Protein AF-A0A1Y3YL12-F1 (afdb_monomer)

Structure (mmCIF, N/CA/C/O backbone):
data_AF-A0A1Y3YL12-F1
#
_entry.id   AF-A0A1Y3YL12-F1
#
loop_
_atom_site.group_PDB
_atom_site.id
_atom_site.type_symbol
_atom_site.label_atom_id
_atom_site.label_alt_id
_atom_site.label_comp_id
_atom_site.label_asym_id
_atom_site.label_entity_id
_atom_site.label_seq_id
_atom_site.pdbx_PDB_ins_code
_atom_site.Cartn_x
_atom_site.Cartn_y
_atom_site.Cartn_z
_atom_site.occupancy
_atom_site.B_iso_or_equiv
_atom_site.auth_seq_id
_atom_site.auth_comp_id
_atom_site.auth_asym_id
_atom_site.auth_atom_id
_atom_site.pdbx_PDB_model_num
ATOM 1 N N . MET A 1 1 ? -38.832 -10.663 83.351 1.00 41.25 1 MET A N 1
ATOM 2 C CA . MET A 1 1 ? -38.809 -9.924 82.068 1.00 41.25 1 MET A CA 1
ATOM 3 C C . MET A 1 1 ? -38.221 -10.833 80.995 1.00 41.25 1 MET A C 1
ATOM 5 O O . MET A 1 1 ? -37.045 -11.156 81.072 1.00 41.25 1 MET A O 1
ATOM 9 N N . LYS A 1 2 ? -39.042 -11.338 80.061 1.00 46.06 2 LYS A N 1
ATOM 10 C CA . LYS A 1 2 ? -38.574 -12.144 78.918 1.00 46.06 2 LYS A CA 1
ATOM 11 C C . LYS A 1 2 ? -38.011 -11.189 77.861 1.00 46.06 2 LYS A C 1
ATOM 13 O O . LYS A 1 2 ? -38.738 -10.328 77.378 1.00 46.06 2 LYS A O 1
ATOM 18 N N . SER A 1 3 ? -36.722 -11.329 77.561 1.00 44.44 3 SER A N 1
ATOM 19 C CA . SER A 1 3 ? -35.994 -10.533 76.568 1.00 44.44 3 SER A CA 1
ATOM 20 C C . SER A 1 3 ? -36.576 -10.754 75.167 1.00 44.44 3 SER A C 1
ATOM 22 O O . SER A 1 3 ? -36.571 -11.869 74.650 1.00 44.44 3 SER A O 1
ATOM 24 N N . THR A 1 4 ? -37.101 -9.692 74.558 1.00 52.31 4 THR A N 1
ATOM 25 C CA . THR A 1 4 ? -37.701 -9.661 73.213 1.00 52.31 4 THR A CA 1
ATOM 26 C C . THR A 1 4 ? -36.676 -9.384 72.099 1.00 52.31 4 THR A C 1
ATOM 28 O O . THR A 1 4 ? -37.054 -9.079 70.968 1.00 52.31 4 THR A O 1
ATOM 31 N N . ASN A 1 5 ? -35.374 -9.547 72.362 1.00 52.38 5 ASN A N 1
ATOM 32 C CA . ASN A 1 5 ? -34.301 -9.136 71.443 1.00 52.38 5 ASN A CA 1
ATOM 33 C C . ASN A 1 5 ? -34.109 -9.997 70.176 1.00 52.38 5 ASN A C 1
ATOM 35 O O . ASN A 1 5 ? -33.304 -9.637 69.322 1.00 52.38 5 ASN A O 1
ATOM 39 N N . GLY A 1 6 ? -34.845 -11.099 69.996 1.00 54.81 6 GLY A N 1
ATOM 40 C CA . GLY A 1 6 ? -34.669 -11.982 68.830 1.00 54.81 6 GLY A CA 1
ATOM 41 C C . GLY A 1 6 ? -35.268 -11.452 67.519 1.00 54.81 6 GLY A C 1
ATOM 42 O O . GLY A 1 6 ? -34.711 -11.676 66.447 1.00 54.81 6 GLY A O 1
ATOM 43 N N . LYS A 1 7 ? -36.387 -10.715 67.581 1.00 54.78 7 LYS A N 1
ATOM 44 C CA . LYS A 1 7 ? -37.108 -10.279 66.367 1.00 54.78 7 LYS A CA 1
ATOM 45 C C . LYS A 1 7 ? -36.456 -9.075 65.679 1.00 54.78 7 LYS A C 1
ATOM 47 O O . LYS A 1 7 ? -36.420 -9.024 64.456 1.00 54.78 7 LYS A O 1
ATOM 52 N N . GLY A 1 8 ? -35.884 -8.142 66.444 1.00 56.47 8 GLY A N 1
ATOM 53 C CA . GLY A 1 8 ? -35.252 -6.935 65.892 1.00 56.47 8 GLY A CA 1
ATOM 54 C C . GLY A 1 8 ? -33.965 -7.211 65.106 1.00 56.47 8 GLY A C 1
ATOM 55 O O . GLY A 1 8 ? -33.687 -6.524 64.127 1.00 56.47 8 GLY A O 1
ATOM 56 N N . GLY A 1 9 ? -33.199 -8.237 65.494 1.00 66.75 9 GLY A N 1
ATOM 57 C CA . GLY A 1 9 ? -31.988 -8.646 64.775 1.00 66.75 9 GLY A CA 1
ATOM 58 C C . GLY A 1 9 ? -32.288 -9.321 63.436 1.00 66.75 9 GLY A C 1
ATOM 59 O O . GLY A 1 9 ? -31.606 -9.053 62.451 1.00 66.75 9 GLY A O 1
ATOM 60 N N . LEU A 1 10 ? -33.339 -10.146 63.379 1.00 67.69 10 LEU A N 1
ATOM 61 C CA . LEU A 1 10 ? -33.748 -10.832 62.152 1.00 67.69 10 LEU A CA 1
ATOM 62 C C . LEU A 1 10 ? -34.288 -9.849 61.102 1.00 67.69 10 LEU A C 1
ATOM 64 O O . LEU A 1 10 ? -33.910 -9.935 59.940 1.00 67.69 10 LEU A O 1
ATOM 68 N N . VAL A 1 11 ? -35.096 -8.867 61.520 1.00 69.00 11 VAL A N 1
ATOM 69 C CA . VAL A 1 11 ? -35.627 -7.825 60.621 1.00 69.00 11 VAL A CA 1
ATOM 70 C C . VAL A 1 11 ? -34.505 -6.946 60.057 1.00 69.00 11 VAL A C 1
ATOM 72 O O . VAL A 1 11 ? -34.508 -6.651 58.868 1.00 69.00 11 VAL A O 1
ATOM 75 N N . LYS A 1 12 ? -33.501 -6.585 60.868 1.00 65.31 12 LYS A N 1
ATOM 76 C CA . LYS A 1 12 ? -32.332 -5.819 60.398 1.00 65.31 12 LYS A CA 1
ATOM 77 C C . LYS A 1 12 ? -31.468 -6.606 59.408 1.00 65.31 12 LYS A C 1
ATOM 79 O O . LYS A 1 12 ? -30.993 -6.026 58.439 1.00 65.31 12 LYS A O 1
ATOM 84 N N . LYS A 1 13 ? -31.295 -7.916 59.624 1.00 66.75 13 LYS A N 1
ATOM 85 C CA . LYS A 1 13 ? -30.570 -8.795 58.691 1.00 66.75 13 LYS A CA 1
ATOM 86 C C . LYS A 1 13 ? -31.313 -8.953 57.362 1.00 66.75 13 LYS A C 1
ATOM 88 O O . LYS A 1 13 ? -30.692 -8.824 56.316 1.00 66.75 13 LYS A O 1
ATOM 93 N N . LEU A 1 14 ? -32.631 -9.162 57.399 1.00 71.62 14 LEU A N 1
ATOM 94 C CA . LEU A 1 14 ? -33.460 -9.264 56.192 1.00 71.62 14 LEU A CA 1
ATOM 95 C C . LEU A 1 14 ? -33.502 -7.945 55.405 1.00 71.62 14 LEU A C 1
ATOM 97 O O . LEU A 1 14 ? -33.431 -7.968 54.181 1.00 71.62 14 LEU A O 1
ATOM 101 N N . LEU A 1 15 ? -33.550 -6.802 56.098 1.00 70.88 15 LEU A N 1
ATOM 102 C CA . LEU A 1 15 ? -33.506 -5.485 55.462 1.00 70.88 15 LEU A CA 1
ATOM 103 C C . LEU A 1 15 ? -32.143 -5.209 54.807 1.00 70.88 15 LEU A C 1
ATOM 105 O O . LEU A 1 15 ? -32.101 -4.687 53.701 1.00 70.88 15 LEU A O 1
ATOM 109 N N . GLY A 1 16 ? -31.039 -5.607 55.451 1.00 67.56 16 GLY A N 1
ATOM 110 C CA . GLY A 1 16 ? -29.697 -5.499 54.871 1.00 67.56 16 GLY A CA 1
ATOM 111 C C . GLY A 1 16 ? -29.533 -6.329 53.596 1.00 67.56 16 GLY A C 1
ATOM 112 O O . GLY A 1 16 ? -29.056 -5.811 52.594 1.00 67.56 16 GLY A O 1
ATOM 113 N N . VAL A 1 17 ? -30.009 -7.581 53.598 1.00 75.88 17 VAL A N 1
ATOM 114 C CA . VAL A 1 17 ? -29.973 -8.457 52.412 1.00 75.88 17 VAL A CA 1
ATOM 115 C C . VAL A 1 17 ? -30.832 -7.897 51.275 1.00 75.88 17 VAL A C 1
ATOM 117 O O . VAL A 1 17 ? -30.396 -7.907 50.129 1.00 75.88 17 VAL A O 1
ATOM 120 N N . ALA A 1 18 ? -32.017 -7.358 51.577 1.00 73.50 18 ALA A N 1
ATOM 121 C CA . ALA A 1 18 ? -32.884 -6.750 50.568 1.00 73.50 18 ALA A CA 1
ATOM 122 C C . ALA A 1 18 ? -32.264 -5.489 49.939 1.00 73.50 18 ALA A C 1
ATOM 124 O O . ALA A 1 18 ? -32.365 -5.300 48.731 1.00 73.50 18 ALA A O 1
ATOM 125 N N . VAL A 1 19 ? -31.587 -4.652 50.734 1.00 76.00 19 VAL A N 1
ATOM 126 C CA . VAL A 1 19 ? -30.881 -3.460 50.233 1.00 76.00 19 VAL A CA 1
ATOM 127 C C . VAL A 1 19 ? -29.664 -3.851 49.392 1.00 76.00 19 VAL A C 1
ATOM 129 O O . VAL A 1 19 ? -29.474 -3.285 48.321 1.00 76.00 19 VAL A O 1
ATOM 132 N N . SER A 1 20 ? -28.879 -4.847 49.815 1.00 71.88 20 SER A N 1
ATOM 133 C CA . SER A 1 20 ? -27.756 -5.361 49.020 1.00 71.88 20 SER A CA 1
ATOM 134 C C . SER A 1 20 ? -28.213 -6.006 47.712 1.00 71.88 20 SER A C 1
ATOM 136 O O . SER A 1 20 ? -27.588 -5.763 46.689 1.00 71.88 20 SER A O 1
ATOM 138 N N . ALA A 1 21 ? -29.316 -6.761 47.715 1.00 73.56 21 ALA A N 1
ATOM 139 C CA . ALA A 1 21 ? -29.889 -7.344 46.502 1.00 73.56 21 ALA A CA 1
ATOM 140 C C . ALA A 1 21 ? -30.455 -6.275 45.555 1.00 73.56 21 ALA A C 1
ATOM 142 O O . ALA A 1 21 ? -30.289 -6.387 44.347 1.00 73.56 21 ALA A O 1
ATOM 143 N N . ALA A 1 22 ? -31.074 -5.217 46.088 1.00 73.81 22 ALA A N 1
ATOM 144 C CA . ALA A 1 22 ? -31.547 -4.088 45.289 1.00 73.81 22 ALA A CA 1
ATOM 145 C C . ALA A 1 22 ? -30.390 -3.263 44.703 1.00 73.81 22 ALA A C 1
ATOM 147 O O . ALA A 1 22 ? -30.476 -2.832 43.561 1.00 73.81 22 ALA A O 1
ATOM 148 N N . LEU A 1 23 ? -29.294 -3.079 45.449 1.00 71.81 23 LEU A N 1
ATOM 149 C CA . LEU A 1 23 ? -28.074 -2.437 44.947 1.00 71.81 23 LEU A CA 1
ATOM 150 C C . LEU A 1 23 ? -27.394 -3.286 43.870 1.00 71.81 23 LEU A C 1
ATOM 152 O O . LEU A 1 23 ? -27.015 -2.743 42.841 1.00 71.81 23 LEU A O 1
ATOM 156 N N . PHE A 1 24 ? -27.300 -4.604 44.067 1.00 69.31 24 PHE A N 1
ATOM 157 C CA . PHE A 1 24 ? -26.794 -5.527 43.048 1.00 69.31 24 PHE A CA 1
ATOM 158 C C . PHE A 1 24 ? -27.669 -5.516 41.794 1.00 69.31 24 PHE A C 1
ATOM 160 O O . PHE A 1 24 ? -27.149 -5.427 40.691 1.00 69.31 24 PHE A O 1
ATOM 167 N N . LEU A 1 25 ? -28.994 -5.535 41.952 1.00 69.75 25 LEU A N 1
ATOM 168 C CA . LEU A 1 25 ? -29.928 -5.463 40.832 1.00 69.75 25 LEU A CA 1
ATOM 169 C C . LEU A 1 25 ? -29.837 -4.114 40.105 1.00 69.75 25 LEU A C 1
ATOM 171 O O . LEU A 1 25 ? -29.835 -4.093 38.884 1.00 69.75 25 LEU A O 1
ATOM 175 N N . CYS A 1 26 ? -29.691 -2.999 40.826 1.00 63.62 26 CYS A N 1
ATOM 176 C CA . CYS A 1 26 ? -29.431 -1.697 40.210 1.00 63.62 26 CYS A CA 1
ATOM 177 C C . CYS A 1 26 ? -28.096 -1.671 39.455 1.00 63.62 26 CYS A C 1
ATOM 179 O O . CYS A 1 26 ? -28.040 -1.086 38.384 1.00 63.62 26 CYS A O 1
ATOM 181 N N . LEU A 1 27 ? -27.037 -2.299 39.970 1.00 63.25 27 LEU A N 1
ATOM 182 C CA . LEU A 1 27 ? -25.745 -2.380 39.277 1.00 63.25 27 LEU A CA 1
ATOM 183 C C . LEU A 1 27 ? -25.832 -3.230 38.000 1.00 63.25 27 LEU A C 1
ATOM 185 O O . LEU A 1 27 ? -25.285 -2.832 36.979 1.00 63.25 27 LEU A O 1
ATOM 189 N N . VAL A 1 28 ? -26.574 -4.343 38.032 1.00 61.97 28 VAL A N 1
ATOM 190 C CA . VAL A 1 28 ? -26.823 -5.190 36.851 1.00 61.97 28 VAL A CA 1
ATOM 191 C C . VAL A 1 28 ? -27.662 -4.446 35.803 1.00 61.97 28 VAL A C 1
ATOM 193 O O . VAL A 1 28 ? -27.302 -4.438 34.633 1.00 61.97 28 VAL A O 1
ATOM 196 N N . LEU A 1 29 ? -28.709 -3.724 36.219 1.00 55.69 29 LEU A N 1
ATOM 197 C CA . LEU A 1 29 ? -29.544 -2.919 35.315 1.00 55.69 29 LEU A CA 1
ATOM 198 C C . LEU A 1 29 ? -28.809 -1.692 34.738 1.00 55.69 29 LEU A C 1
ATOM 200 O O . LEU A 1 29 ? -29.163 -1.213 33.666 1.00 55.69 29 LEU A O 1
ATOM 204 N N . MET A 1 30 ? -27.798 -1.158 35.437 1.00 56.50 30 MET A N 1
ATOM 205 C CA . MET A 1 30 ? -26.940 -0.080 34.921 1.00 56.50 30 MET A CA 1
ATOM 206 C C . MET A 1 30 ? -25.875 -0.599 33.946 1.00 56.50 30 MET A C 1
ATOM 208 O O . MET A 1 30 ? -25.472 0.150 33.061 1.00 56.50 30 MET A O 1
ATOM 212 N N . ALA A 1 31 ? -25.454 -1.864 34.068 1.00 50.28 31 ALA A N 1
ATOM 213 C CA . ALA A 1 31 ? -24.561 -2.514 33.106 1.00 50.28 31 ALA A CA 1
ATOM 214 C C . ALA A 1 31 ? -25.270 -2.803 31.769 1.00 50.28 31 ALA A C 1
ATOM 216 O O . ALA A 1 31 ? -24.669 -2.668 30.711 1.00 50.28 31 ALA A O 1
ATOM 217 N N . GLU A 1 32 ? -26.570 -3.113 31.803 1.00 48.03 32 GLU A N 1
ATOM 218 C CA . GLU A 1 32 ? -27.402 -3.294 30.600 1.00 48.03 32 GLU A CA 1
ATOM 219 C C . GLU A 1 32 ? -27.786 -1.962 29.921 1.00 48.03 32 GLU A C 1
ATOM 221 O O . GLU A 1 32 ? -28.258 -1.958 28.787 1.00 48.03 32 GLU A O 1
ATOM 226 N N . ALA A 1 33 ? -27.572 -0.824 30.594 1.00 45.00 33 ALA A N 1
ATOM 227 C CA . ALA A 1 33 ? -27.845 0.517 30.072 1.00 45.00 33 ALA A CA 1
ATOM 228 C C . ALA A 1 33 ? -26.623 1.190 29.407 1.00 45.00 33 ALA A C 1
ATOM 230 O O . ALA A 1 33 ? -26.704 2.358 29.025 1.00 45.00 33 ALA A O 1
ATOM 231 N N . GLN A 1 34 ? -25.498 0.481 29.250 1.00 45.12 34 GLN A N 1
ATOM 232 C CA . GLN A 1 34 ? -24.350 0.948 28.467 1.00 45.12 34 GLN A CA 1
ATOM 233 C C . GLN A 1 34 ? -24.358 0.335 27.060 1.00 45.12 34 GLN A C 1
ATOM 235 O O . GLN A 1 34 ? -23.801 -0.732 26.836 1.00 45.12 34 GLN A O 1
ATOM 240 N N . SER A 1 35 ? -25.013 1.026 26.125 1.00 47.69 35 SER A N 1
ATOM 241 C CA . SER A 1 35 ? -24.438 1.530 24.863 1.00 47.69 35 SER A CA 1
ATOM 242 C C . SER A 1 35 ? -25.566 1.786 23.858 1.00 47.69 35 SER A C 1
ATOM 244 O O . SER A 1 35 ? -26.008 0.880 23.160 1.00 47.69 35 SER A O 1
ATOM 246 N N . GLU A 1 36 ? -26.061 3.026 23.782 1.00 53.28 36 GLU A N 1
ATOM 247 C CA . GLU A 1 36 ? -26.915 3.458 22.658 1.00 53.28 36 GLU A CA 1
ATOM 248 C C . GLU A 1 36 ? -26.094 3.889 21.425 1.00 53.28 36 GLU A C 1
ATOM 250 O O . GLU A 1 36 ? -26.675 4.194 20.388 1.00 53.28 36 GLU A O 1
ATOM 255 N N . ASN A 1 37 ? -24.757 3.866 21.498 1.00 61.91 37 ASN A N 1
ATOM 256 C CA . ASN A 1 37 ? -23.879 4.093 20.349 1.00 61.91 37 ASN A CA 1
ATOM 257 C C . ASN A 1 37 ? -23.247 2.759 19.917 1.00 61.91 37 ASN A C 1
ATOM 259 O O . ASN A 1 37 ? -22.750 2.010 20.758 1.00 61.91 37 ASN A O 1
ATOM 263 N N . GLY A 1 38 ? -23.301 2.438 18.621 1.00 82.94 38 GLY A N 1
ATOM 264 C CA . GLY A 1 38 ? -22.626 1.260 18.065 1.00 82.94 38 GLY A CA 1
ATOM 265 C C . GLY A 1 38 ? -21.105 1.327 18.252 1.00 82.94 38 GLY A C 1
ATOM 266 O O . GLY A 1 38 ? -20.556 2.402 18.489 1.00 82.94 38 GLY A O 1
ATOM 267 N N . THR A 1 39 ? -20.425 0.181 18.152 1.00 94.62 39 THR A N 1
ATOM 268 C CA . THR A 1 39 ? -18.957 0.105 18.216 1.00 94.62 39 THR A CA 1
ATOM 269 C C . THR A 1 39 ? -18.348 0.954 17.102 1.00 94.62 39 THR A C 1
ATOM 271 O O . THR A 1 39 ? -18.637 0.752 15.921 1.00 94.62 39 THR A O 1
ATOM 274 N N . SER A 1 40 ? -17.523 1.921 17.480 1.00 97.44 40 SER A N 1
ATOM 275 C CA . SER A 1 40 ? -16.929 2.901 16.579 1.00 97.44 40 SER A CA 1
ATOM 276 C C . SER A 1 40 ? -15.698 2.336 15.869 1.00 97.44 40 SER A C 1
ATOM 278 O O . SER A 1 40 ? -14.792 1.766 16.480 1.00 97.44 40 SER A O 1
ATOM 280 N N . TYR A 1 41 ? -15.651 2.507 14.550 1.00 98.44 41 TYR A N 1
ATOM 281 C CA . TYR A 1 41 ? -14.571 2.014 13.707 1.00 98.44 41 TYR A CA 1
ATOM 282 C C . TYR A 1 41 ? -13.998 3.151 12.864 1.00 98.44 41 TYR A C 1
ATOM 284 O O . TYR A 1 41 ? -14.703 3.760 12.063 1.00 98.44 41 TYR A O 1
ATOM 292 N N . VAL A 1 42 ? -12.705 3.430 13.010 1.00 98.75 42 VAL A N 1
ATOM 293 C CA . VAL A 1 42 ? -11.996 4.412 12.186 1.00 98.75 42 VAL A CA 1
ATOM 294 C C . VAL A 1 42 ? -11.085 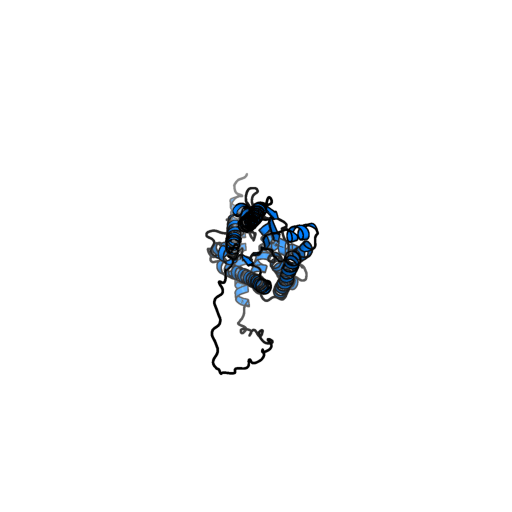3.703 11.185 1.00 98.75 42 VAL A C 1
ATOM 296 O O . VAL A 1 42 ? -10.204 2.926 11.554 1.00 98.75 42 VAL A O 1
ATOM 299 N N . ALA A 1 43 ? -11.258 4.009 9.900 1.00 98.75 43 ALA A N 1
ATOM 300 C CA . ALA A 1 43 ? -10.321 3.591 8.862 1.00 98.75 43 ALA A CA 1
ATOM 301 C C . ALA A 1 43 ? -9.361 4.743 8.544 1.00 98.75 43 ALA A C 1
ATOM 303 O O . ALA A 1 43 ? -9.776 5.786 8.034 1.00 98.75 43 ALA A O 1
ATOM 304 N N . LEU A 1 44 ? -8.082 4.551 8.859 1.00 98.81 44 LEU A N 1
ATOM 305 C CA . LEU A 1 44 ? -6.981 5.439 8.502 1.00 98.81 44 LEU A CA 1
ATOM 306 C C . LEU A 1 44 ? -6.202 4.826 7.342 1.00 98.81 44 LEU A C 1
ATOM 308 O O . LEU A 1 44 ? -6.020 3.609 7.285 1.00 98.81 44 LEU A O 1
ATOM 312 N N . GLY A 1 45 ? -5.689 5.659 6.442 1.00 97.94 45 GLY A N 1
ATOM 313 C CA . GLY A 1 45 ? -4.795 5.166 5.407 1.00 97.94 45 GLY A CA 1
ATOM 314 C C . GLY A 1 45 ? -4.991 5.776 4.037 1.00 97.94 45 GLY A C 1
ATOM 315 O O . GLY A 1 45 ? -5.365 6.936 3.887 1.00 97.94 45 GLY A O 1
ATOM 316 N N . ASP A 1 46 ? -4.708 4.948 3.048 1.00 98.50 46 ASP A N 1
ATOM 317 C CA . ASP A 1 46 ? -4.587 5.307 1.646 1.00 98.50 46 ASP A CA 1
ATOM 318 C C . ASP A 1 46 ? -5.821 4.915 0.803 1.00 98.50 46 ASP A C 1
ATOM 320 O O . ASP A 1 46 ? -6.924 4.668 1.307 1.00 98.50 46 ASP A O 1
ATOM 324 N N . SER A 1 47 ? -5.624 4.843 -0.514 1.00 98.25 47 SER A N 1
ATOM 325 C CA . SER A 1 47 ? -6.646 4.503 -1.504 1.00 98.25 47 SER A CA 1
ATOM 326 C C . SER A 1 47 ? -7.304 3.132 -1.291 1.00 98.25 47 SER A C 1
ATOM 328 O O . SER A 1 47 ? -8.420 2.892 -1.757 1.00 98.25 47 SER A O 1
ATOM 330 N N . ILE A 1 48 ? -6.654 2.225 -0.556 1.00 98.25 48 ILE A N 1
ATOM 331 C CA . ILE A 1 48 ? -7.211 0.905 -0.244 1.00 98.25 48 ILE A CA 1
ATOM 332 C C . ILE A 1 48 ? -8.370 1.040 0.744 1.00 98.25 48 ILE A C 1
ATOM 334 O O . ILE A 1 48 ? -9.406 0.390 0.601 1.00 98.25 48 ILE A O 1
ATOM 338 N N . SER A 1 49 ? -8.230 1.916 1.735 1.00 98.12 49 SER A N 1
ATOM 339 C CA . SER A 1 49 ? -9.283 2.180 2.718 1.00 98.12 49 SER A CA 1
ATOM 340 C C . SER A 1 49 ? -10.391 3.061 2.13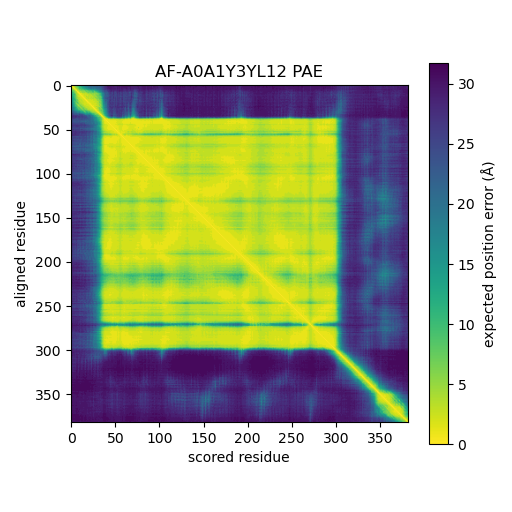8 1.00 98.12 49 SER A C 1
ATOM 342 O O . SER A 1 49 ? -11.567 2.842 2.445 1.00 98.12 49 SER A O 1
ATOM 344 N N . SER A 1 50 ? -10.054 4.004 1.248 1.00 97.38 50 SER A N 1
ATOM 345 C CA . SER A 1 50 ? -11.049 4.848 0.567 1.00 97.38 50 SER A CA 1
ATOM 346 C C . SER A 1 50 ? -11.932 4.058 -0.410 1.00 97.38 50 SER A C 1
ATOM 348 O O . SER A 1 50 ? -13.090 4.420 -0.608 1.00 97.38 50 SER A O 1
ATOM 350 N N . GLY A 1 51 ? -11.423 2.951 -0.967 1.00 97.25 51 GLY A N 1
ATOM 351 C CA . GLY A 1 51 ? -12.113 2.185 -2.008 1.00 97.25 51 GLY A CA 1
ATOM 352 C C . GLY A 1 51 ? -11.896 2.749 -3.411 1.00 97.25 51 GLY A C 1
ATOM 353 O O . GLY A 1 51 ? -12.782 2.640 -4.258 1.00 97.25 51 GLY A O 1
ATOM 354 N N . TYR A 1 52 ? -10.746 3.382 -3.658 1.00 96.06 52 TYR A N 1
ATOM 355 C CA . TYR A 1 52 ? -10.410 3.939 -4.964 1.00 96.06 52 TYR A CA 1
ATOM 356 C C . TYR A 1 52 ? -10.589 2.915 -6.091 1.00 96.06 52 TYR A C 1
ATOM 358 O O . TYR A 1 52 ? -10.122 1.779 -6.009 1.00 96.06 52 TYR A O 1
ATOM 366 N N . GLY A 1 53 ? -11.225 3.347 -7.180 1.00 91.31 53 GLY A N 1
ATOM 367 C CA . GLY A 1 53 ? -11.416 2.525 -8.376 1.00 91.31 53 GLY A CA 1
ATOM 368 C C . GLY A 1 53 ? -12.552 1.504 -8.279 1.00 91.31 53 GLY A C 1
ATOM 369 O O . GLY A 1 53 ? -12.772 0.771 -9.243 1.00 91.31 53 GLY A O 1
ATOM 370 N N . LEU A 1 54 ? -13.288 1.457 -7.164 1.00 95.81 54 LEU A N 1
ATOM 371 C CA . LEU A 1 54 ? -14.519 0.677 -7.058 1.00 95.81 54 LEU A CA 1
ATOM 372 C C . LEU A 1 54 ? -15.696 1.367 -7.761 1.00 95.81 54 LEU A C 1
ATOM 374 O O . LEU A 1 54 ? -15.787 2.593 -7.821 1.00 95.81 54 LEU A O 1
ATOM 378 N N . GLU A 1 55 ? -16.619 0.554 -8.271 1.00 94.38 55 GLU A N 1
ATOM 379 C CA . GLU A 1 55 ? -17.908 1.019 -8.791 1.00 94.38 55 GLU A CA 1
ATOM 380 C C . GLU A 1 55 ? -18.793 1.562 -7.653 1.00 94.38 55 GLU A C 1
ATOM 382 O O . GLU A 1 55 ? -18.674 1.108 -6.516 1.00 94.38 55 GLU A O 1
ATOM 387 N N . GLU A 1 56 ? -19.724 2.473 -7.964 1.00 86.88 56 GLU A N 1
ATOM 388 C CA . GLU A 1 56 ? -20.541 3.224 -6.984 1.00 86.88 56 GLU A CA 1
ATOM 389 C C . GLU A 1 56 ? -21.246 2.342 -5.932 1.00 86.88 56 GLU A C 1
ATOM 391 O O . GLU A 1 56 ? -21.279 2.688 -4.754 1.00 86.88 56 GLU A O 1
ATOM 396 N N . ASP A 1 57 ? -21.744 1.168 -6.333 1.00 90.81 57 ASP A N 1
ATOM 397 C CA . ASP A 1 57 ? -22.462 0.234 -5.452 1.00 90.81 57 ASP A CA 1
ATOM 398 C C . ASP A 1 57 ? -21.556 -0.837 -4.810 1.00 90.81 57 ASP A C 1
ATOM 400 O O . ASP A 1 57 ? -22.037 -1.790 -4.187 1.00 90.81 57 ASP A O 1
ATOM 404 N N . THR A 1 58 ? -20.235 -0.734 -4.977 1.00 95.88 58 THR A N 1
ATOM 405 C CA . THR A 1 58 ? -19.281 -1.704 -4.432 1.00 95.88 58 THR A CA 1
ATOM 406 C C . THR A 1 58 ? -18.636 -1.177 -3.162 1.00 95.88 58 THR A C 1
ATOM 408 O O . THR A 1 58 ? -17.906 -0.194 -3.171 1.00 95.88 58 THR A O 1
ATOM 411 N N . LEU A 1 59 ? -18.846 -1.901 -2.065 1.00 97.69 59 LEU A N 1
ATOM 412 C CA . LEU A 1 59 ? -18.262 -1.547 -0.778 1.00 97.69 59 LEU A CA 1
ATOM 413 C C . LEU A 1 59 ? -16.742 -1.757 -0.761 1.00 97.69 59 LEU A C 1
ATOM 415 O O . LEU A 1 59 ? -16.256 -2.839 -1.128 1.00 97.69 59 LEU A O 1
ATOM 419 N N . SER A 1 60 ? -16.019 -0.756 -0.253 1.00 98.50 60 SER A N 1
ATOM 420 C CA . SER A 1 60 ? -14.608 -0.872 0.125 1.00 98.50 60 SER A CA 1
ATOM 421 C C . SER A 1 60 ? -14.424 -1.885 1.256 1.00 98.50 60 SER A C 1
ATOM 423 O O . SER A 1 60 ? -15.389 -2.309 1.898 1.00 98.50 60 SER A O 1
ATOM 425 N N . PHE A 1 61 ? -13.181 -2.282 1.541 1.00 98.62 61 PHE A N 1
ATOM 426 C CA . PHE A 1 61 ? -12.948 -3.262 2.606 1.00 98.62 61 PHE A CA 1
ATOM 427 C C . PHE A 1 61 ? -13.385 -2.702 3.968 1.00 98.62 61 PHE A C 1
ATOM 429 O O . PHE A 1 61 ? -14.003 -3.423 4.742 1.00 98.62 61 PHE A O 1
ATOM 436 N N . ALA A 1 62 ? -13.131 -1.416 4.235 1.00 98.50 62 ALA A N 1
ATOM 437 C CA . ALA A 1 62 ? -13.533 -0.766 5.478 1.00 98.50 62 ALA A CA 1
ATOM 438 C C . ALA A 1 62 ? -15.064 -0.742 5.615 1.00 98.50 62 ALA A C 1
ATOM 440 O O . ALA A 1 62 ? -15.607 -1.072 6.666 1.00 98.50 62 ALA A O 1
ATOM 441 N N . GLN A 1 63 ? -15.785 -0.437 4.532 1.00 98.56 63 GLN A N 1
ATOM 442 C CA . GLN A 1 63 ? -17.250 -0.483 4.529 1.00 98.56 63 GLN A CA 1
ATOM 443 C C . GLN A 1 63 ? -17.790 -1.902 4.745 1.00 98.56 63 GLN A C 1
ATOM 445 O O . GLN A 1 63 ? -18.779 -2.068 5.455 1.00 98.56 63 GLN A O 1
ATOM 450 N N . ARG A 1 64 ? -17.139 -2.924 4.173 1.00 98.44 64 ARG A N 1
ATOM 451 C CA . ARG A 1 64 ? -17.496 -4.337 4.384 1.00 98.44 64 ARG A CA 1
ATOM 452 C C . ARG A 1 64 ? -17.274 -4.765 5.827 1.00 98.44 64 ARG A C 1
ATOM 454 O O . ARG A 1 64 ? -18.201 -5.266 6.441 1.00 98.44 64 ARG A O 1
ATOM 461 N N . VAL A 1 65 ? -16.100 -4.479 6.395 1.00 98.38 65 VAL A N 1
ATOM 462 C CA . VAL A 1 65 ? -15.801 -4.757 7.811 1.00 98.38 65 VAL A CA 1
ATOM 463 C C . VAL A 1 65 ? -16.844 -4.105 8.715 1.00 98.38 65 VAL A C 1
ATOM 465 O O . VAL A 1 65 ? -17.363 -4.758 9.617 1.00 98.38 65 VAL A O 1
ATOM 468 N N . ALA A 1 66 ? -17.201 -2.847 8.448 1.00 98.00 66 ALA A N 1
ATOM 469 C CA . ALA A 1 66 ? -18.221 -2.147 9.215 1.00 98.00 66 ALA A CA 1
ATOM 470 C C . ALA A 1 66 ? -19.602 -2.803 9.093 1.00 98.00 66 ALA A C 1
ATOM 472 O O . ALA A 1 66 ? -20.245 -3.078 10.103 1.00 98.00 66 ALA A O 1
ATOM 473 N N . GLN A 1 67 ? -20.040 -3.104 7.869 1.00 96.75 67 GLN A N 1
ATOM 474 C CA . GLN A 1 67 ? -21.327 -3.747 7.611 1.00 96.75 67 GLN A CA 1
ATOM 475 C C . GLN A 1 67 ? -21.418 -5.140 8.249 1.00 96.75 67 GLN A C 1
ATOM 477 O O . GLN A 1 67 ? -22.404 -5.436 8.922 1.00 96.75 67 GLN A O 1
ATOM 482 N N . ASP A 1 68 ? -20.396 -5.974 8.060 1.00 94.69 68 ASP A N 1
ATOM 483 C CA . ASP A 1 68 ? -20.392 -7.380 8.473 1.00 94.69 68 ASP A CA 1
ATOM 484 C C . ASP A 1 68 ? -20.313 -7.538 9.999 1.00 94.69 68 ASP A C 1
ATOM 486 O O . ASP A 1 68 ? -20.799 -8.529 10.546 1.00 94.69 68 ASP A O 1
ATOM 490 N N . ASN A 1 69 ? -19.750 -6.545 10.696 1.00 94.62 69 ASN A N 1
ATOM 491 C CA . ASN A 1 69 ? -19.580 -6.556 12.150 1.00 94.62 69 ASN A CA 1
ATOM 492 C C . ASN A 1 69 ? -20.512 -5.571 12.886 1.00 94.62 69 ASN A C 1
ATOM 494 O O . ASN A 1 69 ? -20.441 -5.471 14.108 1.00 94.62 69 ASN A O 1
ATOM 498 N N . GLY A 1 70 ? -21.390 -4.854 12.173 1.00 95.06 70 GLY A N 1
ATOM 499 C CA . GLY A 1 70 ? -22.312 -3.875 12.765 1.00 95.06 70 GLY A CA 1
ATOM 500 C C . GLY A 1 70 ? -21.612 -2.674 13.417 1.00 95.06 70 GLY A C 1
ATOM 501 O O . GLY A 1 70 ? -22.028 -2.242 14.491 1.00 95.06 70 GLY A O 1
ATOM 502 N N . LEU A 1 71 ? -20.542 -2.169 12.796 1.00 96.06 71 LEU A N 1
ATOM 503 C CA . LEU A 1 71 ? -19.712 -1.070 13.306 1.00 96.06 71 LEU A CA 1
ATOM 504 C C . LEU A 1 71 ? -20.093 0.271 12.667 1.00 96.06 71 LEU A C 1
ATOM 506 O O . LEU A 1 71 ? -20.451 0.340 11.490 1.00 96.06 71 LEU A O 1
ATOM 510 N N . GLU A 1 72 ? -19.909 1.354 13.416 1.00 97.56 72 GLU A N 1
ATOM 511 C CA . GLU A 1 72 ? -20.084 2.725 12.936 1.00 97.56 72 GLU A CA 1
ATOM 512 C C . GLU A 1 72 ? -18.775 3.239 12.322 1.00 97.56 72 GLU A C 1
ATOM 514 O O . GLU A 1 72 ? -17.840 3.624 13.030 1.00 97.56 72 GLU A O 1
ATOM 519 N N . LEU A 1 73 ? -18.692 3.222 10.988 1.00 98.19 73 LEU A N 1
ATOM 520 C CA . LEU A 1 73 ? -17.483 3.594 10.250 1.00 98.19 73 LEU A CA 1
ATOM 521 C C . LEU A 1 73 ? -17.307 5.112 10.126 1.00 98.19 73 LEU A C 1
ATOM 523 O O . LEU A 1 73 ? -18.111 5.800 9.501 1.00 98.19 73 LEU A O 1
ATOM 527 N N . THR A 1 74 ? -16.152 5.600 10.568 1.00 98.50 74 THR A N 1
ATOM 528 C CA . THR A 1 74 ? -15.581 6.890 10.171 1.00 98.50 74 THR A CA 1
ATOM 529 C C . THR A 1 74 ? -14.370 6.638 9.272 1.00 98.50 74 THR A C 1
ATOM 531 O O . THR A 1 74 ? -13.280 6.315 9.741 1.00 98.50 74 THR A O 1
ATOM 534 N N . ASN A 1 75 ? -14.552 6.763 7.957 1.00 98.44 75 ASN A N 1
ATOM 535 C CA . ASN A 1 75 ? -13.456 6.602 7.002 1.00 98.44 75 ASN A CA 1
ATOM 536 C C . ASN A 1 75 ? -12.711 7.930 6.816 1.00 98.44 75 ASN A C 1
ATOM 538 O O . ASN A 1 75 ? -13.276 8.896 6.304 1.00 98.44 75 ASN A O 1
ATOM 542 N N . LEU A 1 76 ? -11.452 7.970 7.245 1.00 98.56 76 LEU A N 1
ATOM 543 C CA . LEU A 1 76 ? -10.566 9.135 7.172 1.00 98.56 76 LEU A CA 1
ATOM 544 C C . LEU A 1 76 ? -9.382 8.878 6.232 1.00 98.56 76 LEU A C 1
ATOM 546 O O . LEU A 1 76 ? -8.393 9.613 6.267 1.00 98.56 76 LEU A O 1
ATOM 550 N N . ALA A 1 77 ? -9.462 7.843 5.398 1.00 98.25 77 ALA A N 1
ATOM 551 C CA . ALA A 1 77 ? -8.446 7.533 4.411 1.00 98.25 77 ALA A CA 1
ATOM 552 C C . ALA A 1 77 ? -8.436 8.533 3.246 1.00 98.25 77 ALA A C 1
ATOM 554 O O . ALA A 1 77 ? -9.440 9.186 2.952 1.00 98.25 77 ALA A O 1
ATOM 555 N N . GLN A 1 78 ? -7.291 8.659 2.580 1.00 98.12 78 GLN A N 1
ATOM 556 C CA . GLN A 1 78 ? -7.117 9.556 1.442 1.00 98.12 78 GLN A CA 1
ATOM 557 C C . GLN A 1 78 ? -6.241 8.923 0.365 1.00 98.12 78 GLN A C 1
ATOM 559 O O . GLN A 1 78 ? -5.213 8.316 0.640 1.00 98.12 78 GLN A O 1
ATOM 564 N N . ASP A 1 79 ? -6.623 9.097 -0.895 1.00 97.81 79 ASP A N 1
ATOM 565 C CA . ASP A 1 79 ? -5.869 8.524 -2.005 1.00 97.81 79 ASP A CA 1
ATOM 566 C C . ASP A 1 79 ? -4.436 9.071 -2.053 1.00 97.81 79 ASP A C 1
ATOM 568 O O . ASP A 1 79 ? -4.205 10.280 -1.968 1.00 97.81 79 ASP A O 1
ATOM 572 N N . GLY A 1 80 ? -3.468 8.167 -2.215 1.00 96.94 80 GLY A N 1
ATOM 573 C CA . GLY A 1 80 ? -2.048 8.514 -2.286 1.00 96.94 80 GLY A CA 1
ATOM 574 C C . GLY A 1 80 ? -1.394 8.892 -0.951 1.00 96.94 80 GLY A C 1
ATOM 575 O O . GLY A 1 80 ? -0.237 9.309 -0.974 1.00 96.94 80 GLY A O 1
ATOM 576 N N . GLU A 1 81 ? -2.094 8.749 0.181 1.00 98.25 81 GLU A N 1
ATOM 577 C CA . GLU A 1 81 ? -1.547 8.987 1.524 1.00 98.25 81 GLU A CA 1
ATOM 578 C C . GLU A 1 81 ? -0.245 8.183 1.729 1.00 98.25 81 GLU A C 1
ATOM 580 O O . GLU A 1 81 ? -0.186 6.977 1.460 1.00 98.25 81 GLU A O 1
ATOM 585 N N . THR A 1 82 ? 0.816 8.859 2.171 1.00 98.62 82 THR A N 1
ATOM 586 C CA . THR A 1 82 ? 2.093 8.246 2.560 1.00 98.62 82 THR A CA 1
ATOM 587 C C . THR A 1 82 ? 2.173 8.132 4.075 1.00 98.62 82 THR A C 1
ATOM 589 O O . THR A 1 82 ? 1.372 8.724 4.801 1.00 98.62 82 THR A O 1
ATOM 592 N N . ALA A 1 83 ? 3.164 7.408 4.589 1.00 98.44 83 ALA A N 1
ATOM 593 C CA . ALA A 1 83 ? 3.360 7.318 6.030 1.00 98.44 83 ALA A CA 1
ATOM 594 C C . ALA A 1 83 ? 3.633 8.690 6.663 1.00 98.44 83 ALA A C 1
ATOM 596 O O . ALA A 1 83 ? 3.116 8.985 7.738 1.00 98.44 83 ALA A O 1
ATOM 597 N N . THR A 1 84 ? 4.377 9.556 5.971 1.00 98.31 84 THR A N 1
ATOM 598 C CA . THR A 1 84 ? 4.604 10.936 6.419 1.00 98.31 84 THR A CA 1
ATOM 599 C C . THR A 1 84 ? 3.303 11.733 6.476 1.00 98.31 84 THR A C 1
ATOM 601 O O . THR A 1 84 ? 3.013 12.351 7.496 1.00 98.31 84 THR A O 1
ATOM 604 N N . SER A 1 85 ? 2.501 11.718 5.404 1.00 98.50 85 SER A N 1
ATOM 605 C CA . SER A 1 85 ? 1.292 12.544 5.358 1.00 98.50 85 SER A CA 1
ATOM 606 C C . SER A 1 85 ? 0.214 12.039 6.318 1.00 98.50 85 SER A C 1
ATOM 608 O O . SER A 1 85 ? -0.452 12.855 6.950 1.00 98.50 85 SER A O 1
ATOM 610 N N . LEU A 1 86 ? 0.105 10.719 6.523 1.00 98.62 86 LEU A N 1
ATOM 611 C CA . LEU A 1 86 ? -0.789 10.158 7.534 1.00 98.62 86 LEU A CA 1
ATOM 612 C C . LEU A 1 86 ? -0.357 10.544 8.954 1.00 98.62 86 LEU A C 1
ATOM 614 O O . LEU A 1 86 ? -1.209 10.900 9.767 1.00 98.62 86 LEU A O 1
ATOM 618 N N . LEU A 1 87 ? 0.946 10.514 9.249 1.00 98.38 87 LEU A N 1
ATOM 619 C CA . LEU A 1 87 ? 1.470 10.941 10.546 1.00 98.38 87 LEU A CA 1
ATOM 620 C C . LEU A 1 87 ? 1.163 12.422 10.819 1.00 98.38 87 LEU A C 1
ATOM 622 O O . LEU A 1 87 ? 0.696 12.757 11.906 1.00 98.38 87 LEU A O 1
ATOM 626 N N . ASP A 1 88 ? 1.344 13.294 9.825 1.00 98.12 88 ASP A N 1
ATOM 627 C CA . ASP A 1 88 ? 0.961 14.708 9.932 1.00 98.12 88 ASP A CA 1
ATOM 628 C C . ASP A 1 88 ? -0.555 14.860 10.142 1.00 98.12 88 ASP A C 1
ATOM 630 O O . ASP A 1 88 ? -1.019 15.673 10.944 1.00 98.12 88 ASP A O 1
ATOM 634 N N . LYS A 1 89 ? -1.347 14.047 9.438 1.00 97.75 89 LYS A N 1
ATOM 635 C CA . LYS A 1 89 ? -2.809 14.071 9.487 1.00 97.75 89 LYS A CA 1
ATOM 636 C C . LYS A 1 89 ? -3.371 13.627 10.839 1.00 97.75 89 LYS A C 1
ATOM 638 O O . LYS A 1 89 ? -4.401 14.168 11.250 1.00 97.75 89 LYS A O 1
ATOM 643 N N . LEU A 1 90 ? -2.696 12.721 11.554 1.00 97.50 90 LEU A N 1
ATOM 644 C CA . LEU A 1 90 ? -3.048 12.349 12.934 1.00 97.50 90 LEU A CA 1
ATOM 645 C C . LEU A 1 90 ? -3.075 13.561 13.875 1.00 97.50 90 LEU A C 1
ATOM 647 O O . LEU A 1 90 ? -3.879 13.591 14.798 1.00 97.50 90 LEU A O 1
ATOM 651 N N . GLN A 1 91 ? -2.273 14.593 13.597 1.00 96.00 91 GLN A N 1
ATOM 652 C CA . GLN A 1 91 ? -2.197 15.807 14.417 1.00 96.00 91 GLN A CA 1
ATOM 653 C C . GLN A 1 91 ? -3.354 16.790 14.171 1.00 96.00 91 GLN A C 1
ATOM 655 O O . GLN A 1 91 ? -3.410 17.855 14.786 1.00 96.00 91 GLN A O 1
ATOM 660 N N . THR A 1 92 ? -4.261 16.492 13.236 1.00 97.94 92 THR A N 1
ATOM 661 C CA . THR A 1 92 ? -5.415 17.356 12.957 1.00 97.94 92 THR A CA 1
ATOM 662 C C . THR A 1 92 ? -6.537 17.116 13.965 1.00 97.94 92 THR A C 1
ATOM 664 O O . THR A 1 92 ? -6.834 15.972 14.305 1.00 97.94 92 THR A O 1
ATOM 667 N N . ASP A 1 93 ? -7.230 18.184 14.374 1.00 97.19 93 ASP A N 1
ATOM 668 C CA . ASP A 1 93 ? -8.323 18.109 15.358 1.00 97.19 93 ASP A CA 1
ATOM 669 C C . ASP A 1 93 ? -9.391 17.067 14.988 1.00 97.19 93 ASP A C 1
ATOM 671 O O . ASP A 1 93 ? -9.913 16.370 15.855 1.00 97.19 93 ASP A O 1
ATOM 675 N N . GLN A 1 94 ? -9.716 16.941 13.695 1.00 96.44 94 GLN A N 1
ATOM 676 C CA . GLN A 1 94 ? -10.707 15.977 13.215 1.00 96.44 94 GLN A CA 1
ATOM 677 C C . GLN A 1 94 ? -10.256 14.530 13.445 1.00 96.44 94 GLN A C 1
ATOM 679 O O . GLN A 1 94 ? -11.058 13.703 13.879 1.00 96.44 94 GLN A O 1
ATOM 684 N N . VAL A 1 95 ? -9.000 14.216 13.121 1.00 97.69 95 VAL A N 1
ATOM 685 C CA . VAL A 1 95 ? -8.490 12.844 13.207 1.00 97.69 95 VAL A CA 1
ATOM 686 C C . VAL A 1 95 ? -8.188 12.472 14.649 1.00 97.69 95 VAL A C 1
ATOM 688 O O . VAL A 1 95 ? -8.636 11.415 15.077 1.00 97.69 95 VAL A O 1
ATOM 691 N N . SER A 1 96 ? -7.551 13.358 15.416 1.00 97.25 96 SER A N 1
ATOM 692 C CA . SER A 1 96 ? -7.318 13.161 16.853 1.00 97.25 96 SER A CA 1
ATOM 693 C C . SER A 1 96 ? -8.637 12.936 17.612 1.00 97.25 96 SER A C 1
ATOM 695 O O . SER A 1 96 ? -8.782 11.986 18.382 1.00 97.25 96 SER A O 1
ATOM 697 N N . ALA A 1 97 ? -9.686 13.717 17.308 1.00 97.44 97 ALA A N 1
ATOM 698 C CA . ALA A 1 97 ? -11.004 13.495 17.904 1.00 97.44 97 ALA A CA 1
ATOM 699 C C . ALA A 1 97 ? -11.571 12.103 17.572 1.00 97.44 97 ALA A C 1
ATOM 701 O O . ALA A 1 97 ? -12.065 11.425 18.473 1.00 97.44 97 ALA A O 1
ATOM 702 N N . ALA A 1 98 ? -11.476 11.660 16.315 1.00 98.00 98 ALA A N 1
ATOM 703 C CA . ALA A 1 98 ? -11.945 10.337 15.905 1.00 98.00 98 ALA A CA 1
ATOM 704 C C . ALA A 1 98 ? -11.134 9.203 16.556 1.00 98.00 98 ALA A C 1
ATOM 706 O O . ALA A 1 98 ? -11.720 8.252 17.066 1.00 98.00 98 ALA A O 1
ATOM 707 N N . VAL A 1 99 ? -9.804 9.325 16.596 1.00 98.25 99 VAL A N 1
ATOM 708 C CA . VAL A 1 99 ? -8.894 8.354 17.225 1.00 98.25 99 VAL A CA 1
ATOM 709 C C . VAL A 1 99 ? -9.188 8.213 18.720 1.00 98.25 99 VAL A C 1
ATOM 711 O O . VAL A 1 99 ? -9.297 7.091 19.219 1.00 98.25 99 VAL A O 1
ATOM 714 N N . SER A 1 100 ? -9.405 9.327 19.426 1.00 97.56 100 SER A N 1
ATOM 715 C CA . SER A 1 100 ? -9.677 9.332 20.871 1.00 97.56 100 SER A CA 1
ATOM 716 C C . SER A 1 100 ? -10.961 8.599 21.283 1.00 97.56 100 SER A C 1
ATOM 718 O O . SER A 1 100 ? -11.089 8.203 22.439 1.00 97.56 100 SER A O 1
ATOM 720 N N . GLN A 1 101 ? -11.921 8.451 20.363 1.00 96.19 101 GLN A N 1
ATOM 721 C CA . GLN A 1 101 ? -13.218 7.816 20.622 1.00 96.19 101 GLN A CA 1
ATOM 722 C C . GLN A 1 101 ? -13.355 6.432 19.978 1.00 96.19 101 GLN A C 1
ATOM 724 O O . GLN A 1 101 ? -14.366 5.781 20.208 1.00 96.19 101 GLN A O 1
ATOM 729 N N . ALA A 1 102 ? -12.383 6.005 19.166 1.00 97.88 102 ALA A N 1
ATOM 730 C CA . ALA A 1 102 ? -12.467 4.770 18.396 1.00 97.88 102 ALA A CA 1
ATOM 731 C C . ALA A 1 102 ? -12.362 3.516 19.279 1.00 97.88 102 ALA A C 1
ATOM 733 O O . ALA A 1 102 ? -11.467 3.408 20.116 1.00 97.88 102 ALA A O 1
ATOM 734 N N . ASP A 1 103 ? -13.195 2.514 19.016 1.00 97.38 103 ASP A N 1
ATOM 735 C CA . ASP A 1 103 ? -13.017 1.168 19.567 1.00 97.38 103 ASP A CA 1
ATOM 736 C C . ASP A 1 103 ? -12.037 0.368 18.699 1.00 97.38 103 ASP A C 1
ATOM 738 O O . ASP A 1 103 ? -11.192 -0.374 19.204 1.00 97.38 103 ASP A O 1
ATOM 742 N N . ILE A 1 104 ? -12.120 0.559 17.378 1.00 97.88 104 ILE A N 1
ATOM 743 C CA . ILE A 1 104 ? -11.315 -0.138 16.373 1.00 97.88 104 ILE A CA 1
ATOM 744 C C . ILE A 1 104 ? -10.680 0.879 15.425 1.00 97.88 104 ILE A C 1
ATOM 746 O O . ILE A 1 104 ? -11.351 1.782 14.921 1.00 97.88 104 ILE A O 1
ATOM 750 N N . ILE A 1 105 ? -9.395 0.693 15.117 1.00 98.62 105 ILE A N 1
ATOM 751 C CA . ILE A 1 105 ? -8.688 1.426 14.063 1.00 98.62 105 ILE A CA 1
ATOM 752 C C . ILE A 1 105 ? -8.029 0.434 13.105 1.00 98.62 105 ILE A C 1
ATOM 754 O O . ILE A 1 105 ? -7.285 -0.447 13.536 1.00 98.62 105 ILE A O 1
ATOM 758 N N . THR A 1 106 ? -8.236 0.616 11.800 1.00 98.75 106 THR A N 1
ATOM 759 C CA . THR A 1 106 ? -7.417 -0.035 10.762 1.00 98.75 106 THR A CA 1
ATOM 760 C C . THR A 1 106 ? -6.508 0.978 10.080 1.00 98.75 106 THR A C 1
ATOM 762 O O . THR A 1 106 ? -6.958 2.088 9.801 1.00 98.75 106 THR A O 1
ATOM 765 N N . ILE A 1 107 ? -5.278 0.579 9.750 1.00 98.75 107 ILE A N 1
ATOM 766 C CA . ILE A 1 107 ? -4.305 1.390 9.005 1.00 98.75 107 ILE A CA 1
ATOM 767 C C . ILE A 1 107 ? -3.895 0.672 7.711 1.00 98.75 107 ILE A C 1
ATOM 769 O O . ILE A 1 107 ? -3.358 -0.436 7.775 1.00 98.75 107 ILE A O 1
ATOM 773 N N . THR A 1 108 ? -4.077 1.324 6.554 1.00 98.50 108 THR A N 1
ATOM 774 C CA . THR A 1 108 ? -3.419 0.962 5.279 1.00 98.50 108 THR A CA 1
ATOM 775 C C . THR A 1 108 ? -2.444 2.060 4.855 1.00 98.50 108 THR A C 1
ATOM 777 O O . THR A 1 108 ? -2.857 3.164 4.514 1.00 98.50 108 THR A O 1
ATOM 780 N N . VAL A 1 109 ? -1.134 1.808 4.912 1.00 98.38 109 VAL A N 1
ATOM 781 C CA . VAL A 1 109 ? -0.127 2.816 4.541 1.00 98.38 109 VAL A CA 1
ATOM 782 C C . VAL A 1 109 ? 1.208 2.161 4.180 1.00 98.38 109 VAL A C 1
ATOM 784 O O . VAL A 1 109 ? 1.441 0.992 4.493 1.00 98.38 109 VAL A O 1
ATOM 787 N N . GLY A 1 110 ? 2.084 2.911 3.509 1.00 97.44 110 GLY A N 1
ATOM 788 C CA . GLY A 1 110 ? 3.450 2.504 3.177 1.00 97.44 110 GLY A CA 1
ATOM 789 C C . GLY A 1 110 ? 3.649 2.047 1.730 1.00 97.44 110 GLY A C 1
ATOM 790 O O . GLY A 1 110 ? 4.734 2.216 1.173 1.00 97.44 110 GLY A O 1
ATOM 791 N N . GLY A 1 111 ? 2.602 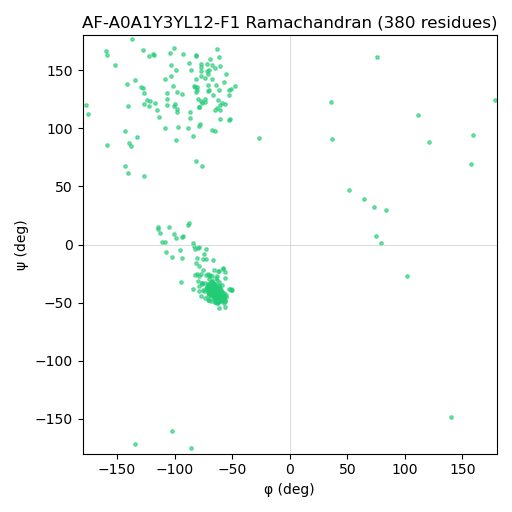1.537 1.071 1.00 96.81 111 GLY A N 1
ATOM 792 C CA . GLY A 1 111 ? 2.664 1.187 -0.353 1.00 96.81 111 GLY A CA 1
ATOM 793 C C . GLY A 1 111 ? 3.051 2.389 -1.225 1.00 96.81 111 GLY A C 1
ATOM 794 O O . GLY A 1 111 ? 3.928 2.283 -2.084 1.00 96.81 111 GLY A O 1
ATOM 795 N N . ASN A 1 112 ? 2.475 3.565 -0.949 1.00 97.94 112 ASN A N 1
ATOM 796 C CA . ASN A 1 112 ? 2.807 4.806 -1.655 1.00 97.94 112 ASN A CA 1
ATOM 797 C C . ASN A 1 112 ? 4.248 5.272 -1.400 1.00 97.94 112 ASN A C 1
ATOM 799 O O . ASN A 1 112 ? 4.888 5.773 -2.324 1.00 97.94 112 ASN A O 1
ATOM 803 N N . ASP A 1 113 ? 4.785 5.082 -0.193 1.00 98.38 113 ASP A N 1
ATOM 804 C CA . ASP A 1 113 ? 6.177 5.396 0.146 1.00 98.38 113 ASP A CA 1
ATOM 805 C C . ASP A 1 113 ? 7.143 4.581 -0.725 1.00 98.38 113 ASP A C 1
ATOM 807 O O . ASP A 1 113 ? 8.029 5.140 -1.380 1.00 98.38 113 ASP A O 1
ATOM 811 N N . LEU A 1 114 ? 6.915 3.266 -0.817 1.00 96.88 114 LEU A N 1
ATOM 812 C CA . LEU A 1 114 ? 7.748 2.376 -1.623 1.00 96.88 114 LEU A CA 1
ATOM 813 C C . LEU A 1 114 ? 7.588 2.638 -3.130 1.00 96.88 114 LEU A C 1
ATOM 815 O O . LEU A 1 114 ? 8.581 2.656 -3.859 1.00 96.88 114 LEU A O 1
ATOM 819 N N . MET A 1 115 ? 6.368 2.910 -3.604 1.00 96.38 115 MET A N 1
ATOM 820 C CA . MET A 1 115 ? 6.122 3.264 -5.008 1.00 96.38 115 MET A CA 1
ATOM 821 C C . MET A 1 115 ? 6.774 4.597 -5.389 1.00 96.38 115 MET A C 1
ATOM 823 O O . MET A 1 115 ? 7.401 4.698 -6.443 1.00 96.38 115 MET A O 1
ATOM 827 N N . ASN A 1 116 ? 6.697 5.615 -4.529 1.00 97.94 116 ASN A N 1
ATOM 828 C CA . ASN A 1 116 ? 7.376 6.889 -4.756 1.00 97.94 116 ASN A CA 1
ATOM 829 C C . ASN A 1 116 ? 8.899 6.713 -4.791 1.00 97.94 116 ASN A C 1
ATOM 831 O O . ASN A 1 116 ? 9.560 7.289 -5.657 1.00 97.94 116 ASN A O 1
ATOM 835 N N . ALA A 1 117 ? 9.455 5.874 -3.915 1.00 98.12 117 ALA A N 1
ATOM 836 C CA . ALA A 1 117 ? 10.871 5.531 -3.944 1.00 98.12 117 ALA A CA 1
ATOM 837 C C . ALA A 1 117 ? 11.270 4.796 -5.233 1.00 98.12 117 ALA A C 1
ATOM 839 O O . ALA A 1 117 ? 12.328 5.090 -5.793 1.00 98.12 117 ALA A O 1
ATOM 840 N N . LEU A 1 118 ? 10.420 3.896 -5.742 1.00 96.75 118 LEU A N 1
ATOM 841 C CA . LEU A 1 118 ? 10.630 3.223 -7.025 1.00 96.75 118 LEU A CA 1
ATOM 842 C C . LEU A 1 118 ? 10.648 4.226 -8.183 1.00 96.75 118 LEU A C 1
ATOM 844 O O . LEU A 1 118 ? 11.562 4.187 -9.007 1.00 96.75 118 LEU A O 1
ATOM 848 N N . TYR A 1 119 ? 9.690 5.155 -8.242 1.00 97.81 119 TYR A N 1
ATOM 849 C CA . TYR A 1 119 ? 9.676 6.181 -9.288 1.00 97.81 119 TYR A CA 1
ATOM 850 C C . TYR A 1 119 ? 10.913 7.076 -9.218 1.00 97.81 119 TYR A C 1
ATOM 852 O O . TYR A 1 119 ? 11.535 7.319 -10.247 1.00 97.81 119 TYR A O 1
ATOM 860 N N . ALA A 1 120 ? 11.322 7.502 -8.019 1.00 98.50 120 ALA A N 1
ATOM 861 C CA . ALA A 1 120 ? 12.548 8.275 -7.836 1.00 98.50 120 ALA A CA 1
ATOM 862 C C . ALA A 1 120 ? 13.792 7.496 -8.296 1.00 98.50 120 ALA A C 1
ATOM 864 O O . ALA A 1 120 ? 14.624 8.039 -9.018 1.00 98.50 120 ALA A O 1
ATOM 865 N N . TYR A 1 121 ? 13.891 6.210 -7.946 1.00 98.06 121 TYR A N 1
ATOM 866 C CA . TYR A 1 121 ? 14.977 5.331 -8.381 1.00 98.06 121 TYR A CA 1
ATOM 867 C C . TYR A 1 121 ? 15.051 5.205 -9.911 1.00 98.06 121 TYR A C 1
ATOM 869 O O . TYR A 1 121 ? 16.125 5.347 -10.500 1.00 98.06 121 TYR A O 1
ATOM 877 N N . LEU A 1 122 ? 13.908 4.986 -10.568 1.00 97.69 122 LEU A N 1
ATOM 878 C CA . LEU A 1 122 ? 13.832 4.921 -12.027 1.00 97.69 122 LEU A CA 1
ATOM 879 C C . LEU A 1 122 ? 14.202 6.265 -12.667 1.00 97.69 122 LEU A C 1
ATOM 881 O O . LEU A 1 122 ? 14.947 6.284 -13.646 1.00 97.69 122 LEU A O 1
ATOM 885 N N . THR A 1 123 ? 13.738 7.385 -12.111 1.00 98.69 123 THR A N 1
ATOM 886 C CA . THR A 1 123 ? 14.093 8.732 -12.580 1.00 98.69 123 THR A CA 1
ATOM 887 C C . THR A 1 123 ? 15.588 9.003 -12.456 1.00 98.69 123 THR A C 1
ATOM 889 O O . THR A 1 123 ? 16.192 9.470 -13.420 1.00 98.69 123 THR A O 1
ATOM 892 N N . ASP A 1 124 ? 16.205 8.676 -11.318 1.00 98.38 124 ASP A N 1
ATOM 893 C CA . ASP A 1 124 ? 17.644 8.858 -11.096 1.00 98.38 124 ASP A CA 1
ATOM 894 C C . ASP A 1 124 ? 18.455 8.071 -12.138 1.00 98.38 124 ASP A C 1
ATOM 896 O O . ASP A 1 124 ? 19.330 8.624 -12.813 1.00 98.38 124 ASP A O 1
ATOM 900 N N . ALA A 1 125 ? 18.114 6.794 -12.339 1.00 98.06 125 ALA A N 1
ATOM 901 C CA . ALA A 1 125 ? 18.771 5.939 -13.322 1.00 98.06 125 ALA A CA 1
ATOM 902 C C . ALA A 1 125 ? 18.543 6.417 -14.768 1.00 98.06 125 ALA A C 1
ATOM 904 O O . ALA A 1 125 ? 19.461 6.376 -15.593 1.00 98.06 125 ALA A O 1
ATOM 905 N N . TYR A 1 126 ? 17.337 6.893 -15.089 1.00 98.00 126 TYR A N 1
ATOM 906 C CA . TYR A 1 126 ? 17.017 7.416 -16.415 1.00 98.00 126 TYR A CA 1
ATOM 907 C C . TYR A 1 126 ? 17.814 8.688 -16.708 1.00 98.00 126 TYR A C 1
ATOM 909 O O . TYR A 1 126 ? 18.433 8.800 -17.768 1.00 98.00 126 TYR A O 1
ATOM 917 N N . ASN A 1 127 ? 17.849 9.622 -15.757 1.00 98.31 127 ASN A N 1
ATOM 918 C CA . ASN A 1 127 ? 18.546 10.899 -15.891 1.00 98.31 127 ASN A CA 1
ATOM 919 C C . ASN A 1 127 ? 20.063 10.714 -15.966 1.00 98.31 127 ASN A C 1
ATOM 921 O O . ASN A 1 127 ? 20.725 11.420 -16.725 1.00 98.31 127 ASN A O 1
ATOM 925 N N . GLN A 1 128 ? 20.616 9.722 -15.262 1.00 97.56 128 GLN A N 1
ATOM 926 C CA . GLN A 1 128 ? 22.029 9.362 -15.384 1.00 97.56 128 GLN A CA 1
ATOM 927 C C . GLN A 1 128 ? 22.390 8.897 -16.804 1.00 97.56 128 GLN A C 1
ATOM 929 O O . GLN A 1 128 ? 23.473 9.212 -17.298 1.00 97.56 128 GLN A O 1
ATOM 934 N N . ARG A 1 129 ? 21.494 8.160 -17.476 1.00 96.88 129 ARG A N 1
ATOM 935 C CA . ARG A 1 129 ? 21.695 7.705 -18.864 1.00 96.88 129 ARG A CA 1
ATOM 936 C C . ARG A 1 129 ? 21.379 8.781 -19.904 1.00 96.88 129 ARG A C 1
ATOM 938 O O . ARG A 1 129 ? 21.923 8.725 -21.004 1.00 96.88 129 ARG A O 1
ATOM 945 N N . ASN A 1 130 ? 20.526 9.747 -19.568 1.00 96.56 130 ASN A N 1
ATOM 946 C CA . ASN A 1 130 ? 20.020 10.772 -20.484 1.00 96.56 130 ASN A CA 1
ATOM 947 C C . ASN A 1 130 ? 20.248 12.199 -19.941 1.00 96.56 130 ASN A C 1
ATOM 949 O O . ASN A 1 130 ? 19.285 12.950 -19.782 1.00 96.56 130 ASN A O 1
ATOM 953 N N . PRO A 1 131 ? 21.502 12.615 -19.676 1.00 96.94 131 PRO A N 1
ATOM 954 C CA . PRO A 1 131 ? 21.783 13.898 -19.024 1.00 96.94 131 PRO A CA 1
ATOM 955 C C . PRO A 1 131 ? 21.324 15.121 -19.837 1.00 96.94 131 PRO A C 1
ATOM 957 O O . PRO A 1 131 ? 21.002 16.153 -19.259 1.00 96.94 131 PRO A O 1
ATOM 960 N N . GLU A 1 132 ? 21.256 15.003 -21.165 1.00 97.75 132 GLU A N 1
ATOM 961 C CA . GLU A 1 132 ? 20.815 16.080 -22.067 1.00 97.75 132 GLU A CA 1
ATOM 962 C C . GLU A 1 132 ? 19.284 16.208 -22.164 1.00 97.75 132 GLU A C 1
ATOM 964 O O . GLU A 1 132 ? 18.777 17.211 -22.661 1.00 97.75 132 GLU A O 1
ATOM 969 N N . ASN A 1 133 ? 18.535 15.193 -21.721 1.00 96.12 133 ASN A N 1
ATOM 970 C CA . ASN A 1 133 ? 17.072 15.185 -21.748 1.00 96.12 133 ASN A CA 1
ATOM 971 C C . ASN A 1 133 ? 16.514 14.479 -20.499 1.00 96.12 133 ASN A C 1
ATOM 973 O O . ASN A 1 133 ? 15.973 13.370 -20.607 1.00 96.12 133 ASN A O 1
ATOM 977 N N . PRO A 1 134 ? 16.691 15.083 -19.310 1.00 97.38 134 PRO A N 1
ATOM 978 C CA . PRO A 1 134 ? 16.214 14.501 -18.069 1.00 97.38 134 PRO A CA 1
ATOM 979 C C . PRO A 1 134 ? 14.683 14.517 -18.007 1.00 97.38 134 PRO A C 1
ATOM 981 O O . PRO A 1 134 ? 14.010 15.300 -18.676 1.00 97.38 134 PRO A O 1
ATOM 984 N N . THR A 1 135 ? 14.139 13.668 -17.150 1.00 98.00 135 THR A N 1
ATOM 985 C CA . THR A 1 135 ? 12.720 13.594 -16.812 1.00 98.00 135 THR A CA 1
ATOM 986 C C . THR A 1 135 ? 12.503 13.888 -15.329 1.00 98.00 135 THR A C 1
ATOM 988 O O . THR A 1 135 ? 13.444 13.858 -14.526 1.00 98.00 135 THR A O 1
ATOM 991 N N . THR A 1 136 ? 11.263 14.191 -14.956 1.00 98.50 136 THR A N 1
ATOM 992 C CA . THR A 1 136 ? 10.863 14.365 -13.557 1.00 98.50 136 THR A CA 1
ATOM 993 C C . THR A 1 136 ? 10.337 13.050 -12.975 1.00 98.50 136 THR A C 1
ATOM 995 O O . THR A 1 136 ? 10.015 12.112 -13.705 1.00 98.50 136 THR A O 1
ATOM 998 N N . GLN A 1 137 ? 10.239 12.959 -11.646 1.00 97.81 137 GLN A N 1
ATOM 999 C CA . GLN A 1 137 ? 9.605 11.807 -10.994 1.00 97.81 137 GLN A CA 1
ATOM 1000 C C . GLN A 1 137 ? 8.119 11.695 -11.351 1.00 97.81 137 GLN A C 1
ATOM 1002 O O . GLN A 1 137 ? 7.621 10.590 -11.546 1.00 97.81 137 GLN A O 1
ATOM 1007 N N . GLU A 1 138 ? 7.425 12.827 -11.469 1.00 97.88 138 GLU A N 1
ATOM 1008 C CA . GLU A 1 138 ? 6.011 12.857 -11.843 1.00 97.88 138 GLU A CA 1
ATOM 1009 C C . GLU A 1 138 ? 5.812 12.367 -13.284 1.00 97.88 138 GLU A C 1
ATOM 1011 O O . GLU A 1 138 ? 4.956 11.522 -13.535 1.00 97.88 138 GLU A O 1
ATOM 1016 N N . ASP A 1 139 ? 6.656 12.804 -14.222 1.00 98.25 139 ASP A N 1
ATOM 1017 C CA . ASP A 1 139 ? 6.619 12.309 -15.603 1.00 98.25 139 ASP A CA 1
ATOM 1018 C C . ASP A 1 139 ? 6.965 10.816 -15.681 1.00 98.25 139 ASP A C 1
ATOM 1020 O O . ASP A 1 139 ? 6.300 10.072 -16.400 1.00 98.25 139 ASP A O 1
ATOM 1024 N N . MET A 1 140 ? 7.957 10.352 -14.909 1.00 98.06 140 MET A N 1
ATOM 1025 C CA . MET A 1 140 ? 8.308 8.931 -14.811 1.00 98.06 140 MET A CA 1
ATOM 1026 C C . MET A 1 140 ? 7.138 8.100 -14.276 1.00 98.06 140 MET A C 1
ATOM 1028 O O . MET A 1 140 ? 6.777 7.090 -14.877 1.00 98.06 140 MET A O 1
ATOM 1032 N N . LYS A 1 141 ? 6.504 8.540 -13.184 1.00 96.06 141 LYS A N 1
ATOM 1033 C CA . LYS A 1 141 ? 5.304 7.911 -12.621 1.00 96.06 141 LYS A CA 1
ATOM 1034 C C . LYS A 1 141 ? 4.186 7.845 -13.657 1.00 96.06 141 LYS A C 1
ATOM 1036 O O . LYS A 1 141 ? 3.628 6.773 -13.880 1.00 96.06 141 LYS A O 1
ATOM 1041 N N . ASN A 1 142 ? 3.884 8.961 -14.316 1.00 96.44 142 ASN A N 1
ATOM 1042 C CA .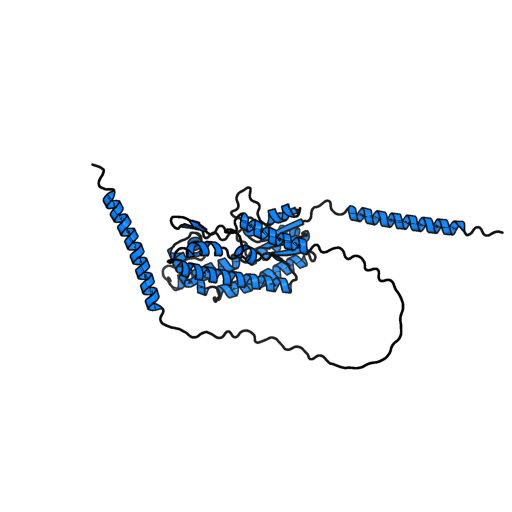 ASN A 1 142 ? 2.825 9.035 -15.320 1.00 96.44 142 ASN A CA 1
ATOM 1043 C C . ASN A 1 142 ? 3.124 8.155 -16.539 1.00 96.44 142 ASN A C 1
ATOM 1045 O O . ASN A 1 142 ? 2.214 7.522 -17.068 1.00 96.44 142 ASN A O 1
ATOM 1049 N N . ALA A 1 143 ? 4.387 8.050 -16.954 1.00 96.00 143 ALA A N 1
ATOM 1050 C CA . ALA A 1 143 ? 4.796 7.169 -18.040 1.00 96.00 143 ALA A CA 1
ATOM 1051 C C . ALA A 1 143 ? 4.712 5.683 -17.653 1.00 96.00 143 ALA A C 1
ATOM 1053 O O . ALA A 1 143 ? 4.192 4.886 -18.432 1.00 96.00 143 ALA A O 1
ATOM 1054 N N . VAL A 1 144 ? 5.152 5.305 -16.444 1.00 92.31 144 VAL A N 1
ATOM 1055 C CA . VAL A 1 144 ? 5.005 3.932 -15.929 1.00 92.31 144 VAL A CA 1
ATOM 1056 C C . VAL A 1 144 ? 3.524 3.566 -15.816 1.00 92.31 144 VAL A C 1
ATOM 1058 O O . VAL A 1 144 ? 3.093 2.589 -16.422 1.00 92.31 144 VAL A O 1
ATOM 1061 N N . MET A 1 145 ? 2.725 4.369 -15.108 1.00 90.38 145 MET A N 1
ATOM 1062 C CA . MET A 1 145 ? 1.298 4.101 -14.885 1.00 90.38 145 MET A CA 1
ATOM 1063 C C . MET A 1 145 ? 0.470 4.185 -16.171 1.00 90.38 145 MET A C 1
ATOM 1065 O O . MET A 1 145 ? -0.489 3.436 -16.345 1.00 90.38 145 MET A O 1
ATOM 1069 N N . GLY A 1 146 ? 0.855 5.064 -17.097 1.00 90.50 146 GLY A N 1
ATOM 1070 C CA . GLY A 1 146 ? 0.239 5.197 -18.417 1.00 90.50 146 GLY A CA 1
ATOM 1071 C C . GLY A 1 146 ? 0.611 4.080 -19.394 1.00 90.50 146 GLY A C 1
ATOM 1072 O O . GLY A 1 146 ? 0.035 4.005 -20.480 1.00 90.50 146 GLY A O 1
ATOM 1073 N N . GLY A 1 147 ? 1.554 3.209 -19.025 1.00 87.81 147 GLY A N 1
ATOM 1074 C CA . GLY A 1 147 ? 1.993 2.091 -19.849 1.00 87.81 147 GLY A CA 1
ATOM 1075 C C . GLY A 1 147 ? 2.852 2.501 -21.047 1.00 87.81 1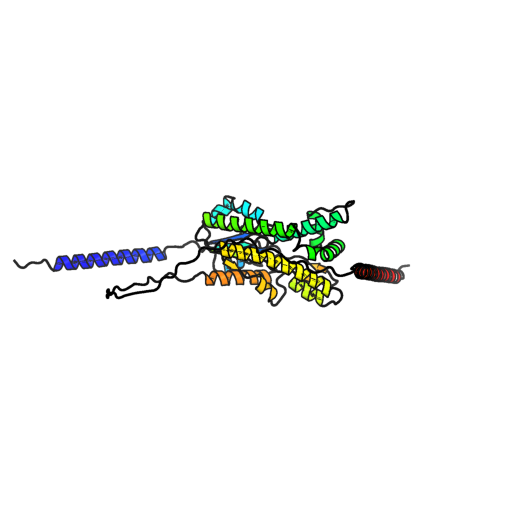47 GLY A C 1
ATOM 1076 O O . GLY A 1 147 ? 2.778 1.860 -22.098 1.00 87.81 147 GLY A O 1
ATOM 1077 N N . ASP A 1 148 ? 3.653 3.564 -20.920 1.00 91.81 148 ASP A N 1
ATOM 1078 C CA . ASP A 1 148 ? 4.612 3.950 -21.954 1.00 91.81 148 ASP A CA 1
ATOM 1079 C C . ASP A 1 148 ? 5.616 2.814 -22.183 1.00 91.81 148 ASP A C 1
ATOM 1081 O O . ASP A 1 148 ? 6.397 2.451 -21.307 1.00 91.81 148 ASP A O 1
ATOM 1085 N N . MET A 1 149 ? 5.605 2.235 -23.383 1.00 87.25 149 MET A N 1
ATOM 1086 C CA . MET A 1 149 ? 6.392 1.036 -23.676 1.00 87.25 149 MET A CA 1
ATOM 1087 C C . MET A 1 149 ? 7.905 1.258 -23.564 1.00 87.25 149 MET A C 1
ATOM 1089 O O . MET A 1 149 ? 8.629 0.314 -23.240 1.00 87.25 149 MET A O 1
ATOM 1093 N N . GLY A 1 150 ? 8.394 2.472 -23.835 1.00 91.31 150 GLY A N 1
ATOM 1094 C CA . GLY A 1 150 ? 9.811 2.804 -23.703 1.00 91.31 150 GLY A CA 1
ATOM 1095 C C . GLY A 1 150 ? 10.227 2.832 -22.237 1.00 91.31 150 GLY A C 1
ATOM 1096 O O . GLY A 1 150 ? 11.196 2.175 -21.853 1.00 91.31 150 GLY A O 1
ATOM 1097 N N . VAL A 1 151 ? 9.440 3.517 -21.409 1.00 93.00 151 VAL A N 1
ATOM 1098 C CA . VAL A 1 151 ? 9.661 3.595 -19.963 1.00 93.00 151 VAL A CA 1
ATOM 1099 C C . VAL A 1 151 ? 9.453 2.243 -19.284 1.00 93.00 151 VAL A C 1
ATOM 1101 O O . VAL A 1 151 ? 10.264 1.872 -18.443 1.00 93.00 151 VAL A O 1
ATOM 1104 N N . LEU A 1 152 ? 8.453 1.452 -19.679 1.00 89.19 152 LEU A N 1
ATOM 1105 C CA . LEU A 1 152 ? 8.264 0.097 -19.151 1.00 89.19 152 LEU A CA 1
ATOM 1106 C C . LEU A 1 152 ? 9.428 -0.831 -19.506 1.00 89.19 152 LEU A C 1
ATOM 1108 O O . LEU A 1 152 ? 9.869 -1.607 -18.662 1.00 89.19 152 LEU A O 1
ATOM 1112 N N . THR A 1 153 ? 9.961 -0.737 -20.728 1.00 87.94 153 THR A N 1
ATOM 1113 C CA . THR A 1 153 ? 11.153 -1.507 -21.122 1.00 87.94 153 THR A CA 1
ATOM 1114 C C . THR A 1 153 ? 12.354 -1.120 -20.261 1.00 87.94 153 THR A C 1
ATOM 1116 O O . THR A 1 153 ? 13.067 -1.990 -19.767 1.00 87.94 153 THR A O 1
ATOM 1119 N N . PHE A 1 154 ? 12.544 0.179 -20.028 1.00 92.38 154 PHE A N 1
ATOM 1120 C CA . PHE A 1 154 ? 13.585 0.685 -19.140 1.00 92.38 154 PHE A CA 1
ATOM 1121 C C . PHE A 1 154 ? 13.387 0.227 -17.682 1.00 92.38 154 PHE A C 1
ATOM 1123 O O . PHE A 1 154 ? 14.330 -0.236 -17.041 1.00 92.38 154 PHE A O 1
ATOM 1130 N N . ALA A 1 155 ? 12.158 0.288 -17.167 1.00 90.88 155 ALA A N 1
ATOM 1131 C CA . ALA A 1 155 ? 11.820 -0.146 -15.816 1.00 90.88 155 ALA A CA 1
ATOM 1132 C C . ALA A 1 155 ? 12.018 -1.656 -15.622 1.00 90.88 155 ALA A C 1
ATOM 1134 O O . ALA A 1 155 ? 12.461 -2.073 -14.558 1.00 90.88 155 ALA A O 1
ATOM 1135 N N . LEU A 1 156 ? 11.763 -2.481 -16.642 1.00 86.31 156 LEU A N 1
ATOM 1136 C CA . LEU A 1 156 ? 12.063 -3.918 -16.607 1.00 86.31 156 LEU A CA 1
ATOM 1137 C C . LEU A 1 156 ? 13.569 -4.205 -16.540 1.00 86.31 156 LEU A C 1
ATOM 1139 O O . LEU A 1 156 ? 13.977 -5.185 -15.922 1.00 86.31 156 LEU A O 1
ATOM 1143 N N . GLU A 1 157 ? 14.389 -3.368 -17.175 1.00 88.81 157 GLU A N 1
ATOM 1144 C CA . GLU A 1 157 ? 15.846 -3.505 -17.161 1.00 88.81 157 GLU A CA 1
ATOM 1145 C C . GLU A 1 157 ? 16.444 -3.095 -15.807 1.00 88.81 157 GLU A C 1
ATOM 1147 O O . GLU A 1 157 ? 17.297 -3.792 -15.263 1.00 88.81 157 GLU A O 1
ATOM 1152 N N . VAL A 1 158 ? 15.999 -1.959 -15.263 1.00 91.50 158 VAL A N 1
ATOM 1153 C CA . VAL A 1 158 ? 16.603 -1.328 -14.077 1.00 91.50 158 VAL A CA 1
ATOM 1154 C C . VAL A 1 158 ? 15.907 -1.730 -12.775 1.00 91.50 158 VAL A C 1
ATOM 1156 O O . VAL A 1 158 ? 16.557 -1.866 -11.740 1.00 91.50 158 VAL A O 1
ATOM 1159 N N . GLY A 1 159 ? 14.598 -1.970 -12.818 1.00 89.69 159 GLY A N 1
ATOM 1160 C CA . GLY A 1 159 ? 13.745 -2.257 -11.663 1.00 89.69 159 GLY A CA 1
ATOM 1161 C C . GLY A 1 159 ? 14.241 -3.365 -10.729 1.00 89.69 159 GLY A C 1
ATOM 1162 O O . GLY A 1 159 ? 14.166 -3.163 -9.519 1.00 89.69 159 GLY A O 1
ATOM 1163 N N . PRO A 1 160 ? 14.821 -4.486 -11.210 1.00 88.12 160 PRO A N 1
ATOM 1164 C CA . PRO A 1 160 ? 15.381 -5.513 -10.326 1.00 88.12 160 PRO A CA 1
ATOM 1165 C C . PRO A 1 160 ? 16.471 -5.010 -9.361 1.00 88.12 160 PRO A C 1
ATOM 1167 O O . PRO A 1 160 ? 16.733 -5.654 -8.349 1.00 88.12 160 PRO A O 1
ATOM 1170 N N . GLY A 1 161 ? 17.109 -3.868 -9.646 1.00 91.31 161 GLY A N 1
ATOM 1171 C CA . GLY A 1 161 ? 18.079 -3.235 -8.751 1.00 91.31 161 GLY A CA 1
ATOM 1172 C C . GLY A 1 161 ? 17.460 -2.411 -7.615 1.00 91.31 161 GLY A C 1
ATOM 1173 O O . GLY A 1 161 ? 18.179 -2.044 -6.686 1.00 91.31 161 GLY A O 1
ATOM 1174 N N . PHE A 1 162 ? 16.152 -2.131 -7.656 1.00 93.31 162 PHE A N 1
ATOM 1175 C CA . PHE A 1 162 ? 15.482 -1.235 -6.711 1.00 93.31 162 PHE A CA 1
ATOM 1176 C C . PHE A 1 162 ? 15.602 -1.702 -5.259 1.00 93.31 162 PHE A C 1
ATOM 1178 O O . PHE A 1 162 ? 15.970 -0.898 -4.406 1.00 93.31 162 PHE A O 1
ATOM 1185 N N . SER A 1 163 ? 15.368 -2.987 -4.974 1.00 91.06 163 SER A N 1
ATOM 1186 C CA . SER A 1 163 ? 15.392 -3.516 -3.600 1.00 91.06 163 SER A CA 1
ATOM 1187 C C . SER A 1 163 ? 16.756 -3.369 -2.915 1.00 91.06 163 SER A C 1
ATOM 1189 O O . SER A 1 163 ? 16.834 -3.325 -1.696 1.00 91.06 163 SER A O 1
ATOM 1191 N N . ASN A 1 164 ? 17.836 -3.239 -3.692 1.00 91.38 164 ASN A N 1
ATOM 1192 C CA . ASN A 1 164 ? 19.196 -3.036 -3.186 1.00 91.38 164 ASN A CA 1
ATOM 1193 C C . ASN A 1 164 ? 19.647 -1.565 -3.254 1.00 91.38 164 ASN A C 1
ATOM 1195 O O . ASN A 1 164 ? 20.832 -1.274 -3.094 1.00 91.38 164 ASN A O 1
ATOM 1199 N N . SER A 1 165 ? 18.739 -0.637 -3.561 1.00 95.31 165 SER A N 1
ATOM 1200 C CA . SER A 1 165 ? 19.060 0.781 -3.722 1.00 95.31 165 SER A CA 1
ATOM 1201 C C . SER A 1 165 ? 19.000 1.550 -2.398 1.00 95.31 165 SER A C 1
ATOM 1203 O O . SER A 1 165 ? 18.260 1.199 -1.474 1.00 95.31 165 SER A O 1
ATOM 1205 N N . GLU A 1 166 ? 19.727 2.669 -2.329 1.00 97.25 166 GLU A N 1
ATOM 1206 C CA . GLU A 1 166 ? 19.608 3.633 -1.225 1.00 97.25 166 GLU A CA 1
ATOM 1207 C C . GLU A 1 166 ? 18.178 4.184 -1.104 1.00 97.25 166 GLU A C 1
ATOM 1209 O O . GLU A 1 166 ? 17.691 4.384 0.004 1.00 97.25 166 GLU A O 1
ATOM 1214 N N . ARG A 1 167 ? 17.470 4.360 -2.232 1.00 97.31 167 ARG A N 1
ATOM 1215 C CA . ARG A 1 167 ? 16.070 4.819 -2.265 1.00 97.31 167 ARG A CA 1
ATOM 1216 C C . ARG A 1 167 ? 15.137 3.855 -1.534 1.00 97.31 167 ARG A C 1
ATOM 1218 O O . ARG A 1 167 ? 14.356 4.303 -0.702 1.00 97.31 167 ARG A O 1
ATOM 1225 N N . ALA A 1 168 ? 15.231 2.554 -1.817 1.00 96.62 168 ALA A N 1
ATOM 1226 C CA . ALA A 1 168 ? 14.429 1.543 -1.126 1.00 96.62 168 ALA A CA 1
ATOM 1227 C C . ALA A 1 168 ? 14.793 1.458 0.362 1.00 96.62 168 ALA A C 1
ATOM 1229 O O . ALA A 1 168 ? 13.908 1.447 1.214 1.00 96.62 168 ALA A O 1
ATOM 1230 N N . THR A 1 169 ? 16.093 1.474 0.675 1.00 97.62 169 THR A N 1
ATOM 1231 C CA . THR A 1 169 ? 16.587 1.407 2.059 1.00 97.62 169 THR A CA 1
ATOM 1232 C C . THR A 1 169 ? 16.066 2.578 2.896 1.00 97.62 169 THR A C 1
ATOM 1234 O O . THR A 1 169 ? 15.556 2.371 3.996 1.00 97.62 169 THR A O 1
ATOM 1237 N N . GLN A 1 170 ? 16.144 3.801 2.364 1.00 98.25 170 GLN A N 1
ATOM 1238 C CA . GLN A 1 170 ? 15.650 5.000 3.038 1.00 98.25 170 GLN A CA 1
ATOM 1239 C C . GLN A 1 170 ? 14.127 4.967 3.202 1.00 98.25 170 GLN A C 1
ATOM 1241 O O . GLN A 1 170 ? 13.637 5.217 4.296 1.00 98.25 170 GLN A O 1
ATOM 1246 N N . ALA A 1 171 ? 13.382 4.597 2.156 1.00 98.44 171 ALA A N 1
ATOM 1247 C CA . ALA A 1 171 ? 11.923 4.536 2.216 1.00 98.44 171 ALA A CA 1
ATOM 1248 C C . ALA A 1 171 ? 11.418 3.544 3.276 1.00 98.44 171 ALA A C 1
ATOM 1250 O O . ALA A 1 171 ? 10.490 3.857 4.016 1.00 98.44 171 ALA A O 1
ATOM 1251 N N . LEU A 1 172 ? 12.054 2.375 3.397 1.00 98.56 172 LEU A N 1
ATOM 1252 C CA . LEU A 1 172 ? 11.719 1.392 4.431 1.00 98.56 172 LEU A CA 1
ATOM 1253 C C . LEU A 1 172 ? 12.076 1.888 5.842 1.00 98.56 172 LEU A C 1
ATOM 1255 O O . LEU A 1 172 ? 11.320 1.646 6.783 1.00 98.56 172 LEU A O 1
ATOM 1259 N N . ALA A 1 173 ? 13.197 2.600 6.001 1.00 98.56 173 ALA A N 1
ATOM 1260 C CA . ALA A 1 173 ? 13.601 3.181 7.283 1.00 98.56 173 ALA A CA 1
ATOM 1261 C C . ALA A 1 173 ? 12.668 4.322 7.733 1.00 98.56 173 ALA A C 1
ATOM 1263 O O . ALA A 1 173 ? 12.276 4.384 8.904 1.00 98.56 173 ALA A O 1
ATOM 1264 N N . ASP A 1 174 ? 12.276 5.193 6.803 1.00 98.56 174 ASP A N 1
ATOM 1265 C CA . ASP A 1 174 ? 11.312 6.266 7.051 1.00 98.56 174 ASP A CA 1
ATOM 1266 C C . ASP A 1 174 ? 9.939 5.678 7.383 1.00 98.56 174 ASP A C 1
ATOM 1268 O O . ASP A 1 174 ? 9.331 6.058 8.383 1.00 98.56 174 ASP A O 1
ATOM 1272 N N . PHE A 1 175 ? 9.491 4.675 6.622 1.00 98.75 175 PHE A N 1
ATOM 1273 C CA . PHE A 1 175 ? 8.247 3.960 6.898 1.00 98.75 175 PHE A CA 1
ATOM 1274 C C . PHE A 1 175 ? 8.244 3.314 8.288 1.00 98.75 175 PHE A C 1
ATOM 1276 O O . PHE A 1 175 ? 7.284 3.494 9.034 1.00 98.75 175 PHE A O 1
ATOM 1283 N N . HIS A 1 176 ? 9.322 2.624 8.681 1.00 98.69 176 HIS A N 1
ATOM 1284 C CA . HIS A 1 176 ? 9.457 2.066 10.031 1.00 98.69 176 HIS A CA 1
ATOM 1285 C C . HIS A 1 176 ? 9.305 3.155 11.100 1.00 98.69 176 HIS A C 1
ATOM 1287 O O . HIS A 1 176 ? 8.561 2.987 12.069 1.00 98.69 176 HIS A O 1
ATOM 1293 N N . THR A 1 177 ? 10.011 4.275 10.928 1.00 98.69 177 THR A N 1
ATOM 1294 C CA . THR A 1 177 ? 10.001 5.395 11.877 1.00 98.69 177 THR A CA 1
ATOM 1295 C C . THR A 1 177 ? 8.605 5.997 12.001 1.00 98.69 177 THR A C 1
ATOM 1297 O O . THR A 1 177 ? 8.086 6.124 13.110 1.00 98.69 177 THR A O 1
ATOM 1300 N N . HIS A 1 178 ? 7.966 6.310 10.874 1.00 98.69 178 HIS A N 1
ATOM 1301 C CA . HIS A 1 178 ? 6.645 6.923 10.864 1.00 98.69 178 HIS A CA 1
ATOM 1302 C C . HIS A 1 178 ? 5.561 5.969 11.357 1.00 98.69 178 HIS A C 1
ATOM 1304 O O . HIS A 1 178 ? 4.740 6.383 12.166 1.00 98.69 178 HIS A O 1
ATOM 1310 N N . LEU A 1 179 ? 5.566 4.693 10.954 1.00 98.69 179 LEU A N 1
ATOM 1311 C CA . LEU A 1 179 ? 4.592 3.717 11.453 1.00 98.69 179 LEU A CA 1
ATOM 1312 C C . LEU A 1 179 ? 4.730 3.513 12.963 1.00 98.69 179 LEU A C 1
ATOM 1314 O O . LEU A 1 179 ? 3.723 3.474 13.664 1.00 98.69 179 LEU A O 1
ATOM 1318 N N . THR A 1 180 ? 5.961 3.450 13.478 1.00 98.62 180 THR A N 1
ATOM 1319 C CA . THR A 1 180 ? 6.196 3.393 14.928 1.00 98.62 180 THR A CA 1
ATOM 1320 C C . THR A 1 180 ? 5.596 4.615 15.622 1.00 98.62 180 THR A C 1
ATOM 1322 O O . THR A 1 180 ? 4.867 4.459 16.599 1.00 98.62 180 THR A O 1
ATOM 1325 N N . GLN A 1 181 ? 5.852 5.822 15.106 1.00 98.62 181 GLN A N 1
ATOM 1326 C CA . GLN A 1 181 ? 5.322 7.050 15.697 1.00 98.62 181 GLN A CA 1
ATOM 1327 C C . GLN A 1 181 ? 3.792 7.122 15.614 1.00 98.62 181 GLN A C 1
ATOM 1329 O O . GLN A 1 181 ? 3.161 7.459 16.607 1.00 98.62 181 GLN A O 1
ATOM 1334 N N . MET A 1 182 ? 3.188 6.725 14.490 1.00 98.56 182 MET A N 1
ATOM 1335 C CA . MET A 1 182 ? 1.730 6.668 14.340 1.00 98.56 182 MET A CA 1
ATOM 1336 C C . MET A 1 182 ? 1.092 5.771 15.401 1.00 98.56 182 MET A C 1
ATOM 1338 O O . MET A 1 182 ? 0.113 6.162 16.031 1.00 98.56 182 MET A O 1
ATOM 1342 N N . VAL A 1 183 ? 1.651 4.576 15.625 1.00 98.38 183 VAL A N 1
ATOM 1343 C CA . VAL A 1 183 ? 1.137 3.659 16.650 1.00 98.38 183 VAL A CA 1
ATOM 1344 C C . VAL A 1 183 ? 1.279 4.271 18.046 1.00 98.38 183 VAL A C 1
ATOM 1346 O O . VAL A 1 183 ? 0.338 4.197 18.834 1.00 98.38 183 VAL A O 1
ATOM 1349 N N . LEU A 1 184 ? 2.419 4.898 18.351 1.00 98.12 184 LEU A N 1
ATOM 1350 C CA . LEU A 1 184 ? 2.646 5.557 19.640 1.00 98.12 184 LEU A CA 1
ATOM 1351 C C . LEU A 1 184 ? 1.675 6.720 19.879 1.00 98.12 184 LEU A C 1
ATOM 1353 O O . LEU A 1 184 ? 1.114 6.811 20.969 1.00 98.12 184 LEU A O 1
ATOM 1357 N N . ASP A 1 185 ? 1.446 7.567 18.876 1.00 98.19 185 ASP A N 1
ATOM 1358 C CA . ASP A 1 185 ? 0.534 8.711 18.966 1.00 98.19 185 ASP A CA 1
ATOM 1359 C C . ASP A 1 185 ? -0.910 8.238 19.175 1.00 98.19 185 ASP A C 1
ATOM 1361 O O . ASP A 1 185 ? -1.580 8.677 20.111 1.00 98.19 185 ASP A O 1
ATOM 1365 N N . ILE A 1 186 ? -1.356 7.251 18.389 1.00 98.31 186 ILE A N 1
ATOM 1366 C CA . ILE A 1 186 ? -2.683 6.638 18.541 1.00 98.31 186 ILE A CA 1
ATOM 1367 C C . ILE A 1 186 ? -2.855 6.048 19.944 1.00 98.31 186 ILE A C 1
ATOM 1369 O O . ILE A 1 186 ? -3.883 6.262 20.580 1.00 98.31 186 ILE A O 1
ATOM 1373 N N . ARG A 1 187 ? -1.856 5.322 20.458 1.00 97.00 187 ARG A N 1
ATOM 1374 C CA . ARG A 1 187 ? -1.913 4.714 21.797 1.00 97.00 187 ARG A CA 1
ATOM 1375 C C . ARG A 1 187 ? -1.838 5.744 22.922 1.00 97.00 187 ARG A C 1
ATOM 1377 O O . ARG A 1 187 ? -2.392 5.498 23.991 1.00 97.00 187 ARG A O 1
ATOM 1384 N N . ALA A 1 188 ? -1.161 6.871 22.710 1.00 96.88 188 ALA A N 1
ATOM 1385 C CA . ALA A 1 188 ? -1.116 7.961 23.677 1.00 96.88 188 ALA A CA 1
ATOM 1386 C C . ALA A 1 188 ? -2.487 8.635 23.828 1.00 96.88 188 ALA A C 1
ATOM 1388 O O . ALA A 1 188 ? -2.868 8.998 24.942 1.00 96.88 188 ALA A O 1
ATOM 1389 N N . GLU A 1 189 ? -3.235 8.764 22.730 1.00 96.81 189 GLU A N 1
ATOM 1390 C CA . GLU A 1 189 ? -4.601 9.293 22.740 1.00 96.81 189 GLU A CA 1
ATOM 1391 C C . GLU A 1 189 ? -5.634 8.258 23.197 1.00 96.81 189 GLU A C 1
ATOM 1393 O O . GLU A 1 189 ? -6.551 8.584 23.951 1.00 96.81 189 GLU A O 1
ATOM 1398 N N . ASN A 1 190 ? -5.477 7.006 22.764 1.00 97.44 190 ASN A N 1
ATOM 1399 C CA . ASN A 1 190 ? -6.409 5.920 23.025 1.00 97.44 190 ASN A CA 1
ATOM 1400 C C . ASN A 1 190 ? -5.664 4.606 23.342 1.00 97.44 190 ASN A C 1
ATOM 1402 O O . ASN A 1 190 ? -5.404 3.783 22.458 1.00 97.44 190 ASN A O 1
ATOM 1406 N N . PRO A 1 191 ? -5.319 4.367 24.622 1.00 95.25 191 PRO A N 1
ATOM 1407 C CA . PRO A 1 191 ? -4.525 3.204 25.016 1.00 95.25 191 PRO A CA 1
ATOM 1408 C C . PRO A 1 191 ? -5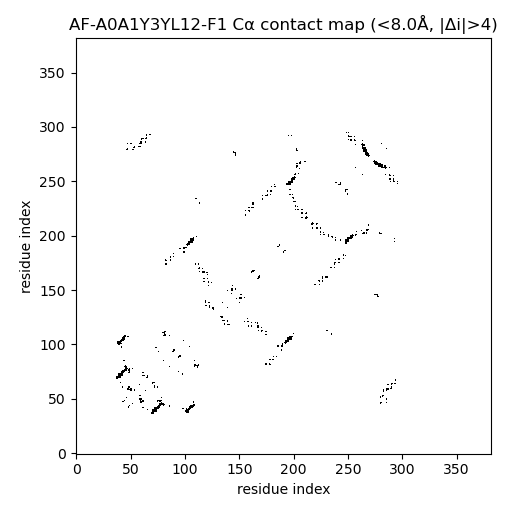.214 1.859 24.759 1.00 95.25 191 PRO A C 1
ATOM 1410 O O . PRO A 1 191 ? -4.533 0.858 24.544 1.00 95.25 191 PRO A O 1
ATOM 1413 N N . GLN A 1 192 ? -6.550 1.825 24.785 1.00 91.69 192 GLN A N 1
ATOM 1414 C CA . GLN A 1 192 ? -7.344 0.593 24.718 1.00 91.69 192 GLN A CA 1
ATOM 1415 C C . GLN A 1 192 ? -7.817 0.234 23.308 1.00 91.69 192 GLN A C 1
ATOM 1417 O O . GLN A 1 192 ? -8.380 -0.842 23.130 1.00 91.69 192 GLN A O 1
ATOM 1422 N N . VAL A 1 193 ? -7.562 1.088 22.312 1.00 95.50 193 VAL A N 1
ATOM 1423 C CA . VAL A 1 193 ? -8.036 0.864 20.945 1.00 95.50 193 VAL A CA 1
ATOM 1424 C C . VAL A 1 193 ? -7.566 -0.471 20.376 1.00 95.50 193 VAL A C 1
ATOM 1426 O O . VAL A 1 193 ? -6.410 -0.881 20.532 1.00 95.50 193 VAL A O 1
ATOM 1429 N N . GLN A 1 194 ? -8.446 -1.152 19.660 1.00 95.31 194 GLN A N 1
ATOM 1430 C CA . GLN A 1 194 ? -8.061 -2.303 18.869 1.00 95.31 194 GLN A CA 1
ATOM 1431 C C . GLN A 1 194 ? -7.419 -1.822 17.563 1.00 95.31 194 GLN A C 1
ATOM 1433 O O . GLN A 1 194 ? -8.106 -1.390 16.639 1.00 95.31 194 GLN A O 1
ATOM 1438 N N . LEU A 1 195 ? -6.086 -1.865 17.495 1.00 96.94 195 LEU A N 1
ATOM 1439 C CA . LEU A 1 195 ? -5.324 -1.358 16.354 1.00 96.94 195 LEU A CA 1
ATOM 1440 C C . LEU A 1 195 ? -4.888 -2.486 15.415 1.00 96.94 195 LEU A C 1
ATOM 1442 O O . LEU A 1 195 ? -4.134 -3.378 15.815 1.00 96.94 195 LEU A O 1
ATOM 1446 N N . VAL A 1 196 ? -5.312 -2.400 14.155 1.00 98.06 196 VAL A N 1
ATOM 1447 C CA . VAL A 1 196 ? -4.987 -3.345 13.084 1.00 98.06 196 VAL A CA 1
ATOM 1448 C C . VAL A 1 196 ? -4.202 -2.638 11.979 1.00 98.06 196 VAL A C 1
ATOM 1450 O O . VAL A 1 196 ? -4.694 -1.701 11.357 1.00 98.06 196 VAL A O 1
ATOM 1453 N N . VAL A 1 197 ? -2.999 -3.116 11.676 1.00 98.44 197 VAL A N 1
ATOM 1454 C CA . VAL A 1 197 ? -2.245 -2.711 10.483 1.00 98.44 197 VAL A CA 1
ATOM 1455 C C . VAL A 1 197 ? -2.459 -3.756 9.391 1.00 98.44 197 VAL A C 1
ATOM 1457 O O . VAL A 1 197 ? -2.358 -4.958 9.635 1.00 98.44 197 VAL A O 1
ATOM 1460 N N . VAL A 1 198 ? -2.789 -3.314 8.183 1.00 98.56 198 VAL A N 1
ATOM 1461 C CA . VAL A 1 198 ? -3.069 -4.205 7.052 1.00 98.56 198 VAL A CA 1
ATOM 1462 C C . VAL A 1 198 ? -1.794 -4.416 6.235 1.00 98.56 198 VAL A C 1
ATOM 1464 O O . VAL A 1 198 ? -1.123 -3.450 5.874 1.00 98.56 198 VAL A O 1
ATOM 1467 N N . GLU A 1 199 ? -1.448 -5.673 5.946 1.00 97.44 199 GLU A N 1
ATOM 1468 C CA . GLU A 1 199 ? -0.296 -5.991 5.093 1.00 97.44 199 GLU A CA 1
ATOM 1469 C C . GLU A 1 199 ? -0.472 -5.497 3.654 1.00 97.44 199 GLU A C 1
ATOM 1471 O O . GLU A 1 199 ? -1.573 -5.446 3.104 1.00 97.44 199 GLU A O 1
ATOM 1476 N N . GLN A 1 200 ? 0.661 -5.213 3.020 1.00 97.88 200 GLN A N 1
ATOM 1477 C CA . GLN A 1 200 ? 0.753 -4.967 1.590 1.00 97.88 200 GLN A CA 1
ATOM 1478 C C . GLN A 1 200 ? 0.679 -6.293 0.818 1.00 97.88 200 GLN A C 1
ATOM 1480 O O . GLN A 1 200 ? 1.082 -7.350 1.310 1.00 97.88 200 GLN A O 1
ATOM 1485 N N . TYR A 1 201 ? 0.193 -6.243 -0.417 1.00 96.50 201 TYR A N 1
ATOM 1486 C CA . TYR A 1 201 ? 0.042 -7.398 -1.305 1.00 96.50 201 TYR A CA 1
ATOM 1487 C C . TYR A 1 201 ? 0.811 -7.186 -2.613 1.00 96.50 201 TYR A C 1
ATOM 1489 O O . TYR A 1 201 ? 1.167 -6.062 -2.961 1.00 96.50 201 TYR A O 1
ATOM 1497 N N . ASN A 1 202 ? 1.071 -8.263 -3.363 1.00 94.50 202 ASN A N 1
ATOM 1498 C CA . ASN A 1 202 ? 1.657 -8.156 -4.699 1.00 94.50 202 ASN A CA 1
ATOM 1499 C C . ASN A 1 202 ? 0.552 -7.951 -5.753 1.00 94.50 202 ASN A C 1
ATOM 1501 O O . ASN A 1 202 ? -0.169 -8.901 -6.065 1.00 94.50 202 ASN A O 1
ATOM 1505 N N . PRO A 1 203 ? 0.421 -6.755 -6.355 1.00 93.00 203 PRO A N 1
ATOM 1506 C CA . PRO A 1 203 ? -0.668 -6.474 -7.286 1.00 93.00 203 PRO A CA 1
ATOM 1507 C C . PRO A 1 203 ? -0.514 -7.161 -8.650 1.00 93.00 203 PRO A C 1
ATOM 1509 O O . PRO A 1 203 ? -1.455 -7.181 -9.440 1.00 93.00 203 PRO A O 1
ATOM 1512 N N . TYR A 1 204 ? 0.665 -7.708 -8.962 1.00 91.75 204 TYR A N 1
ATOM 1513 C CA . TYR A 1 204 ? 1.002 -8.170 -10.310 1.00 91.75 204 TYR A CA 1
ATOM 1514 C C . TYR A 1 204 ? 1.136 -9.689 -10.440 1.00 91.75 204 TYR A C 1
ATOM 1516 O O . TYR A 1 204 ? 1.414 -10.173 -11.540 1.00 91.75 204 TYR A O 1
ATOM 1524 N N . SER A 1 205 ? 0.911 -10.467 -9.377 1.00 90.38 205 SER A N 1
ATOM 1525 C CA . SER A 1 205 ? 1.093 -11.926 -9.419 1.00 90.38 205 SER A CA 1
ATOM 1526 C C . SER A 1 205 ? 0.199 -12.599 -10.473 1.00 90.38 205 SER A C 1
ATOM 1528 O O . SER A 1 205 ? 0.661 -13.455 -11.231 1.00 90.38 205 SER A O 1
ATOM 1530 N N . TYR A 1 206 ? -1.052 -12.152 -10.625 1.00 91.62 206 TYR A N 1
ATOM 1531 C CA . TYR A 1 206 ? -1.973 -12.642 -11.664 1.00 91.62 206 TYR A CA 1
ATOM 1532 C C . TYR A 1 206 ? -1.658 -12.107 -13.060 1.00 91.62 206 TYR A C 1
ATOM 1534 O O . TYR A 1 206 ? -1.703 -12.867 -14.030 1.00 91.62 206 TYR A O 1
ATOM 1542 N N . LEU A 1 207 ? -1.267 -10.835 -13.173 1.00 88.75 207 LEU A N 1
ATOM 1543 C CA . LEU A 1 207 ? -0.798 -10.262 -14.436 1.00 88.75 207 LEU A CA 1
ATOM 1544 C C . LEU A 1 207 ? 0.373 -11.081 -15.005 1.00 88.75 207 LEU A C 1
ATOM 1546 O O . LEU A 1 207 ? 0.401 -11.408 -16.192 1.00 88.75 207 LEU A O 1
ATOM 1550 N N . VAL A 1 208 ? 1.315 -11.471 -14.148 1.00 87.50 208 VAL A N 1
ATOM 1551 C CA . VAL A 1 208 ? 2.494 -12.258 -14.523 1.00 87.50 208 VAL A CA 1
ATOM 1552 C C . VAL A 1 208 ? 2.121 -13.684 -14.915 1.00 87.50 208 VAL A C 1
ATOM 1554 O O . VAL A 1 208 ? 2.676 -14.192 -15.893 1.00 87.50 208 VAL A O 1
ATOM 1557 N N . LYS A 1 209 ? 1.160 -14.319 -14.226 1.00 88.38 209 LYS A N 1
ATOM 1558 C CA . LYS A 1 209 ? 0.613 -15.633 -14.621 1.00 88.38 209 LYS A CA 1
ATOM 1559 C C . LYS A 1 209 ? 0.046 -15.588 -16.047 1.00 88.38 209 LYS A C 1
ATOM 1561 O O . LYS A 1 209 ? 0.288 -16.508 -16.827 1.00 88.38 209 LYS A O 1
ATOM 1566 N N . GLU A 1 210 ? -0.655 -14.514 -16.412 1.00 87.50 210 GLU A N 1
ATOM 1567 C CA . GLU A 1 210 ? -1.199 -14.332 -17.763 1.00 87.50 210 GLU A CA 1
ATOM 1568 C C . GLU A 1 210 ? -0.113 -14.045 -18.809 1.00 87.50 210 GLU A C 1
ATOM 1570 O O . GLU A 1 210 ? -0.073 -14.702 -19.851 1.00 87.50 210 GLU A O 1
ATOM 1575 N N . LEU A 1 211 ? 0.813 -13.122 -18.528 1.00 85.50 211 LEU A N 1
ATOM 1576 C CA . LEU A 1 211 ? 1.913 -12.788 -19.443 1.00 85.50 211 LEU A CA 1
ATOM 1577 C C . LEU A 1 211 ? 2.844 -13.979 -19.694 1.00 85.50 211 LEU A C 1
ATOM 1579 O O . LEU A 1 211 ? 3.288 -14.189 -20.824 1.00 85.50 211 LEU A O 1
ATOM 1583 N N . SER A 1 212 ? 3.078 -14.802 -18.671 1.00 86.06 212 SER A N 1
ATOM 1584 C CA . SER A 1 212 ? 3.925 -15.996 -18.754 1.00 86.06 212 SER A CA 1
ATOM 1585 C C . SER A 1 212 ? 3.367 -17.099 -19.656 1.00 86.06 212 SER A C 1
ATOM 1587 O O . SER A 1 212 ? 4.112 -17.997 -20.046 1.00 86.06 212 SER A O 1
ATOM 1589 N N . LYS A 1 213 ? 2.091 -17.025 -20.069 1.00 87.75 213 LYS A N 1
ATOM 1590 C CA . LYS A 1 213 ? 1.536 -17.919 -21.103 1.00 87.75 213 LYS A CA 1
ATOM 1591 C C . LYS A 1 213 ? 2.177 -17.684 -22.472 1.00 87.75 213 LYS A C 1
ATOM 1593 O O . LYS A 1 213 ? 2.140 -18.571 -23.324 1.00 87.75 213 LYS A O 1
ATOM 1598 N N . ASN A 1 214 ? 2.760 -16.504 -22.697 1.00 83.06 214 ASN A N 1
ATOM 1599 C CA . ASN A 1 214 ? 3.539 -16.204 -23.888 1.00 83.06 214 ASN A CA 1
ATOM 1600 C C . ASN A 1 214 ? 5.044 -16.366 -23.588 1.00 83.06 214 ASN A C 1
ATOM 1602 O O . ASN A 1 214 ? 5.592 -15.580 -22.811 1.00 83.06 214 ASN A O 1
ATOM 1606 N N . PRO A 1 215 ? 5.747 -17.314 -24.243 1.00 84.75 215 PRO A N 1
ATOM 1607 C CA . PRO A 1 215 ? 7.170 -17.564 -24.000 1.00 84.75 215 PRO A CA 1
ATOM 1608 C C . PRO A 1 215 ? 8.079 -16.341 -24.175 1.00 84.75 215 PRO A C 1
ATOM 1610 O O . PRO A 1 215 ? 9.157 -16.302 -23.594 1.00 84.75 215 PRO A O 1
ATOM 1613 N N . ILE A 1 216 ? 7.655 -15.348 -24.964 1.00 81.06 216 ILE A N 1
ATOM 1614 C CA . ILE A 1 216 ? 8.424 -14.122 -25.217 1.00 81.06 216 ILE A CA 1
ATOM 1615 C C . ILE A 1 216 ? 8.496 -13.238 -23.965 1.00 81.06 216 ILE A C 1
ATOM 1617 O O . ILE A 1 216 ? 9.520 -12.606 -23.728 1.00 81.06 216 ILE A O 1
ATOM 1621 N N . PHE A 1 217 ? 7.427 -13.194 -23.164 1.00 78.50 217 PHE A N 1
ATOM 1622 C CA . PHE A 1 217 ? 7.325 -12.296 -22.008 1.00 78.50 217 PHE A CA 1
ATOM 1623 C C . PHE A 1 2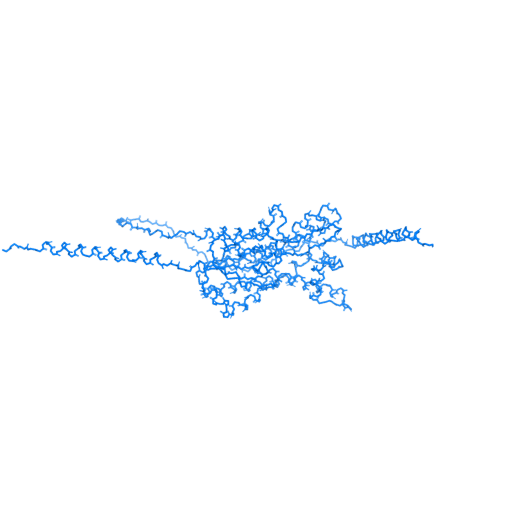17 ? 7.560 -13.000 -20.670 1.00 78.50 217 PHE A C 1
ATOM 1625 O O . PHE A 1 217 ? 7.714 -12.325 -19.656 1.00 78.50 217 PHE A O 1
ATOM 1632 N N . ALA A 1 218 ? 7.605 -14.336 -20.654 1.00 80.81 218 ALA A N 1
ATOM 1633 C CA . ALA A 1 218 ? 7.643 -15.128 -19.428 1.00 80.81 218 ALA A CA 1
ATOM 1634 C C . ALA A 1 218 ? 8.822 -14.785 -18.503 1.00 80.81 218 ALA A C 1
ATOM 1636 O O . ALA A 1 218 ? 8.617 -14.580 -17.310 1.00 80.81 218 ALA A O 1
ATOM 1637 N N . SER A 1 219 ? 10.044 -14.671 -19.032 1.00 81.44 219 SER A N 1
ATOM 1638 C CA . SER A 1 219 ? 11.221 -14.352 -18.209 1.00 81.44 219 SER A CA 1
ATOM 1639 C C . SER A 1 219 ? 11.133 -12.952 -17.600 1.00 81.44 219 SER A C 1
ATOM 1641 O O . SER A 1 219 ? 11.289 -12.798 -16.391 1.00 81.44 219 SER A O 1
ATOM 1643 N N . SER A 1 220 ? 10.828 -11.939 -18.413 1.00 75.50 220 SER A N 1
ATOM 1644 C CA . SER A 1 220 ? 10.707 -10.550 -17.959 1.00 75.50 220 SER A CA 1
ATOM 1645 C C . SER A 1 220 ? 9.561 -10.365 -16.963 1.00 75.50 220 SER A C 1
ATOM 1647 O O . SER A 1 220 ? 9.735 -9.681 -15.957 1.00 75.50 220 SER A O 1
ATOM 1649 N N . ALA A 1 221 ? 8.413 -11.009 -17.197 1.00 78.38 221 ALA A N 1
ATOM 1650 C CA . ALA A 1 221 ? 7.283 -10.980 -16.275 1.00 78.38 221 ALA A CA 1
ATOM 1651 C C . ALA A 1 221 ? 7.647 -11.632 -14.930 1.00 78.38 221 ALA A C 1
ATOM 1653 O O . ALA A 1 221 ? 7.357 -11.068 -13.877 1.00 78.38 221 ALA A O 1
ATOM 1654 N N . GLN A 1 222 ? 8.348 -12.771 -14.950 1.00 81.88 222 GLN A N 1
ATOM 1655 C CA . GLN A 1 222 ? 8.793 -13.445 -13.730 1.00 81.88 222 GLN A CA 1
ATOM 1656 C C . GLN A 1 222 ? 9.779 -12.589 -12.922 1.00 81.88 222 GLN A C 1
ATOM 1658 O O . GLN A 1 222 ? 9.636 -12.483 -11.704 1.00 81.88 222 GLN A O 1
ATOM 1663 N N . SER A 1 223 ? 10.759 -11.960 -13.580 1.00 80.25 223 SER A N 1
ATOM 1664 C CA . SER A 1 223 ? 11.721 -11.070 -12.917 1.00 80.25 223 SER A CA 1
ATOM 1665 C C . SER A 1 223 ? 11.039 -9.861 -12.278 1.00 80.25 223 SER A C 1
ATOM 1667 O 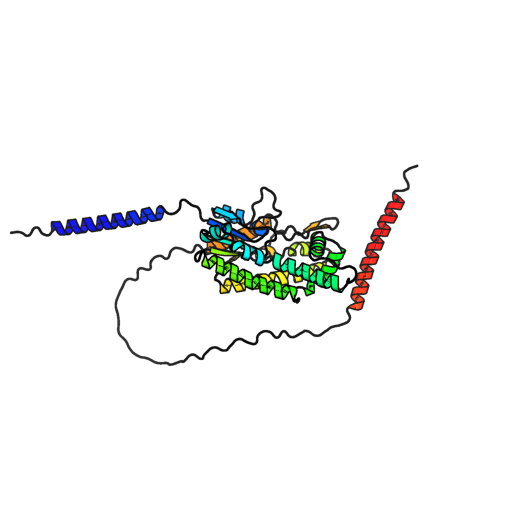O . SER A 1 223 ? 11.351 -9.519 -11.139 1.00 80.25 223 SER A O 1
ATOM 1669 N N . LEU A 1 224 ? 10.073 -9.252 -12.972 1.00 75.62 224 LEU A N 1
ATOM 1670 C CA . LEU A 1 224 ? 9.292 -8.141 -12.430 1.00 75.62 224 LEU A CA 1
ATOM 1671 C C . LEU A 1 224 ? 8.470 -8.573 -11.209 1.00 75.62 224 LEU A C 1
ATOM 1673 O O . LEU A 1 224 ? 8.495 -7.905 -10.179 1.00 75.62 224 LEU A O 1
ATOM 1677 N N . CYS A 1 225 ? 7.788 -9.717 -11.306 1.00 83.25 225 CYS A N 1
ATOM 1678 C CA . CYS A 1 225 ? 7.006 -10.279 -10.207 1.00 83.25 225 CYS A CA 1
ATOM 1679 C C . CYS A 1 225 ? 7.855 -10.520 -8.963 1.00 83.25 225 CYS A C 1
ATOM 1681 O O . CYS A 1 225 ? 7.416 -10.229 -7.854 1.00 83.25 225 CYS A O 1
ATOM 1683 N N . ALA A 1 226 ? 9.063 -11.057 -9.153 1.00 84.75 226 ALA A N 1
ATOM 1684 C CA . ALA A 1 226 ? 9.989 -11.336 -8.067 1.00 84.75 226 ALA A CA 1
ATOM 1685 C C . ALA A 1 226 ? 10.483 -10.046 -7.399 1.00 84.75 226 ALA A C 1
ATOM 1687 O O . ALA A 1 226 ? 10.544 -9.993 -6.175 1.00 84.75 226 ALA A O 1
ATOM 1688 N N . ALA A 1 227 ? 10.781 -9.001 -8.178 1.00 83.94 227 ALA A N 1
ATOM 1689 C CA . ALA A 1 227 ? 11.203 -7.708 -7.639 1.00 83.94 227 ALA A CA 1
ATOM 1690 C C . ALA A 1 227 ? 10.091 -7.038 -6.811 1.00 83.94 227 ALA A C 1
ATOM 1692 O O . ALA A 1 227 ? 10.345 -6.588 -5.696 1.00 83.94 227 ALA A O 1
ATOM 1693 N N . PHE A 1 228 ? 8.851 -7.033 -7.315 1.00 86.56 228 PHE A N 1
ATOM 1694 C CA . PHE A 1 228 ? 7.699 -6.539 -6.552 1.00 86.56 228 PHE A CA 1
ATOM 1695 C C . PHE A 1 228 ? 7.424 -7.391 -5.313 1.00 86.56 228 PHE A C 1
ATOM 1697 O O . PHE A 1 228 ? 7.228 -6.842 -4.236 1.00 86.56 228 PHE A O 1
ATOM 1704 N N . GLY A 1 229 ? 7.475 -8.720 -5.437 1.00 90.00 229 GLY A N 1
ATOM 1705 C CA . GLY A 1 229 ? 7.320 -9.629 -4.302 1.00 90.00 229 GLY A CA 1
ATOM 1706 C C . GLY A 1 229 ? 8.364 -9.390 -3.209 1.00 90.00 229 GLY A C 1
ATOM 1707 O O . GLY A 1 229 ? 8.010 -9.363 -2.037 1.00 90.00 229 GLY A O 1
ATOM 1708 N N . ALA A 1 230 ? 9.626 -9.146 -3.578 1.00 90.19 230 ALA A N 1
ATOM 1709 C CA . ALA A 1 230 ? 10.680 -8.800 -2.625 1.00 90.19 230 ALA A CA 1
ATOM 1710 C C . ALA A 1 230 ? 10.392 -7.470 -1.911 1.00 90.19 230 ALA A C 1
ATOM 1712 O O . ALA A 1 230 ? 10.412 -7.429 -0.687 1.00 90.19 230 ALA A O 1
ATOM 1713 N N . GLY A 1 231 ? 10.030 -6.415 -2.652 1.00 92.19 231 GLY A N 1
ATOM 1714 C CA . GLY A 1 231 ? 9.678 -5.126 -2.046 1.00 92.19 231 GLY A CA 1
ATOM 1715 C C . GLY A 1 231 ? 8.463 -5.208 -1.114 1.00 92.19 231 GLY A C 1
ATOM 1716 O O . GLY A 1 231 ? 8.466 -4.610 -0.040 1.00 92.19 231 GLY A O 1
ATOM 1717 N N . VAL A 1 232 ? 7.446 -5.994 -1.485 1.00 95.31 232 VAL A N 1
ATOM 1718 C CA . VAL A 1 232 ? 6.272 -6.248 -0.635 1.00 95.31 232 VAL A CA 1
ATOM 1719 C C . VAL A 1 232 ? 6.650 -7.059 0.613 1.00 95.31 232 VAL A C 1
ATOM 1721 O O . VAL A 1 232 ? 6.168 -6.772 1.708 1.00 95.31 232 VAL A O 1
ATOM 1724 N N . ALA A 1 233 ? 7.542 -8.042 0.484 1.00 95.62 233 ALA A N 1
ATOM 1725 C CA . ALA A 1 233 ? 8.058 -8.774 1.635 1.00 95.62 233 ALA A CA 1
ATOM 1726 C C . ALA A 1 233 ? 8.824 -7.846 2.591 1.00 95.62 233 ALA A C 1
ATOM 1728 O O . ALA A 1 233 ? 8.606 -7.906 3.799 1.00 95.62 233 ALA A O 1
ATOM 1729 N N . ASP A 1 234 ? 9.665 -6.950 2.069 1.00 96.75 234 ASP A N 1
ATOM 1730 C CA . ASP A 1 234 ? 10.440 -6.007 2.878 1.00 96.75 234 ASP A CA 1
ATOM 1731 C C . ASP A 1 234 ? 9.541 -5.056 3.679 1.00 96.75 234 ASP A C 1
ATOM 1733 O O . ASP A 1 234 ? 9.736 -4.884 4.885 1.00 96.75 234 ASP A O 1
ATOM 1737 N N . ILE A 1 235 ? 8.508 -4.483 3.055 1.00 97.81 235 ILE A N 1
ATOM 1738 C CA . ILE A 1 235 ? 7.573 -3.601 3.766 1.00 97.81 235 ILE A CA 1
ATOM 1739 C C . ILE A 1 235 ? 6.707 -4.361 4.781 1.00 97.81 235 ILE A C 1
ATOM 1741 O O . ILE A 1 235 ? 6.496 -3.872 5.891 1.00 97.81 235 ILE A O 1
ATOM 1745 N N . ASN A 1 236 ? 6.273 -5.586 4.469 1.00 98.44 236 ASN A N 1
ATOM 1746 C CA . ASN A 1 236 ? 5.535 -6.418 5.423 1.00 98.44 236 ASN A CA 1
ATOM 1747 C C . ASN A 1 236 ? 6.412 -6.868 6.600 1.00 98.44 236 ASN A C 1
ATOM 1749 O O . ASN A 1 236 ? 5.916 -6.975 7.722 1.00 98.44 236 ASN A O 1
ATOM 1753 N N . ASN A 1 237 ? 7.718 -7.058 6.391 1.00 98.38 237 ASN A N 1
ATOM 1754 C CA . ASN A 1 237 ? 8.667 -7.300 7.477 1.00 98.38 237 ASN A CA 1
ATOM 1755 C C . ASN A 1 237 ? 8.764 -6.090 8.417 1.00 98.38 237 ASN A C 1
ATOM 1757 O O . ASN A 1 237 ? 8.810 -6.272 9.634 1.00 98.38 237 ASN A O 1
ATOM 1761 N N . VAL A 1 238 ? 8.743 -4.862 7.882 1.00 98.50 238 VAL A N 1
ATOM 1762 C CA . VAL A 1 238 ? 8.678 -3.641 8.704 1.00 98.50 238 VAL A CA 1
ATOM 1763 C C . VAL A 1 238 ? 7.371 -3.585 9.500 1.00 98.50 238 VAL A C 1
ATOM 1765 O O . VAL A 1 238 ? 7.418 -3.361 10.709 1.00 98.50 238 VAL A O 1
ATOM 1768 N N . ILE A 1 239 ? 6.222 -3.852 8.865 1.00 98.56 239 ILE A N 1
ATOM 1769 C CA . ILE A 1 239 ? 4.917 -3.911 9.552 1.00 98.56 239 ILE A CA 1
ATOM 1770 C C . ILE A 1 239 ? 4.959 -4.927 10.697 1.00 98.56 239 ILE A C 1
ATOM 1772 O O . ILE A 1 239 ? 4.587 -4.603 11.823 1.00 98.56 239 ILE A O 1
ATOM 1776 N N . ALA A 1 240 ? 5.455 -6.138 10.437 1.00 98.12 240 ALA A N 1
ATOM 1777 C CA . ALA A 1 240 ? 5.561 -7.188 11.443 1.00 98.12 240 ALA A CA 1
ATOM 1778 C C . ALA A 1 240 ? 6.487 -6.793 12.605 1.00 98.12 240 ALA A C 1
ATOM 1780 O O . ALA A 1 240 ? 6.161 -7.061 13.762 1.00 98.12 240 ALA A O 1
ATOM 1781 N N . ALA A 1 241 ? 7.612 -6.132 12.316 1.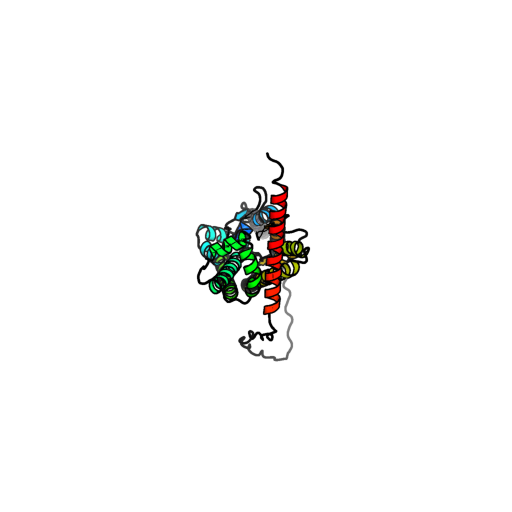00 98.12 241 ALA A N 1
ATOM 1782 C CA . ALA A 1 241 ? 8.543 -5.662 13.337 1.00 98.12 241 ALA A CA 1
ATOM 1783 C C . ALA A 1 241 ? 7.910 -4.596 14.244 1.00 98.12 241 ALA A C 1
ATOM 1785 O O . ALA A 1 241 ? 8.000 -4.711 15.467 1.00 98.12 241 ALA A O 1
ATOM 1786 N N . VAL A 1 242 ? 7.228 -3.598 13.670 1.00 98.12 242 VAL A N 1
ATOM 1787 C CA . VAL A 1 242 ? 6.524 -2.570 14.455 1.00 98.12 242 VAL A CA 1
ATOM 1788 C C . VAL A 1 242 ? 5.390 -3.198 15.262 1.00 98.12 242 VAL A C 1
ATOM 1790 O O . VAL A 1 242 ? 5.259 -2.920 16.452 1.00 98.12 242 VAL A O 1
ATOM 1793 N N . ALA A 1 243 ? 4.620 -4.103 14.657 1.00 95.25 243 ALA A N 1
ATOM 1794 C CA . ALA A 1 243 ? 3.521 -4.782 15.329 1.00 95.25 243 ALA A CA 1
ATOM 1795 C C . ALA A 1 243 ? 3.966 -5.615 16.528 1.00 95.25 243 ALA A C 1
ATOM 1797 O O . ALA A 1 243 ? 3.332 -5.573 17.581 1.00 95.25 243 ALA A O 1
ATOM 1798 N N . GLN A 1 244 ? 5.095 -6.312 16.399 1.00 95.06 244 GLN A N 1
ATOM 1799 C CA . GLN A 1 244 ? 5.695 -7.042 17.506 1.00 95.06 244 GLN A CA 1
ATOM 1800 C C . GLN A 1 244 ? 6.157 -6.108 18.633 1.00 95.06 244 GLN A C 1
ATOM 1802 O O . GLN A 1 244 ? 6.021 -6.456 19.802 1.00 95.06 244 GLN A O 1
ATOM 1807 N N . GLN A 1 245 ? 6.720 -4.944 18.301 1.00 94.06 245 GLN A N 1
ATOM 1808 C CA . GLN A 1 245 ? 7.247 -3.998 19.290 1.00 94.06 245 GLN A CA 1
ATOM 1809 C C . GLN A 1 245 ? 6.157 -3.198 20.010 1.00 94.06 245 GLN A C 1
ATOM 1811 O O . GLN A 1 245 ? 6.347 -2.841 21.169 1.00 94.06 245 GLN A O 1
ATOM 1816 N N . GLN A 1 246 ? 5.054 -2.893 19.323 1.00 92.81 246 GLN A N 1
ATOM 1817 C CA . GLN A 1 246 ? 4.008 -1.981 19.799 1.00 92.81 246 GLN A CA 1
ATOM 1818 C C . GLN A 1 246 ? 2.668 -2.679 20.086 1.00 92.81 246 GLN A C 1
ATOM 1820 O O . GLN A 1 246 ? 1.656 -2.007 20.282 1.00 92.81 246 GLN A O 1
ATOM 1825 N N . GLU A 1 247 ? 2.651 -4.016 20.083 1.00 88.75 247 GLU A N 1
ATOM 1826 C CA . GLU A 1 247 ? 1.469 -4.841 20.367 1.00 88.75 247 GLU A CA 1
ATOM 1827 C C . GLU A 1 247 ? 0.244 -4.435 19.520 1.00 88.75 247 GLU A C 1
ATOM 1829 O O . GLU A 1 247 ? -0.870 -4.257 20.023 1.00 88.75 247 GLU A O 1
ATOM 1834 N N . CYS A 1 248 ? 0.448 -4.257 18.209 1.00 91.00 248 CYS A N 1
ATOM 1835 C CA . CYS A 1 248 ? -0.653 -4.084 17.261 1.00 91.00 248 CYS A CA 1
ATOM 1836 C C . CYS A 1 248 ? -0.906 -5.363 16.462 1.00 91.00 248 CYS A C 1
ATOM 1838 O O . CYS A 1 248 ? -0.041 -6.226 16.301 1.00 91.00 248 CYS A O 1
ATOM 1840 N N . ALA A 1 249 ? -2.138 -5.511 15.994 1.00 95.94 249 ALA A N 1
ATOM 1841 C CA . ALA A 1 249 ? -2.549 -6.669 15.230 1.00 95.94 249 ALA A CA 1
ATOM 1842 C C . ALA A 1 249 ? -2.230 -6.471 13.745 1.00 95.94 249 ALA A C 1
ATOM 1844 O O . ALA A 1 249 ? -2.263 -5.348 13.247 1.00 95.94 249 ALA A O 1
ATOM 1845 N N . VAL A 1 250 ? -1.956 -7.560 13.024 1.00 97.81 250 VAL A N 1
ATOM 1846 C CA . VAL A 1 250 ? -1.635 -7.505 11.591 1.00 97.81 250 VAL A CA 1
ATOM 1847 C C . VAL A 1 250 ? -2.616 -8.357 10.798 1.00 97.81 250 VAL A C 1
ATOM 1849 O O . VAL A 1 250 ? -2.675 -9.571 11.003 1.00 97.81 250 VAL A O 1
ATOM 1852 N N . ALA A 1 251 ? -3.357 -7.740 9.876 1.00 97.81 251 ALA A N 1
ATOM 1853 C CA . ALA A 1 251 ? -4.225 -8.462 8.948 1.00 97.81 251 ALA A CA 1
ATOM 1854 C C . ALA A 1 251 ? -3.390 -9.055 7.800 1.00 97.81 251 ALA A C 1
ATOM 1856 O O . ALA A 1 251 ? -2.749 -8.320 7.044 1.00 97.81 251 ALA A O 1
ATOM 1857 N N . LYS A 1 252 ? -3.396 -10.390 7.680 1.00 96.75 252 LYS A N 1
ATOM 1858 C CA . LYS A 1 252 ? -2.536 -11.168 6.771 1.00 96.75 252 LYS A CA 1
ATOM 1859 C C . LYS A 1 252 ? -3.065 -11.212 5.336 1.00 96.75 252 LYS A C 1
ATOM 1861 O O . LYS A 1 252 ? -3.576 -12.224 4.862 1.00 96.75 252 LYS A O 1
ATOM 1866 N N . VAL A 1 253 ? -2.966 -10.084 4.638 1.00 98.00 253 VAL A N 1
ATOM 1867 C CA . VAL A 1 253 ? -3.519 -9.911 3.284 1.00 98.00 253 VAL A CA 1
ATOM 1868 C C . VAL A 1 253 ? -2.635 -10.517 2.194 1.00 98.00 253 VAL A C 1
ATOM 1870 O O . VAL A 1 253 ? -3.168 -11.000 1.193 1.00 98.00 253 VAL A O 1
ATOM 1873 N N . TYR A 1 254 ? -1.310 -10.541 2.375 1.00 96.88 254 TYR A N 1
ATOM 1874 C CA . TYR A 1 254 ? -0.381 -10.995 1.334 1.00 96.88 254 TYR A CA 1
ATOM 1875 C C . TYR A 1 254 ? -0.701 -12.418 0.847 1.00 96.88 254 TYR A C 1
ATOM 1877 O O . TYR A 1 254 ? -0.933 -12.643 -0.343 1.00 96.88 254 TYR A O 1
ATOM 1885 N N . ASP A 1 255 ? -0.796 -13.369 1.779 1.00 94.38 255 ASP A N 1
ATOM 1886 C CA . ASP A 1 255 ? -1.058 -14.778 1.464 1.00 94.38 255 ASP A CA 1
ATOM 1887 C C . ASP A 1 255 ? -2.468 -14.995 0.890 1.00 94.38 255 ASP A C 1
ATOM 1889 O O . ASP A 1 255 ? -2.667 -15.842 0.009 1.00 94.38 255 ASP A O 1
ATOM 1893 N N . ALA A 1 256 ? -3.449 -14.206 1.344 1.00 97.12 256 ALA A N 1
ATOM 1894 C CA . ALA A 1 256 ? -4.811 -14.246 0.818 1.00 97.12 256 ALA A CA 1
ATOM 1895 C C . ALA A 1 256 ? -4.855 -13.842 -0.666 1.00 97.12 256 ALA A C 1
ATOM 1897 O O . ALA A 1 256 ? -5.593 -14.442 -1.446 1.00 97.12 256 ALA A O 1
ATOM 1898 N N . PHE A 1 257 ? -4.032 -12.872 -1.077 1.00 97.19 257 PHE A N 1
ATOM 1899 C CA . PHE A 1 257 ? -3.929 -12.444 -2.475 1.00 97.19 257 PHE A CA 1
ATOM 1900 C C . PHE A 1 257 ? -3.163 -13.459 -3.330 1.00 97.19 257 PHE A C 1
ATOM 1902 O O . PHE A 1 257 ? -3.579 -13.756 -4.451 1.00 97.19 257 PHE A O 1
ATOM 1909 N N . GLU A 1 258 ? -2.084 -14.048 -2.810 1.00 92.88 258 GLU A N 1
ATOM 1910 C CA . GLU A 1 258 ? -1.300 -15.050 -3.547 1.00 92.88 258 GLU A CA 1
ATOM 1911 C C . GLU A 1 258 ? -2.093 -16.333 -3.841 1.00 92.88 258 GLU A C 1
ATOM 1913 O O . GLU A 1 258 ? -1.921 -16.956 -4.898 1.00 92.88 258 GLU A O 1
ATOM 1918 N N . THR A 1 259 ? -2.989 -16.711 -2.925 1.00 94.06 259 THR A N 1
ATOM 1919 C CA . THR A 1 259 ? -3.821 -17.922 -3.017 1.00 94.06 259 THR A CA 1
ATOM 1920 C C . THR A 1 259 ? -5.241 -17.674 -3.535 1.00 94.06 259 THR A C 1
ATOM 1922 O O . THR A 1 259 ? -6.041 -18.610 -3.605 1.00 94.06 259 THR A O 1
ATOM 1925 N N . ALA A 1 260 ? -5.543 -16.441 -3.950 1.00 96.94 260 ALA A N 1
ATOM 1926 C CA . ALA A 1 260 ? -6.849 -16.026 -4.445 1.00 96.94 260 ALA A CA 1
ATOM 1927 C C . ALA A 1 260 ? -7.342 -16.898 -5.620 1.00 96.94 260 ALA A C 1
ATOM 1929 O O . ALA A 1 260 ? -6.562 -17.366 -6.450 1.00 96.94 260 ALA A O 1
ATOM 1930 N N . HIS A 1 261 ? -8.648 -17.125 -5.740 1.00 94.81 261 HIS A N 1
ATOM 1931 C CA . HIS A 1 261 ? -9.189 -17.997 -6.795 1.00 94.81 261 HIS A CA 1
ATOM 1932 C C . HIS A 1 261 ? -9.232 -17.331 -8.177 1.00 94.81 261 HIS A C 1
ATOM 1934 O O . HIS A 1 261 ? -9.164 -18.010 -9.202 1.00 94.81 261 HIS A O 1
ATOM 1940 N N . GLU A 1 262 ? -9.306 -16.007 -8.199 1.00 95.31 262 GLU A N 1
ATOM 1941 C CA . GLU A 1 262 ? -9.247 -15.157 -9.385 1.00 95.31 262 GLU A CA 1
ATOM 1942 C C . GLU A 1 262 ? -8.349 -13.946 -9.107 1.00 95.31 262 GLU A C 1
ATOM 1944 O O . GLU A 1 262 ? -7.824 -13.813 -8.003 1.00 95.31 262 GLU A O 1
ATOM 1949 N N . ASN A 1 263 ? -8.121 -13.091 -10.107 1.00 95.94 263 ASN A N 1
ATOM 1950 C CA . ASN A 1 263 ? -7.269 -11.914 -9.939 1.00 95.94 263 ASN A CA 1
ATOM 1951 C C . ASN A 1 263 ? -7.901 -10.943 -8.922 1.00 95.94 263 ASN A C 1
ATOM 1953 O O . ASN A 1 263 ? -8.972 -10.413 -9.222 1.00 95.94 263 ASN A O 1
ATOM 1957 N N . PRO A 1 264 ? -7.276 -10.680 -7.760 1.00 97.50 264 PRO A N 1
ATOM 1958 C CA . PRO A 1 264 ? -7.830 -9.776 -6.754 1.00 97.50 264 PRO A CA 1
ATOM 1959 C C . PRO A 1 264 ? -7.544 -8.295 -7.055 1.00 97.50 264 PRO A C 1
ATOM 1961 O O . PRO A 1 264 ? -8.027 -7.426 -6.333 1.00 97.50 264 PRO A O 1
ATOM 1964 N N . CYS A 1 265 ? -6.785 -7.990 -8.114 1.00 96.56 265 CYS A N 1
ATOM 1965 C CA . CYS A 1 265 ? -6.381 -6.634 -8.481 1.00 96.56 265 CYS A CA 1
ATOM 1966 C C . CYS A 1 265 ? -6.897 -6.215 -9.862 1.00 96.56 265 CYS A C 1
ATOM 1968 O O . CYS A 1 265 ? -7.286 -7.040 -10.693 1.00 96.56 265 CYS A O 1
ATOM 1970 N N . ASN A 1 266 ? -6.867 -4.908 -10.125 1.00 95.50 266 ASN A N 1
ATOM 1971 C CA . ASN A 1 266 ? -7.213 -4.334 -11.429 1.00 95.50 266 ASN A CA 1
ATOM 1972 C C . ASN A 1 266 ? -6.136 -4.601 -12.496 1.00 95.50 266 ASN A C 1
ATOM 1974 O O . ASN A 1 266 ? -6.440 -4.659 -13.700 1.00 95.50 266 ASN A O 1
ATOM 1978 N N . ALA A 1 267 ? -4.885 -4.792 -12.066 1.00 92.81 267 ALA A N 1
ATOM 1979 C CA . ALA A 1 267 ? -3.750 -5.056 -12.934 1.00 92.81 267 ALA A CA 1
ATOM 1980 C C . ALA A 1 267 ? -4.013 -6.279 -13.816 1.00 92.81 267 ALA A C 1
ATOM 1982 O O . ALA A 1 267 ? -4.285 -7.381 -13.340 1.00 92.81 267 ALA A O 1
ATOM 1983 N N . SER A 1 268 ? -3.969 -6.084 -15.128 1.00 91.44 268 SER A N 1
ATOM 1984 C CA . SER A 1 268 ? -4.449 -7.074 -16.091 1.00 91.44 268 SER A CA 1
ATOM 1985 C C . SER A 1 268 ? -3.861 -6.849 -17.480 1.00 91.44 268 SER A C 1
ATOM 1987 O O . SER A 1 268 ? -3.258 -5.819 -17.777 1.00 91.44 268 SER A O 1
ATOM 1989 N N . VAL A 1 269 ? -4.014 -7.845 -18.350 1.00 87.12 269 VAL A N 1
ATOM 1990 C CA . VAL A 1 269 ? -3.627 -7.763 -19.759 1.00 87.12 269 VAL A CA 1
ATOM 1991 C C . VAL A 1 269 ? -4.814 -8.157 -20.634 1.00 87.12 269 VAL A C 1
ATOM 1993 O O . VAL A 1 269 ? -5.496 -9.142 -20.362 1.00 87.12 269 VAL A O 1
ATOM 1996 N N . SER A 1 270 ? -5.074 -7.383 -21.689 1.00 83.88 270 SER A N 1
ATOM 1997 C CA . SER A 1 270 ? -6.177 -7.613 -22.638 1.00 83.88 270 SER A CA 1
ATOM 1998 C C . SER A 1 270 ? -5.695 -7.652 -24.096 1.00 83.88 270 SER A C 1
ATOM 2000 O O . SER A 1 270 ? -4.544 -7.325 -24.376 1.00 83.88 270 SER A O 1
ATOM 2002 N N . ILE A 1 271 ? -6.546 -8.098 -25.032 1.00 70.19 271 ILE A N 1
ATOM 2003 C CA . ILE A 1 271 ? -6.201 -8.290 -26.457 1.00 70.19 271 ILE A CA 1
ATOM 2004 C C . ILE A 1 271 ? -6.724 -7.121 -27.321 1.00 70.19 271 ILE A C 1
ATOM 2006 O O . ILE A 1 271 ? -7.902 -6.781 -27.194 1.00 70.19 271 ILE A O 1
ATOM 2010 N N . PRO A 1 272 ? -5.926 -6.585 -28.277 1.00 72.88 272 PRO A N 1
ATOM 2011 C CA . PRO A 1 272 ? -4.488 -6.824 -28.478 1.00 72.88 272 PRO A CA 1
ATOM 2012 C C . PRO A 1 272 ? -3.673 -6.225 -27.319 1.00 72.88 272 PRO A C 1
ATOM 2014 O O . PRO A 1 272 ? -4.056 -5.169 -26.835 1.00 72.88 272 PRO A O 1
ATOM 2017 N N . VAL A 1 273 ? -2.597 -6.915 -26.890 1.00 72.06 273 VAL A N 1
ATOM 2018 C CA . VAL A 1 273 ? -1.812 -6.691 -25.645 1.00 72.06 273 VAL A CA 1
ATOM 2019 C C . VAL A 1 273 ? -1.865 -5.243 -25.150 1.00 72.06 273 VAL A C 1
ATOM 2021 O O . VAL A 1 273 ? -1.053 -4.406 -25.540 1.00 72.06 273 VAL A O 1
ATOM 2024 N N . LYS A 1 274 ? -2.835 -4.967 -24.280 1.00 81.56 274 LYS A N 1
ATOM 2025 C CA . LYS A 1 274 ? -2.968 -3.713 -23.544 1.00 81.56 274 LYS A CA 1
ATOM 2026 C C . LYS A 1 274 ? -2.800 -4.040 -22.071 1.00 81.56 274 LYS A C 1
ATOM 2028 O O . LYS A 1 274 ? -3.600 -4.798 -21.519 1.00 81.56 274 LYS A O 1
ATOM 2033 N N . LEU A 1 275 ? -1.739 -3.497 -21.483 1.00 86.00 275 LEU A N 1
ATOM 2034 C CA . LEU A 1 275 ? -1.442 -3.624 -20.063 1.00 86.00 275 LEU A CA 1
ATOM 2035 C C . LEU A 1 275 ? -2.276 -2.610 -19.280 1.00 86.00 275 LEU A C 1
ATOM 2037 O O . LEU A 1 275 ? -2.337 -1.437 -19.644 1.00 86.00 275 LEU A O 1
ATOM 2041 N N . ASN A 1 276 ? -2.903 -3.083 -18.213 1.00 90.62 276 ASN A N 1
ATOM 2042 C CA . ASN A 1 276 ? -3.380 -2.265 -17.116 1.00 90.62 276 ASN A CA 1
ATOM 2043 C C . ASN A 1 276 ? -2.442 -2.504 -15.931 1.00 90.62 276 ASN A C 1
ATOM 2045 O O . ASN A 1 276 ? -2.305 -3.643 -15.486 1.00 90.62 276 ASN A O 1
ATOM 2049 N N . LEU A 1 277 ? -1.791 -1.446 -15.454 1.00 90.56 277 LEU A N 1
ATOM 2050 C CA . LEU A 1 277 ? -0.856 -1.492 -14.325 1.00 90.56 277 LEU A CA 1
ATOM 2051 C C . LEU A 1 277 ? -1.464 -0.906 -13.049 1.00 90.56 277 LEU A C 1
ATOM 2053 O O . LEU A 1 277 ? -0.751 -0.615 -12.097 1.00 90.56 277 LEU A O 1
ATOM 2057 N N . ASP A 1 278 ? -2.783 -0.729 -13.031 1.00 93.69 278 ASP A N 1
ATOM 2058 C CA . ASP A 1 278 ? -3.501 -0.328 -11.835 1.00 93.69 278 ASP A CA 1
ATOM 2059 C C . ASP A 1 278 ? -3.332 -1.371 -10.716 1.00 93.69 278 ASP A C 1
ATOM 2061 O O . ASP A 1 278 ? -3.869 -2.477 -10.782 1.00 93.69 278 ASP A O 1
ATOM 2065 N N . PHE A 1 279 ? -2.560 -1.013 -9.692 1.00 93.50 279 PHE A N 1
ATOM 2066 C CA . PHE A 1 279 ? -2.219 -1.888 -8.574 1.00 93.50 279 PHE A CA 1
ATOM 2067 C C . PHE A 1 279 ? -3.320 -1.998 -7.508 1.00 93.50 279 PHE A C 1
ATOM 2069 O O . PHE A 1 279 ? -3.162 -2.744 -6.537 1.00 93.50 279 PHE A O 1
ATOM 2076 N N . HIS A 1 280 ? -4.428 -1.271 -7.659 1.00 97.38 280 HIS A N 1
ATOM 2077 C CA . HIS A 1 280 ? -5.510 -1.291 -6.681 1.00 97.38 280 HIS A CA 1
ATOM 2078 C C . HIS A 1 280 ? -6.267 -2.634 -6.693 1.00 97.38 280 HIS A C 1
ATOM 2080 O O . HIS A 1 280 ? -6.329 -3.313 -7.732 1.00 97.38 280 HIS A O 1
ATOM 2086 N N . PRO A 1 281 ? -6.829 -3.050 -5.543 1.00 98.12 281 PRO A N 1
ATOM 2087 C CA . PRO A 1 281 ? -7.650 -4.239 -5.466 1.00 98.12 281 PRO A CA 1
ATOM 2088 C C . PRO A 1 281 ? -8.984 -3.971 -6.163 1.00 98.12 281 PRO A C 1
ATOM 2090 O O . PRO A 1 281 ? -9.523 -2.869 -6.117 1.00 98.12 281 PRO A O 1
ATOM 2093 N N . ASN A 1 282 ? -9.547 -4.996 -6.790 1.00 97.88 282 ASN A N 1
ATOM 2094 C CA . ASN A 1 282 ? -10.918 -4.931 -7.287 1.00 97.88 282 ASN A CA 1
ATOM 2095 C C . ASN A 1 282 ? -11.912 -5.319 -6.174 1.00 97.88 282 ASN A C 1
ATOM 2097 O O . ASN A 1 282 ? -11.526 -5.592 -5.034 1.00 97.88 282 ASN A O 1
ATOM 2101 N N . ALA A 1 283 ? -13.204 -5.398 -6.501 1.00 98.00 283 ALA A N 1
ATOM 2102 C CA . ALA A 1 283 ? -14.255 -5.800 -5.562 1.00 98.00 283 ALA A CA 1
ATOM 2103 C C . ALA A 1 283 ? -13.944 -7.108 -4.804 1.00 98.00 283 ALA A C 1
ATOM 2105 O O . ALA A 1 283 ? -14.222 -7.211 -3.607 1.00 98.00 283 ALA A O 1
ATOM 2106 N N . TYR A 1 284 ? -13.356 -8.095 -5.489 1.00 98.31 284 TYR A N 1
ATOM 2107 C CA . TYR A 1 284 ? -12.960 -9.367 -4.892 1.00 98.31 284 TYR A CA 1
ATOM 2108 C C . TYR A 1 284 ? -11.761 -9.196 -3.950 1.00 98.31 284 TYR A C 1
ATOM 2110 O O . TYR A 1 284 ? -11.813 -9.671 -2.816 1.00 98.31 284 TYR A O 1
ATOM 2118 N N . GLY A 1 285 ? -10.736 -8.439 -4.356 1.00 98.38 285 GLY A N 1
ATOM 2119 C CA . GLY A 1 285 ? -9.605 -8.090 -3.492 1.00 98.38 285 GLY A CA 1
ATOM 2120 C C . GLY A 1 285 ? -10.028 -7.364 -2.212 1.00 98.38 285 GLY A C 1
ATOM 2121 O O . GLY A 1 285 ? -9.601 -7.744 -1.123 1.00 98.38 285 GLY A O 1
ATOM 2122 N N . HIS A 1 286 ? -10.937 -6.389 -2.300 1.00 98.69 286 HIS A N 1
ATOM 2123 C CA . HIS A 1 286 ? -11.503 -5.731 -1.115 1.00 98.69 286 HIS A CA 1
ATOM 2124 C C . HIS A 1 286 ? -12.261 -6.704 -0.203 1.00 98.69 286 HIS A C 1
ATOM 2126 O O . HIS A 1 286 ? -12.194 -6.569 1.018 1.00 98.69 286 HIS A O 1
ATOM 2132 N N . GLY A 1 287 ? -12.944 -7.703 -0.770 1.00 98.56 287 GLY A N 1
ATOM 2133 C CA . GLY A 1 287 ? -13.554 -8.790 -0.003 1.00 98.56 287 GLY A CA 1
ATOM 2134 C C . GLY A 1 287 ? -12.523 -9.631 0.756 1.00 98.56 287 GLY A C 1
ATOM 2135 O O . GLY A 1 287 ? -12.719 -9.914 1.935 1.00 98.56 287 GLY A O 1
ATOM 2136 N N . LEU A 1 288 ? -11.396 -9.973 0.122 1.00 98.62 288 LEU A N 1
ATOM 2137 C CA . LEU A 1 288 ? -10.305 -10.706 0.776 1.00 98.62 288 LEU A CA 1
ATOM 2138 C C . LEU A 1 288 ? -9.689 -9.908 1.933 1.00 98.62 288 LEU A C 1
ATOM 2140 O O . LEU A 1 288 ? -9.468 -10.469 3.004 1.00 98.62 288 LEU A O 1
ATOM 2144 N N . ILE A 1 289 ? -9.457 -8.603 1.748 1.00 98.75 289 ILE A N 1
ATOM 2145 C CA . ILE A 1 289 ? -8.950 -7.726 2.817 1.00 98.75 289 ILE A CA 1
ATOM 2146 C C . ILE A 1 289 ? -9.950 -7.680 3.980 1.00 98.75 289 ILE A C 1
ATOM 2148 O O . ILE A 1 289 ? -9.565 -7.883 5.131 1.00 98.75 289 ILE A O 1
ATOM 2152 N N . ALA A 1 290 ? -11.235 -7.460 3.683 1.00 98.62 290 ALA A N 1
ATOM 2153 C CA . ALA A 1 290 ? -12.283 -7.382 4.698 1.00 98.62 290 ALA A CA 1
ATOM 2154 C C . ALA A 1 290 ? -12.403 -8.676 5.513 1.00 98.62 290 ALA A C 1
ATOM 2156 O O . ALA A 1 290 ? -12.569 -8.614 6.731 1.00 98.62 290 ALA A O 1
ATOM 2157 N N . GLN A 1 291 ? -12.259 -9.833 4.862 1.00 98.25 291 GLN A N 1
ATOM 2158 C CA . GLN A 1 291 ? -12.254 -11.132 5.531 1.00 98.25 291 GLN A CA 1
ATOM 2159 C C . GLN A 1 291 ? -11.091 -11.246 6.525 1.00 98.25 291 GLN A C 1
ATOM 2161 O O . GLN A 1 291 ? -11.317 -11.593 7.679 1.00 98.25 291 GLN A O 1
ATOM 2166 N N . GLN A 1 292 ? -9.865 -10.893 6.115 1.00 98.25 292 GLN A N 1
ATOM 2167 C CA . GLN A 1 292 ? -8.691 -10.966 6.997 1.00 98.25 292 GLN A CA 1
ATOM 2168 C C . GLN A 1 292 ? -8.815 -10.050 8.217 1.00 98.25 292 GLN A C 1
ATOM 2170 O O . GLN A 1 292 ? -8.419 -10.430 9.318 1.00 98.25 292 GLN A O 1
ATOM 2175 N N . VAL A 1 293 ? -9.375 -8.851 8.037 1.00 98.06 293 VAL A N 1
ATOM 2176 C CA . VAL A 1 293 ? -9.640 -7.937 9.155 1.00 98.06 293 VAL A CA 1
ATOM 2177 C C . VAL A 1 293 ? -10.740 -8.504 10.055 1.00 98.06 293 VAL A C 1
ATOM 2179 O O . VAL A 1 293 ? -10.539 -8.596 11.259 1.00 98.06 293 VAL A O 1
ATOM 2182 N N . THR A 1 294 ? -11.866 -8.948 9.494 1.00 96.56 294 THR A N 1
ATOM 2183 C CA . THR A 1 294 ? -13.001 -9.494 10.262 1.00 96.56 294 THR A CA 1
ATOM 2184 C C . THR A 1 294 ? -12.607 -10.715 11.094 1.00 96.56 294 THR A C 1
ATOM 2186 O O . THR A 1 294 ? -12.916 -10.774 12.284 1.00 96.56 294 THR A O 1
ATOM 2189 N N . ASP A 1 295 ? -11.858 -11.655 10.514 1.00 95.06 295 ASP A N 1
ATOM 2190 C CA . ASP A 1 295 ? -11.376 -12.842 11.228 1.00 95.06 295 ASP A CA 1
ATOM 2191 C C . ASP A 1 295 ? -10.463 -12.471 12.400 1.00 95.06 295 ASP A C 1
ATOM 2193 O O . ASP A 1 295 ? -10.495 -13.118 13.450 1.00 95.06 295 ASP A O 1
ATOM 2197 N N . LEU A 1 296 ? -9.651 -11.425 12.233 1.00 93.56 296 LEU A N 1
ATOM 2198 C CA . LEU A 1 296 ? -8.765 -10.915 13.271 1.00 93.56 296 LEU A CA 1
ATOM 2199 C C . LEU A 1 296 ? -9.545 -10.211 14.388 1.00 93.56 296 LEU A C 1
ATOM 2201 O O . LEU A 1 296 ? -9.237 -10.419 15.562 1.00 93.56 296 LEU A O 1
ATOM 2205 N N . LEU A 1 297 ? -10.573 -9.427 14.040 1.00 90.94 297 LEU A N 1
ATOM 2206 C CA . LEU A 1 297 ? -11.447 -8.778 15.018 1.00 90.94 297 LEU A CA 1
ATOM 2207 C C . LEU A 1 297 ? -12.172 -9.822 15.880 1.00 90.94 297 LEU A C 1
ATOM 2209 O O . LEU A 1 297 ? -12.138 -9.730 17.106 1.00 90.94 297 LEU A O 1
ATOM 2213 N N . ALA A 1 298 ? -12.729 -10.868 15.263 1.00 87.75 298 ALA A N 1
ATOM 2214 C CA . ALA A 1 298 ? -13.425 -11.947 15.966 1.00 87.75 298 ALA A CA 1
ATOM 2215 C C . ALA A 1 298 ? -12.528 -12.717 16.957 1.00 87.75 298 ALA A C 1
ATOM 2217 O O . ALA A 1 298 ? -13.001 -13.171 17.997 1.00 87.75 298 ALA A O 1
ATOM 2218 N N . GLN A 1 299 ? -11.229 -12.849 16.665 1.00 81.69 299 GLN A N 1
ATOM 2219 C CA . GLN A 1 299 ? -10.261 -13.524 17.541 1.00 81.69 299 GLN A CA 1
ATOM 2220 C C . GLN A 1 299 ? -9.861 -12.700 18.768 1.00 81.69 299 GLN A C 1
ATOM 2222 O O . GLN A 1 299 ? -9.373 -13.265 19.743 1.00 81.69 299 GLN A O 1
ATOM 2227 N N . GLN A 1 300 ? -10.034 -11.380 18.721 1.00 70.62 300 GLN A N 1
ATOM 2228 C CA . GLN A 1 300 ? -9.640 -10.474 19.804 1.00 70.62 300 GLN A CA 1
ATOM 2229 C C . GLN A 1 300 ? -10.784 -10.190 20.783 1.00 70.62 300 GLN A C 1
ATOM 2231 O O . GLN A 1 300 ? -10.535 -9.739 21.899 1.00 70.62 300 GLN A O 1
ATOM 2236 N N . VAL A 1 301 ? -12.017 -10.566 20.430 1.00 60.34 301 VAL A N 1
ATOM 2237 C CA . VAL A 1 301 ? -13.150 -10.660 21.361 1.00 60.34 301 VAL A CA 1
ATOM 2238 C C . VAL A 1 301 ? -13.001 -11.932 22.218 1.00 60.34 301 VAL A C 1
ATOM 2240 O O . VAL A 1 301 ? -13.766 -12.885 22.092 1.00 60.34 301 VAL A O 1
ATOM 2243 N N . ILE A 1 302 ? -11.992 -11.994 23.096 1.00 41.72 302 ILE A N 1
ATOM 2244 C CA . ILE A 1 302 ? -11.896 -13.049 24.121 1.00 41.72 302 ILE A CA 1
ATOM 2245 C C . ILE A 1 302 ? -12.451 -12.519 25.449 1.00 41.72 302 ILE A C 1
ATOM 2247 O O . ILE A 1 302 ? -11.784 -11.777 26.159 1.00 41.72 302 ILE A O 1
ATOM 2251 N N . VAL A 1 303 ? -13.695 -12.940 25.714 1.00 36.47 303 VAL A N 1
ATOM 2252 C CA . VAL A 1 303 ? -14.366 -13.303 26.984 1.00 36.47 303 VAL A CA 1
ATOM 2253 C C . VAL A 1 303 ? -13.992 -12.496 28.251 1.00 36.47 303 VAL A C 1
ATOM 2255 O O . VAL A 1 303 ? -12.841 -12.548 28.682 1.00 36.47 303 VAL A O 1
ATOM 2258 N N . PRO A 1 304 ? -14.964 -11.851 28.943 1.00 33.56 304 PRO A N 1
ATOM 2259 C CA . PRO A 1 304 ? -14.736 -11.255 30.260 1.00 33.56 304 PRO A CA 1
ATOM 2260 C C . PRO A 1 304 ? -14.136 -12.295 31.204 1.00 33.56 304 PRO A C 1
ATOM 2262 O O . PRO A 1 304 ? -14.631 -13.419 31.275 1.00 33.56 304 PRO A O 1
ATOM 2265 N N . THR A 1 305 ? -13.083 -11.931 31.933 1.00 33.78 305 THR A N 1
ATOM 2266 C CA . THR A 1 305 ? -12.528 -12.765 33.002 1.00 33.78 305 THR A CA 1
ATOM 2267 C C . THR A 1 305 ? -13.648 -13.155 33.964 1.00 33.78 305 THR A C 1
ATOM 2269 O O . THR A 1 305 ? -14.120 -12.309 34.722 1.00 33.78 305 THR A O 1
ATOM 2272 N N . GLU A 1 306 ? -14.091 -14.415 33.939 1.00 39.66 306 GLU A N 1
ATOM 2273 C CA . GLU A 1 306 ? -14.861 -14.956 35.054 1.00 39.66 306 GLU A CA 1
ATOM 2274 C C . GLU A 1 306 ? -13.961 -14.876 36.289 1.00 39.66 306 GLU A C 1
ATOM 2276 O O . GLU A 1 306 ? -12.855 -15.425 36.304 1.00 39.66 306 GLU A O 1
ATOM 2281 N N . ASP A 1 307 ? -14.419 -14.138 37.300 1.00 36.34 307 ASP A N 1
ATOM 2282 C CA . ASP A 1 307 ? -13.763 -14.033 38.595 1.00 36.34 307 ASP A CA 1
ATOM 2283 C C . ASP A 1 307 ? -13.493 -15.441 39.136 1.00 36.34 307 ASP A C 1
ATOM 2285 O O . ASP A 1 307 ? -14.402 -16.161 39.561 1.00 36.34 307 ASP A O 1
ATOM 2289 N N . VAL A 1 308 ? -12.222 -15.846 39.144 1.00 37.84 308 VAL A N 1
ATOM 2290 C CA . VAL A 1 308 ? -11.800 -17.050 39.854 1.00 37.84 308 VAL A CA 1
ATOM 2291 C C . VAL A 1 308 ? -11.974 -16.766 41.342 1.00 37.84 308 VAL A C 1
ATOM 2293 O O . VAL A 1 308 ? -11.132 -16.139 41.985 1.00 37.84 308 VAL A O 1
ATOM 2296 N N . VAL A 1 309 ? -13.089 -17.235 41.897 1.00 39.38 309 VAL A N 1
ATOM 2297 C CA . VAL A 1 309 ? -13.302 -17.319 43.340 1.00 39.38 309 VAL A CA 1
ATOM 2298 C C . VAL A 1 309 ? -12.291 -18.324 43.890 1.00 39.38 309 VAL A C 1
ATOM 2300 O O . VAL A 1 309 ? -12.487 -19.535 43.809 1.00 39.38 309 VAL A O 1
ATOM 2303 N N . VAL A 1 310 ? -11.177 -17.825 44.425 1.00 36.53 310 VAL A N 1
ATOM 2304 C CA . VAL A 1 310 ? -10.224 -18.648 45.174 1.00 36.53 310 VAL A CA 1
ATOM 2305 C C . VAL A 1 310 ? -10.799 -18.871 46.570 1.00 36.53 310 VAL A C 1
ATOM 2307 O O . VAL A 1 310 ? -10.807 -17.976 47.413 1.00 36.53 310 VAL A O 1
ATOM 2310 N N . GLU A 1 311 ? -11.321 -20.073 46.791 1.00 35.91 311 GLU A N 1
ATOM 2311 C CA . GLU A 1 311 ? -11.771 -20.551 48.094 1.00 35.91 311 GLU A CA 1
ATOM 2312 C C . GLU A 1 311 ? -10.547 -20.877 48.974 1.00 35.91 311 GLU A C 1
ATOM 2314 O O . GLU A 1 311 ? -9.663 -21.646 48.593 1.00 35.91 311 GLU A O 1
ATOM 2319 N N . ASP A 1 312 ? -10.477 -20.234 50.139 1.00 40.47 312 ASP A N 1
ATOM 2320 C CA . ASP A 1 312 ? -9.367 -20.285 51.096 1.00 40.47 312 ASP A CA 1
ATOM 2321 C C . ASP A 1 312 ? -9.385 -21.588 51.916 1.00 40.47 312 ASP A C 1
ATOM 2323 O O . ASP A 1 312 ? -10.371 -21.865 52.604 1.00 40.47 312 ASP A O 1
ATOM 2327 N N . GLN A 1 313 ? -8.299 -22.373 51.892 1.00 30.78 313 GLN A N 1
ATOM 2328 C CA . GLN A 1 313 ? -8.020 -23.466 52.840 1.00 30.78 313 GLN A CA 1
ATOM 2329 C C . GLN A 1 313 ? -6.493 -23.692 53.015 1.00 30.78 313 GLN A C 1
ATOM 2331 O O . GLN A 1 313 ? -5.706 -23.353 52.133 1.00 30.78 313 GLN A O 1
ATOM 2336 N N . PRO A 1 314 ? -6.045 -24.236 54.168 1.00 37.12 314 PRO A N 1
ATOM 2337 C CA . PRO A 1 314 ? -5.024 -23.590 54.995 1.00 37.12 314 PRO A CA 1
ATOM 2338 C C . PRO A 1 314 ? -3.605 -24.185 54.923 1.00 37.12 314 PRO A C 1
ATOM 2340 O O . PRO A 1 314 ? -3.380 -25.315 54.495 1.00 37.12 314 PRO A O 1
ATOM 2343 N N . GLN A 1 315 ? -2.658 -23.381 55.426 1.00 36.59 315 GLN A N 1
ATOM 2344 C CA . GLN A 1 315 ? -1.212 -23.615 55.543 1.00 36.59 315 GLN A CA 1
ATOM 2345 C C . GLN A 1 315 ? -0.808 -24.977 56.139 1.00 36.59 315 GLN A C 1
ATOM 2347 O O . GLN A 1 315 ? -1.293 -25.385 57.195 1.00 36.59 315 GLN A O 1
ATOM 2352 N N . GLY A 1 316 ? 0.199 -25.596 55.510 1.00 30.17 316 GLY A N 1
ATOM 2353 C CA . GLY A 1 316 ? 0.973 -26.732 56.011 1.00 30.17 316 GLY A CA 1
ATOM 2354 C C . GLY A 1 316 ? 2.476 -26.513 55.794 1.00 30.17 316 GLY A C 1
ATOM 2355 O O . GLY A 1 316 ? 2.888 -25.930 54.798 1.00 30.17 316 GLY A O 1
ATOM 2356 N N . ASP A 1 317 ? 3.253 -26.948 56.779 1.00 31.16 317 ASP A N 1
ATOM 2357 C CA . ASP A 1 317 ? 4.590 -26.502 57.184 1.00 31.16 317 ASP A CA 1
ATOM 2358 C C . ASP A 1 317 ? 5.786 -27.065 56.370 1.00 31.16 317 ASP A C 1
ATOM 2360 O O . ASP A 1 317 ? 5.687 -28.068 55.666 1.00 31.16 317 ASP A O 1
ATOM 2364 N N . VAL A 1 318 ? 6.930 -26.386 56.514 1.00 38.22 318 VAL A N 1
ATOM 2365 C CA . VAL A 1 318 ? 8.239 -26.498 55.835 1.00 38.22 318 VAL A CA 1
ATOM 2366 C C . VAL A 1 318 ? 8.997 -27.834 55.963 1.00 38.22 318 VAL A C 1
ATOM 2368 O O . VAL A 1 318 ? 8.949 -28.484 57.003 1.00 38.22 318 VAL A O 1
ATOM 2371 N N . SER A 1 319 ? 9.859 -28.163 54.973 1.00 31.38 319 SER A N 1
ATOM 2372 C CA . SER A 1 319 ? 11.282 -28.546 55.210 1.00 31.38 319 SER A CA 1
ATOM 2373 C C . SER A 1 319 ? 12.169 -28.788 53.950 1.00 31.38 319 SER A C 1
ATOM 2375 O O . SER A 1 319 ? 12.083 -29.824 53.304 1.00 31.38 319 SER A O 1
ATOM 2377 N N . ASN A 1 320 ? 13.145 -27.874 53.765 1.00 34.34 320 ASN A N 1
ATOM 2378 C CA . ASN A 1 320 ? 14.581 -28.054 53.399 1.00 34.34 320 ASN A CA 1
ATOM 2379 C C . ASN A 1 320 ? 15.051 -28.394 51.939 1.00 34.34 320 ASN A C 1
ATOM 2381 O O . ASN A 1 320 ? 14.232 -28.756 51.107 1.00 34.34 320 ASN A O 1
ATOM 2385 N N . PRO A 1 321 ? 16.350 -28.185 51.563 1.00 50.88 321 PRO A N 1
ATOM 2386 C CA . PRO A 1 321 ? 16.730 -27.192 50.544 1.00 50.88 321 PRO A CA 1
ATOM 2387 C C . PRO A 1 321 ? 17.754 -27.701 49.485 1.00 50.88 321 PRO A C 1
ATOM 2389 O O . PRO A 1 321 ? 18.161 -28.858 49.500 1.00 50.88 321 PRO A O 1
ATOM 2392 N N . ALA A 1 322 ? 18.243 -26.759 48.660 1.00 28.08 322 ALA A N 1
ATOM 2393 C CA . ALA A 1 322 ? 19.481 -26.746 47.850 1.00 28.08 322 ALA A CA 1
ATOM 2394 C C . ALA A 1 322 ? 19.300 -26.819 46.321 1.00 28.08 322 ALA A C 1
ATOM 2396 O O . ALA A 1 322 ? 18.974 -27.861 45.768 1.00 28.08 322 ALA A O 1
ATOM 2397 N N . ALA A 1 323 ? 19.625 -25.719 45.630 1.00 29.75 323 ALA A N 1
ATOM 2398 C CA . ALA A 1 323 ? 20.831 -25.607 44.798 1.00 29.75 323 ALA A CA 1
ATOM 2399 C C . ALA A 1 323 ? 20.880 -24.229 44.110 1.00 29.75 323 ALA A C 1
ATOM 2401 O O . ALA A 1 323 ? 19.960 -23.808 43.417 1.00 29.75 323 ALA A O 1
ATOM 2402 N N . THR A 1 324 ? 21.988 -23.536 44.334 1.00 30.11 324 THR A N 1
ATOM 2403 C CA . THR A 1 324 ? 22.410 -22.258 43.763 1.00 30.11 324 THR A CA 1
ATOM 2404 C C . THR A 1 324 ? 22.681 -22.378 42.264 1.00 30.11 324 THR A C 1
ATOM 2406 O O . THR A 1 324 ? 23.512 -23.195 41.877 1.00 30.11 324 THR A O 1
ATOM 2409 N N . GLN A 1 325 ? 22.091 -21.505 41.441 1.00 30.45 325 GLN A N 1
ATOM 2410 C CA . GLN A 1 325 ? 22.673 -21.093 40.157 1.00 30.45 325 GLN A CA 1
ATOM 2411 C C . GLN A 1 325 ? 22.437 -19.595 39.942 1.00 30.45 325 GLN A C 1
ATOM 2413 O O . GLN A 1 325 ? 21.308 -19.112 39.938 1.00 30.45 325 GLN A O 1
ATOM 2418 N N . THR A 1 326 ? 23.537 -18.861 39.828 1.00 31.38 326 THR A N 1
ATOM 2419 C CA . THR A 1 326 ? 23.608 -17.427 39.538 1.00 31.38 326 THR A CA 1
ATOM 2420 C C . THR A 1 326 ? 23.432 -17.207 38.029 1.00 31.38 326 THR A C 1
ATOM 2422 O O . THR A 1 326 ? 24.087 -17.919 37.266 1.00 31.38 326 THR A O 1
ATOM 2425 N N . PRO A 1 327 ? 22.627 -16.235 37.562 1.00 33.12 327 PRO A N 1
ATOM 2426 C CA . PRO A 1 327 ? 22.553 -15.908 36.142 1.00 33.12 327 PRO A CA 1
ATOM 2427 C C . PRO A 1 327 ? 23.688 -14.965 35.708 1.00 33.12 327 PRO A C 1
ATOM 2429 O O . PRO A 1 327 ? 24.022 -13.998 36.393 1.00 33.12 327 PRO A O 1
ATOM 2432 N N . THR A 1 328 ? 24.281 -15.268 34.554 1.00 37.03 328 THR A N 1
ATOM 2433 C CA . THR A 1 328 ? 25.266 -14.463 33.810 1.00 37.03 328 THR A CA 1
ATOM 2434 C C . THR A 1 328 ? 24.595 -13.228 33.166 1.00 37.03 328 THR A C 1
ATOM 2436 O O . THR A 1 328 ? 23.426 -13.321 32.793 1.00 37.03 328 THR A O 1
ATOM 2439 N N . PRO A 1 329 ? 25.288 -12.079 32.995 1.00 35.69 329 PRO A N 1
ATOM 2440 C CA . PRO A 1 329 ? 24.707 -10.872 32.394 1.00 35.69 329 PRO A CA 1
ATOM 2441 C C . PRO A 1 329 ? 24.687 -10.919 30.849 1.00 35.69 329 PRO A C 1
ATOM 2443 O O . PRO A 1 329 ? 25.411 -11.724 30.257 1.00 35.69 329 PRO A O 1
ATOM 2446 N N . PRO A 1 330 ? 23.874 -10.071 30.181 1.00 34.94 330 PRO A N 1
ATOM 2447 C CA . PRO A 1 330 ? 23.612 -10.171 28.746 1.00 34.94 330 PRO A CA 1
ATOM 2448 C C . PRO A 1 330 ? 24.764 -9.631 27.881 1.00 34.94 330 PRO A C 1
ATOM 2450 O O . PRO A 1 330 ? 25.430 -8.656 28.229 1.00 34.94 330 PRO A O 1
ATOM 2453 N N . VAL A 1 331 ? 24.965 -10.276 26.729 1.00 34.19 331 VAL A N 1
ATOM 2454 C CA . VAL A 1 331 ? 25.911 -9.894 25.668 1.00 34.19 331 VAL A CA 1
ATOM 2455 C C . VAL A 1 331 ? 25.284 -8.811 24.784 1.00 34.19 331 VAL A C 1
ATOM 2457 O O . VAL A 1 331 ? 24.117 -8.910 24.413 1.00 34.19 331 VAL A O 1
ATOM 2460 N N . GLN A 1 332 ? 26.064 -7.779 24.456 1.00 30.78 332 GLN A N 1
ATOM 2461 C CA . GLN A 1 332 ? 25.671 -6.676 23.578 1.00 30.78 332 GLN A CA 1
ATOM 2462 C C . GLN A 1 332 ? 25.556 -7.127 22.114 1.00 30.78 332 GLN A C 1
ATOM 2464 O O . GLN A 1 332 ? 26.458 -7.763 21.576 1.00 30.78 332 GLN A O 1
ATOM 2469 N N . THR A 1 333 ? 24.456 -6.756 21.463 1.00 34.75 333 THR A N 1
ATOM 2470 C CA . THR A 1 333 ? 24.194 -6.948 20.032 1.00 34.75 333 THR A CA 1
ATOM 2471 C C . THR A 1 333 ? 24.816 -5.820 19.208 1.00 34.75 333 THR A C 1
ATOM 2473 O O . THR A 1 333 ? 24.192 -4.786 18.985 1.00 34.75 333 THR A O 1
ATOM 2476 N N . GLN A 1 334 ? 26.037 -6.031 18.732 1.00 34.00 334 GLN A N 1
ATOM 2477 C CA . GLN A 1 334 ? 26.617 -5.346 17.576 1.00 34.00 334 GLN A CA 1
ATOM 2478 C C . GLN A 1 334 ? 27.454 -6.390 16.839 1.00 34.00 334 GLN A C 1
ATOM 2480 O O . GLN A 1 334 ? 28.530 -6.721 17.314 1.00 34.00 334 GLN A O 1
ATOM 2485 N N . ASP A 1 335 ? 26.877 -6.987 15.790 1.00 31.67 335 ASP A N 1
ATOM 2486 C CA . ASP A 1 335 ? 27.543 -7.648 14.646 1.00 31.67 335 ASP A CA 1
ATOM 2487 C C . ASP A 1 335 ? 26.585 -8.658 13.992 1.00 31.67 335 ASP A C 1
ATOM 2489 O O . ASP A 1 335 ? 26.761 -9.871 14.072 1.00 31.67 335 ASP A O 1
ATOM 2493 N N . VAL A 1 336 ? 25.535 -8.162 13.329 1.00 32.19 336 VAL A N 1
ATOM 2494 C CA . VAL A 1 336 ? 24.741 -8.970 12.386 1.00 32.19 336 VAL A CA 1
ATOM 2495 C C . VAL A 1 336 ? 24.373 -8.115 11.174 1.00 32.19 336 VAL A C 1
ATOM 2497 O O . VAL A 1 336 ? 23.209 -7.862 10.939 1.00 32.19 336 VAL A O 1
ATOM 2500 N N . PHE A 1 337 ? 25.362 -7.621 10.425 1.00 31.03 337 PHE A N 1
ATOM 2501 C CA . PHE A 1 337 ? 25.196 -7.226 9.016 1.00 31.03 337 PHE A CA 1
ATOM 2502 C C . PHE A 1 337 ? 26.571 -7.215 8.333 1.00 31.03 337 PHE A C 1
ATOM 2504 O O . PHE A 1 337 ? 27.254 -6.199 8.248 1.00 31.03 337 PHE A O 1
ATOM 2511 N N . GLN A 1 338 ? 26.991 -8.383 7.851 1.00 28.19 338 GLN A N 1
ATOM 2512 C CA . GLN A 1 338 ? 28.028 -8.512 6.827 1.00 28.19 338 GLN A CA 1
ATOM 2513 C C . GLN A 1 338 ? 27.495 -9.493 5.782 1.00 28.19 338 GLN A C 1
ATOM 2515 O O . GLN A 1 338 ? 27.607 -10.709 5.932 1.00 28.19 338 GLN A O 1
ATOM 2520 N N . ALA A 1 339 ? 26.848 -8.957 4.748 1.00 31.72 339 ALA A N 1
ATOM 2521 C CA . ALA A 1 339 ? 26.452 -9.725 3.578 1.00 31.72 339 ALA A CA 1
ATOM 2522 C C . ALA A 1 339 ? 27.690 -9.965 2.699 1.00 31.72 339 ALA A C 1
ATOM 2524 O O . ALA A 1 339 ? 28.355 -9.025 2.266 1.00 31.72 339 ALA A O 1
ATOM 2525 N N . GLN A 1 340 ? 28.015 -11.232 2.442 1.00 27.92 340 GLN A N 1
ATOM 2526 C CA . GLN A 1 340 ? 29.044 -11.615 1.477 1.00 27.92 340 GLN A CA 1
ATOM 2527 C C . GLN A 1 340 ? 28.521 -11.404 0.046 1.00 27.92 340 GLN A C 1
ATOM 2529 O O . GLN A 1 340 ? 27.481 -11.947 -0.322 1.00 27.92 340 GLN A O 1
ATOM 2534 N N . GLN A 1 341 ? 29.256 -10.639 -0.770 1.00 27.77 341 GLN A N 1
ATOM 2535 C CA . GLN A 1 341 ? 29.012 -10.500 -2.213 1.00 27.77 341 GLN A CA 1
ATOM 2536 C C . GLN A 1 341 ? 29.208 -11.843 -2.949 1.00 27.77 341 GLN A C 1
ATOM 2538 O O . GLN A 1 341 ? 30.217 -12.515 -2.711 1.00 27.77 341 GLN A O 1
ATOM 2543 N N . PRO A 1 342 ? 28.332 -12.216 -3.902 1.00 29.89 342 PRO A N 1
ATOM 2544 C CA . PRO A 1 342 ? 28.615 -13.294 -4.845 1.00 29.89 342 PRO A CA 1
ATOM 2545 C C . PRO A 1 342 ? 29.583 -12.830 -5.957 1.00 29.89 342 PRO A C 1
ATOM 2547 O O . PRO A 1 342 ? 29.666 -11.635 -6.253 1.00 29.89 342 PRO A O 1
ATOM 2550 N N . PRO A 1 343 ? 30.335 -13.754 -6.588 1.00 27.33 343 PRO A N 1
ATOM 2551 C CA . PRO A 1 343 ? 31.366 -13.407 -7.558 1.00 27.33 343 PRO A CA 1
ATOM 2552 C C . PRO A 1 343 ? 30.773 -12.945 -8.895 1.00 27.33 343 PRO A C 1
ATOM 2554 O O . PRO A 1 343 ? 29.787 -13.493 -9.388 1.00 27.33 343 PRO A O 1
ATOM 2557 N N . ALA A 1 344 ? 31.434 -11.963 -9.508 1.00 40.53 344 ALA A N 1
ATOM 2558 C CA . ALA A 1 344 ? 31.119 -11.464 -10.839 1.00 40.53 344 ALA A CA 1
ATOM 2559 C C . ALA A 1 344 ? 31.282 -12.564 -11.907 1.00 40.53 344 ALA A C 1
ATOM 2561 O O . ALA A 1 344 ? 32.358 -13.136 -12.077 1.00 40.53 344 ALA A O 1
ATOM 2562 N N . THR A 1 345 ? 30.217 -12.810 -12.665 1.00 36.44 345 THR A N 1
ATOM 2563 C CA . THR A 1 345 ? 30.236 -13.477 -13.978 1.00 36.44 345 THR A CA 1
ATOM 2564 C C . THR A 1 345 ? 29.564 -12.473 -14.923 1.00 36.44 345 THR A C 1
ATOM 2566 O O . THR A 1 345 ? 28.563 -11.875 -14.553 1.00 36.44 345 THR A O 1
ATOM 2569 N N . GLY A 1 346 ? 30.139 -12.023 -16.035 1.00 35.25 346 GLY A N 1
ATOM 2570 C CA . GLY A 1 346 ? 30.664 -12.774 -17.167 1.00 35.25 346 GLY A CA 1
ATOM 2571 C C . GLY A 1 346 ? 29.886 -12.285 -18.398 1.00 35.25 346 GLY A C 1
ATOM 2572 O O . GLY A 1 346 ? 28.822 -12.811 -18.677 1.00 35.25 346 GLY A O 1
ATOM 2573 N N . ASP A 1 347 ? 30.390 -11.217 -19.026 1.00 46.47 347 ASP A N 1
ATOM 2574 C CA . ASP A 1 347 ? 30.018 -10.609 -20.322 1.00 46.47 347 ASP A CA 1
ATOM 2575 C C . ASP A 1 347 ? 28.518 -10.582 -20.729 1.00 46.47 347 ASP A C 1
ATOM 2577 O O . ASP A 1 347 ? 27.998 -11.472 -21.399 1.00 46.47 347 ASP A O 1
ATOM 2581 N N . THR A 1 348 ? 27.816 -9.504 -20.360 1.00 45.03 348 THR A N 1
ATOM 2582 C CA . THR A 1 348 ? 26.398 -9.228 -20.680 1.00 45.03 348 THR A CA 1
ATOM 2583 C C . THR A 1 348 ? 26.178 -8.584 -22.057 1.00 45.03 348 THR A C 1
ATOM 2585 O O . THR A 1 348 ? 25.042 -8.288 -22.430 1.00 45.03 348 THR A O 1
ATOM 2588 N N . SER A 1 349 ? 27.243 -8.356 -22.829 1.00 46.78 349 SER A N 1
ATOM 2589 C CA . SER A 1 349 ? 27.194 -7.560 -24.060 1.00 46.78 349 SER A CA 1
ATOM 2590 C C . SER A 1 349 ? 26.492 -8.271 -25.232 1.00 46.78 349 SER A C 1
ATOM 2592 O O . SER A 1 349 ? 25.703 -7.645 -25.940 1.00 46.78 349 SER A O 1
ATOM 2594 N N . ASP A 1 350 ? 26.666 -9.586 -25.389 1.00 39.47 350 ASP A N 1
ATOM 2595 C CA . ASP A 1 350 ? 26.078 -10.339 -26.511 1.00 39.47 350 ASP A CA 1
ATOM 2596 C C . ASP A 1 350 ? 24.559 -10.554 -26.380 1.00 39.47 350 ASP A C 1
ATOM 2598 O O . ASP A 1 350 ? 23.829 -10.539 -27.374 1.00 39.47 350 ASP A O 1
ATOM 2602 N N . LEU A 1 351 ? 24.045 -10.697 -25.157 1.00 43.47 351 LEU A N 1
ATOM 2603 C CA . LEU A 1 351 ? 22.613 -10.905 -24.897 1.00 43.47 351 LEU A CA 1
ATOM 2604 C C . LEU A 1 351 ? 21.794 -9.631 -25.158 1.00 43.47 351 LEU A C 1
ATOM 2606 O O . LEU A 1 351 ? 20.708 -9.691 -25.738 1.00 43.47 351 LEU A O 1
ATOM 2610 N N . VAL A 1 352 ? 22.355 -8.468 -24.816 1.00 44.47 352 VAL A N 1
ATOM 2611 C CA . VAL A 1 352 ? 21.747 -7.153 -25.072 1.00 44.47 352 VAL A CA 1
ATOM 2612 C C . VAL A 1 352 ? 21.713 -6.845 -26.574 1.00 44.47 352 VAL A C 1
ATOM 2614 O O . VAL A 1 352 ? 20.703 -6.354 -27.082 1.00 44.47 352 VAL A O 1
ATOM 2617 N N . ILE A 1 353 ? 22.764 -7.208 -27.321 1.00 41.69 353 ILE A N 1
ATOM 2618 C CA . ILE A 1 353 ? 22.809 -7.056 -28.786 1.00 41.69 353 ILE A CA 1
ATOM 2619 C C . ILE A 1 353 ? 21.736 -7.923 -29.468 1.00 41.69 353 ILE A C 1
ATOM 2621 O O . ILE A 1 353 ? 21.055 -7.457 -30.388 1.00 41.69 353 ILE A O 1
ATOM 2625 N N . TRP A 1 354 ? 21.513 -9.151 -28.987 1.00 36.69 354 TRP A N 1
ATOM 2626 C CA . TRP A 1 354 ? 20.433 -10.011 -29.482 1.00 36.69 354 TRP A CA 1
ATOM 2627 C C . TRP A 1 354 ? 19.035 -9.450 -29.180 1.00 36.69 354 TRP A C 1
ATOM 2629 O O . TRP A 1 354 ? 18.168 -9.496 -30.053 1.00 36.69 354 TRP A O 1
ATOM 2639 N N . MET A 1 355 ? 18.811 -8.858 -28.002 1.00 42.94 355 MET A N 1
ATOM 2640 C CA . MET A 1 355 ? 17.527 -8.228 -27.657 1.00 42.94 355 MET A CA 1
ATOM 2641 C C . MET A 1 355 ? 17.217 -7.007 -28.534 1.00 42.94 355 MET A C 1
ATOM 2643 O O . MET A 1 355 ? 16.094 -6.870 -29.022 1.00 42.94 355 MET A O 1
ATOM 2647 N N . ILE A 1 356 ? 18.216 -6.164 -28.822 1.00 45.38 356 ILE A N 1
ATOM 2648 C CA . ILE A 1 356 ? 18.058 -5.012 -29.725 1.00 45.38 356 ILE A CA 1
ATOM 2649 C C . ILE A 1 356 ? 17.692 -5.480 -31.146 1.00 45.38 356 ILE A C 1
ATOM 2651 O O . ILE A 1 356 ? 16.792 -4.917 -31.773 1.00 45.38 356 ILE A O 1
ATOM 2655 N N . LEU A 1 357 ? 18.314 -6.553 -31.647 1.00 36.22 357 LEU A N 1
ATOM 2656 C CA . LEU A 1 357 ? 18.021 -7.108 -32.975 1.00 36.22 357 LEU A CA 1
ATOM 2657 C C . LEU A 1 357 ? 16.627 -7.754 -33.074 1.00 36.22 357 LEU A C 1
ATOM 2659 O O . LEU A 1 357 ? 15.966 -7.636 -34.113 1.00 36.22 357 LEU A O 1
ATOM 2663 N N . VAL A 1 358 ? 16.140 -8.391 -32.006 1.00 46.38 358 VAL A N 1
ATOM 2664 C CA . VAL A 1 358 ? 14.777 -8.955 -31.946 1.00 46.38 358 VAL A CA 1
ATOM 2665 C C . VAL A 1 358 ? 13.720 -7.843 -31.905 1.00 46.38 358 VAL A C 1
ATOM 2667 O O . VAL A 1 358 ? 12.724 -7.914 -32.627 1.00 46.38 358 VAL A O 1
ATOM 2670 N N . CYS A 1 359 ? 13.964 -6.760 -31.163 1.00 41.28 359 CYS A N 1
ATOM 2671 C CA . CYS A 1 359 ? 13.073 -5.597 -31.136 1.00 41.28 359 CYS A CA 1
ATOM 2672 C C . CYS A 1 359 ? 13.025 -4.859 -32.487 1.00 41.28 359 CYS A C 1
ATOM 2674 O O . CYS A 1 359 ? 11.945 -4.493 -32.957 1.00 41.28 359 CYS A O 1
ATOM 2676 N N . ILE A 1 360 ? 14.169 -4.704 -33.167 1.00 43.31 360 ILE A N 1
ATOM 2677 C CA . ILE A 1 360 ? 14.233 -4.077 -34.498 1.00 43.31 360 ILE A CA 1
ATOM 2678 C C . ILE A 1 360 ? 13.533 -4.948 -35.554 1.00 43.31 360 ILE A C 1
ATOM 2680 O O . ILE A 1 360 ? 12.776 -4.432 -36.378 1.00 43.31 360 ILE A O 1
ATOM 2684 N N . SER A 1 361 ? 13.715 -6.271 -35.521 1.00 41.91 361 SER A N 1
ATOM 2685 C CA . SER A 1 361 ? 13.060 -7.178 -36.478 1.00 41.91 361 SER A CA 1
ATOM 2686 C C . SER A 1 361 ? 11.545 -7.293 -36.255 1.00 41.91 361 SER A C 1
ATOM 2688 O O . SER A 1 361 ? 10.794 -7.320 -37.235 1.00 41.91 361 SER A O 1
ATOM 2690 N N . GLY A 1 362 ? 11.073 -7.243 -35.004 1.00 41.66 362 GLY A N 1
ATOM 2691 C CA . GLY A 1 362 ? 9.647 -7.141 -34.672 1.00 41.66 362 GLY A CA 1
ATOM 2692 C C . GLY A 1 362 ? 9.004 -5.846 -35.187 1.00 41.66 362 GLY A C 1
ATOM 2693 O O . GLY A 1 362 ? 7.948 -5.887 -35.825 1.00 41.66 362 GLY A O 1
ATOM 2694 N N . ALA A 1 363 ? 9.676 -4.703 -35.012 1.00 41.69 363 ALA A N 1
ATOM 2695 C CA . ALA A 1 363 ? 9.216 -3.413 -35.534 1.00 41.69 363 ALA A CA 1
ATOM 2696 C C . ALA A 1 363 ? 9.205 -3.368 -37.076 1.00 41.69 363 ALA A C 1
ATOM 2698 O O . ALA A 1 363 ? 8.265 -2.841 -37.681 1.00 41.69 363 ALA A O 1
ATOM 2699 N N . CYS A 1 364 ? 10.191 -3.987 -37.738 1.00 37.56 364 CYS A N 1
ATOM 2700 C CA . CYS A 1 364 ? 10.212 -4.120 -39.196 1.00 37.56 364 CYS A CA 1
ATOM 2701 C C . CYS A 1 364 ? 9.065 -4.995 -39.725 1.00 37.56 364 CYS A C 1
ATOM 2703 O O . CYS A 1 364 ? 8.494 -4.670 -40.766 1.00 37.56 364 CYS A O 1
ATOM 2705 N N . LEU A 1 365 ? 8.675 -6.063 -39.019 1.00 38.34 365 LEU A N 1
ATOM 2706 C CA . LEU A 1 365 ? 7.570 -6.932 -39.442 1.00 38.34 365 LEU A CA 1
ATOM 2707 C C . LEU A 1 365 ? 6.215 -6.206 -39.378 1.00 38.34 365 LEU A C 1
ATOM 2709 O O . LEU A 1 365 ? 5.383 -6.351 -40.279 1.00 38.34 365 LEU A O 1
ATOM 2713 N N . VAL A 1 366 ? 6.019 -5.361 -38.362 1.00 46.69 366 VAL A N 1
ATOM 2714 C CA . VAL A 1 366 ? 4.828 -4.508 -38.220 1.00 46.69 366 VAL A CA 1
ATOM 2715 C C . VAL A 1 366 ? 4.808 -3.419 -39.297 1.00 46.69 366 VAL A C 1
ATOM 2717 O O . VAL A 1 366 ? 3.790 -3.243 -39.967 1.00 46.69 366 VAL A O 1
ATOM 2720 N N . ALA A 1 367 ? 5.940 -2.758 -39.563 1.00 41.62 367 ALA A N 1
ATOM 2721 C CA . ALA A 1 367 ? 6.045 -1.753 -40.623 1.00 41.62 367 ALA A CA 1
ATOM 2722 C C . ALA A 1 367 ? 5.811 -2.344 -42.028 1.00 41.62 367 ALA A C 1
ATOM 2724 O O . ALA A 1 367 ? 5.095 -1.753 -42.839 1.00 41.62 367 ALA A O 1
ATOM 2725 N N . VAL A 1 368 ? 6.342 -3.540 -42.311 1.00 44.31 368 VAL A N 1
ATOM 2726 C CA . VAL A 1 368 ? 6.113 -4.258 -43.576 1.00 44.31 368 VAL A CA 1
ATOM 2727 C C . VAL A 1 368 ? 4.654 -4.703 -43.698 1.00 44.31 368 VAL A C 1
ATOM 2729 O O . VAL A 1 368 ? 4.072 -4.566 -44.771 1.00 44.31 368 VAL A O 1
ATOM 2732 N N . THR A 1 369 ? 4.012 -5.139 -42.612 1.00 46.78 369 THR A N 1
ATOM 2733 C CA . THR A 1 369 ? 2.585 -5.511 -42.619 1.00 46.78 369 THR A CA 1
ATOM 2734 C C . THR A 1 369 ? 1.680 -4.295 -42.851 1.00 46.78 369 THR A C 1
ATOM 2736 O O . THR A 1 369 ? 0.738 -4.365 -43.642 1.00 46.78 369 THR A O 1
ATOM 2739 N N . ILE A 1 370 ? 2.007 -3.141 -42.259 1.00 56.59 370 ILE A N 1
ATOM 2740 C CA . ILE A 1 370 ? 1.299 -1.871 -42.484 1.00 56.59 370 ILE A CA 1
ATOM 2741 C C . ILE A 1 370 ? 1.498 -1.374 -43.928 1.00 56.59 370 ILE A C 1
ATOM 2743 O O . ILE A 1 370 ? 0.538 -0.944 -44.573 1.00 56.59 370 ILE A O 1
ATOM 2747 N N . LEU A 1 371 ? 2.711 -1.481 -44.483 1.00 47.06 371 LEU A N 1
ATOM 2748 C CA . LEU A 1 371 ? 3.006 -1.099 -45.871 1.00 47.06 371 LEU A CA 1
ATOM 2749 C C . LEU A 1 371 ? 2.352 -2.040 -46.898 1.00 47.06 371 LEU A C 1
ATOM 2751 O O . LEU A 1 371 ? 1.853 -1.577 -47.927 1.00 47.06 371 LEU A O 1
ATOM 2755 N N . LEU A 1 372 ? 2.294 -3.345 -46.618 1.00 47.16 372 LEU A N 1
ATOM 2756 C CA . LEU A 1 372 ? 1.618 -4.329 -47.469 1.00 47.16 372 LEU A CA 1
ATOM 2757 C C . LEU A 1 372 ? 0.090 -4.177 -47.424 1.00 47.16 372 LEU A C 1
ATOM 2759 O O . LEU A 1 372 ? -0.556 -4.308 -48.467 1.00 47.16 372 LEU A O 1
ATOM 2763 N N . ASN A 1 373 ? -0.488 -3.819 -46.272 1.00 51.84 373 ASN A N 1
ATOM 2764 C CA . ASN A 1 373 ? -1.919 -3.519 -46.159 1.00 51.84 373 ASN A CA 1
ATOM 2765 C C . ASN A 1 373 ? -2.293 -2.184 -46.825 1.00 51.84 373 ASN A C 1
ATOM 2767 O O . ASN A 1 373 ? -3.313 -2.121 -47.512 1.00 51.84 373 ASN A O 1
ATOM 2771 N N . ARG A 1 374 ? -1.438 -1.151 -46.758 1.00 55.03 374 ARG A N 1
ATOM 2772 C CA . ARG A 1 374 ? -1.635 0.100 -47.519 1.00 55.03 374 ARG A CA 1
ATOM 2773 C C . ARG A 1 374 ? -1.560 -0.106 -49.037 1.00 55.03 374 ARG A C 1
ATOM 2775 O O . ARG A 1 374 ? -2.342 0.495 -49.767 1.00 55.03 374 ARG A O 1
ATOM 2782 N N . ARG A 1 375 ? -0.692 -1.000 -49.531 1.00 48.72 375 ARG A N 1
ATOM 2783 C CA . ARG A 1 375 ? -0.641 -1.363 -50.965 1.00 48.72 375 ARG A CA 1
ATOM 2784 C C . ARG A 1 375 ? -1.850 -2.174 -51.445 1.00 48.72 375 ARG A C 1
ATOM 2786 O O . ARG A 1 375 ? -2.173 -2.100 -52.627 1.00 48.72 375 ARG A O 1
ATOM 2793 N N . LYS A 1 376 ? -2.513 -2.934 -50.566 1.00 50.84 376 LYS A N 1
ATOM 2794 C CA . LYS A 1 376 ? -3.746 -3.673 -50.898 1.00 50.84 376 LYS A CA 1
ATOM 2795 C C . LYS A 1 376 ? -5.010 -2.805 -50.833 1.00 50.84 376 LYS A C 1
ATOM 2797 O O . LYS A 1 376 ? -5.949 -3.096 -51.563 1.00 50.84 376 LYS A O 1
ATOM 2802 N N . GLY A 1 377 ? -5.016 -1.731 -50.037 1.00 48.78 377 GLY A N 1
ATOM 2803 C CA . GLY A 1 377 ? -6.133 -0.778 -49.955 1.00 48.78 377 GLY A CA 1
ATOM 2804 C C . GLY A 1 377 ? -6.205 0.253 -51.092 1.00 48.78 377 GLY A C 1
ATOM 2805 O O . GLY A 1 377 ? -7.261 0.820 -51.325 1.00 48.78 377 GLY A O 1
ATOM 2806 N N . GLY A 1 378 ? -5.118 0.477 -51.839 1.00 44.84 378 GLY A N 1
ATOM 2807 C CA . GLY A 1 378 ? -5.048 1.495 -52.901 1.00 44.84 378 GLY A CA 1
ATOM 2808 C C . GLY A 1 378 ? -5.502 1.056 -54.301 1.00 44.84 378 GLY A C 1
ATOM 2809 O O . GLY A 1 378 ? -5.088 1.676 -55.274 1.00 44.84 378 GLY A O 1
ATOM 2810 N N . LYS A 1 379 ? -6.272 -0.034 -54.444 1.00 49.47 379 LYS A N 1
ATOM 2811 C CA . LYS A 1 379 ? -6.753 -0.533 -55.755 1.00 49.47 379 LYS A CA 1
ATOM 2812 C C . LYS A 1 379 ? -8.268 -0.461 -55.972 1.00 49.47 379 LYS A C 1
ATOM 2814 O O . LYS A 1 379 ? -8.761 -1.020 -56.945 1.00 49.47 379 LYS A O 1
ATOM 2819 N N . HIS A 1 380 ? -8.991 0.265 -55.129 1.00 48.41 380 HIS A N 1
ATOM 2820 C CA . HIS A 1 380 ? -10.384 0.619 -55.383 1.00 48.41 380 HIS A CA 1
ATOM 2821 C C . HIS A 1 380 ? -10.617 2.076 -54.994 1.00 48.41 380 HIS A C 1
ATOM 2823 O O . HIS A 1 380 ? -11.021 2.342 -53.875 1.00 48.41 380 HIS A O 1
ATOM 2829 N N . GLU A 1 381 ? -10.309 2.992 -55.910 1.00 42.22 381 GLU A N 1
ATOM 2830 C CA . GLU A 1 381 ? -11.097 4.196 -56.204 1.00 42.22 381 GLU A CA 1
ATOM 2831 C C . GLU A 1 381 ? -10.439 4.940 -57.381 1.00 42.22 381 GLU A C 1
ATOM 2833 O O . GLU A 1 381 ? -9.262 5.288 -57.318 1.00 42.22 381 GLU A O 1
ATOM 2838 N N . SER A 1 382 ? -11.239 5.085 -58.451 1.00 38.53 382 SER A N 1
ATOM 2839 C CA . SER A 1 382 ? -11.030 5.758 -59.753 1.00 38.53 382 SER A CA 1
ATOM 2840 C C . SER A 1 382 ? -9.806 5.388 -60.592 1.00 38.53 382 SER A C 1
ATOM 2842 O O . SER A 1 382 ? -8.697 5.885 -60.296 1.00 38.53 382 SER A O 1
#

Secondary structure (DSSP, 8-state):
----HHHHHHHHHHHHHHHHHHHHHHHHHHHTT--SSPPEEEEEESHHHHTTT--TTPPPHHHHHHHHHT-EEEE---TT--HHHHHHHHTSHHHHHHHHH-SEEEEE-SHHHHHHHHHHHHHHHHHHH-TTS---HHHHHHHHHTT-HHHHHHHHHHGGGGGGSHHHHHHHHHHHHHHHHHHHHHHHH-TT-EEEEEPP--TTHHHHHHHTTSTTTHHHHHHHHHHHHHHHHHHHHHHHHHHHHHT-EEE-HHHHHHT-SS--BS-EEETTTEEE---SB-HHHHHHHHHHHHHHHHHH-------------------------PPPPPPP------PPPPPP----HHHHHHHHHHHHHHHHHHHHHHHHHHHHHTTS--

Nearest PDB structures (foldseek):
  7e16-assembly2_B  TM=8.456E-01  e=8.512E-11  Geobacillus thermodenitrificans
  8ik1-assembly1_A  TM=8.308E-01  e=8.972E-11  Geobacillus sp. PA-3
  8ik1-assembly2_B  TM=8.122E-01  e=1.107E-10  Geobacillus sp. PA-3
  6nkd-assembly1_A  TM=7.930E-01  e=2.083E-10  metagenome
  6kmu-assembly4_G  TM=3.906E-01  e=1.140E+00  Mus musculus

Radius of gyration: 31.68 Å; Cα contacts (8 Å, |Δi|>4): 425; chains: 1; bounding box: 70×47×142 Å

Foldseek 3Di:
DDDPPPPVVVVVVVVVVVVVVVVVVVVVVVVVVPDPDFAEEEEEEACQLVVPPADPPFDRLQRLLCVVVVYDYDYPYYHLDALVNSLVVCPDPVNLVSLLRHQEYEYDHLPSLLVLLLLVQLQVVQCVVVVVDGDDSVVLSCCVQVVPVVSVVSCLVRLLCSCVDPSLVVSLVVNLVSVLSVLVSSCVSPVNHQYEYEADAQLCLQQLVVQCVDVVCNVSSVSNSVSSVSSSVSNVVSVVVSCVVRVHHYQPLHVLCNPPPDRQHPFHADPVGDTRPGSHGYSNSSVSSSVSVNVRVVVVPDDDPDPPPDDDDDDDDDDDDDDDDDDDDDDDDDDDDDDDDDDDDDDPPVVVVVVVVVVVVVVVVVVVVVVVVVVVVPPDDD

Mean predicted aligned error: 14.87 Å

Sequence (382 aa):
MKSTNGKGGLVKKLLGVAVSAALFLCLVLMAEAQSENGTSYVALGDSISSGYGLEEDTLSFAQRVAQDNGLELTNLAQDGETATSLLDKLQTDQVSAAVSQADIITITVGGNDLMNALYAYLTDAYNQRNPENPTTQEDMKNAVMGGDMGVLTFALEVGPGFSNSERATQALADFHTHLTQMVLDIRAENPQVQLVVVEQYNPYSYLVKELSKNPIFASSAQSLCAAFGAGVADINNVIAAVAQQQECAVAKVYDAFETAHENPCNASVSIPVKLNLDFHPNAYGHGLIAQQVTDLLAQQVIVPTEDVVVEDQPQGDVSNPAATQTPTPPVQTQDVFQAQQPPATGDTSDLVIWMILVCISGACLVAVTILLNRRKGGKHES

Solvent-accessible surface area (backbone atoms only — not comparable to full-atom values): 21819 Å² total; per-residue (Å²): 135,86,84,73,70,68,60,64,55,53,54,53,52,54,51,50,52,53,51,51,51,50,50,52,49,51,52,53,58,53,61,74,66,70,67,96,63,65,57,31,30,35,36,38,30,11,32,69,48,59,27,54,92,53,58,95,91,51,67,25,21,51,53,41,39,18,64,79,69,65,35,46,71,47,78,67,30,38,73,74,33,26,36,67,57,48,48,58,46,49,75,35,71,71,43,40,54,51,52,54,66,29,49,30,37,40,38,35,65,38,64,44,38,51,50,51,28,49,29,44,48,52,28,54,57,49,26,73,77,30,73,94,66,60,70,47,46,67,57,42,42,51,31,50,63,68,56,34,66,68,53,44,54,49,42,68,71,53,47,70,53,41,80,80,31,71,47,40,52,49,38,53,52,51,38,44,54,34,52,46,49,43,53,51,53,50,38,72,62,24,76,81,42,46,45,34,40,48,46,56,58,65,40,46,59,56,34,29,60,58,44,40,73,40,79,89,41,24,64,63,32,51,50,51,44,50,41,49,44,49,50,35,49,54,54,39,51,43,52,52,52,43,25,70,75,68,77,39,43,73,26,68,32,35,65,54,58,77,67,41,95,61,73,36,31,55,22,34,73,44,88,79,91,41,76,40,68,48,60,47,53,34,72,63,26,25,48,53,46,20,49,37,45,44,58,51,54,62,68,69,69,69,71,83,80,76,80,79,80,79,82,88,81,83,93,81,85,89,87,90,88,88,83,92,81,84,86,80,83,87,82,83,95,82,89,88,84,81,83,82,81,79,83,92,79,82,80,71,65,66,63,53,54,52,52,53,52,52,54,52,52,54,52,48,51,52,53,50,52,52,53,53,50,54,65,67,62,72,78,77,78,135

pLDDT: mean 79.32, std 24.12, range [27.33, 98.81]